Protein AF-A0A814QHX8-F1 (afdb_monomer_lite)

Structure (mmCIF, N/CA/C/O backbone):
data_AF-A0A814QHX8-F1
#
_entry.id   AF-A0A814QHX8-F1
#
loop_
_atom_site.group_PDB
_atom_site.id
_atom_site.type_symbol
_atom_site.label_atom_id
_atom_site.label_alt_id
_atom_site.label_comp_id
_atom_site.label_asym_id
_atom_site.label_entity_id
_atom_site.label_seq_id
_atom_site.pdbx_PDB_ins_code
_atom_site.Cartn_x
_atom_site.Cartn_y
_atom_site.Cartn_z
_atom_site.occupancy
_atom_site.B_iso_or_equiv
_atom_site.auth_seq_id
_atom_site.auth_comp_id
_atom_site.auth_asym_id
_atom_site.auth_atom_id
_atom_site.pdbx_PDB_model_num
ATOM 1 N N . MET A 1 1 ? 4.636 -20.480 -21.266 1.00 33.38 1 MET A N 1
ATOM 2 C CA . MET A 1 1 ? 3.498 -20.782 -20.368 1.00 33.38 1 MET A CA 1
ATOM 3 C C . MET A 1 1 ? 3.722 -20.069 -19.042 1.00 33.38 1 MET A C 1
ATOM 5 O O . MET A 1 1 ? 4.817 -20.181 -18.514 1.00 33.38 1 MET A O 1
ATOM 9 N N . GLY A 1 2 ? 2.714 -19.357 -18.531 1.00 25.34 2 GLY A N 1
ATOM 10 C CA . GLY A 1 2 ? 2.711 -18.717 -17.204 1.00 25.34 2 GLY A CA 1
ATOM 11 C C . GLY A 1 2 ? 2.002 -17.355 -17.244 1.00 25.34 2 GLY A C 1
ATOM 12 O O . GLY A 1 2 ? 2.256 -16.610 -18.180 1.00 25.34 2 GLY A O 1
ATOM 13 N N . PRO A 1 3 ? 1.048 -17.065 -16.345 1.00 36.97 3 PRO A N 1
ATOM 14 C CA . PRO A 1 3 ? -0.263 -16.525 -16.705 1.00 36.97 3 PRO A CA 1
ATOM 15 C C . PRO A 1 3 ? -0.355 -14.993 -16.650 1.00 36.97 3 PRO A C 1
ATOM 17 O O . PRO A 1 3 ? 0.442 -14.323 -16.005 1.00 36.97 3 PRO A O 1
ATOM 20 N N . SER A 1 4 ? -1.400 -14.462 -17.289 1.00 37.16 4 SER A N 1
ATOM 21 C CA . SER A 1 4 ? -1.988 -13.136 -17.065 1.00 37.16 4 SER A CA 1
ATOM 22 C C . SER A 1 4 ? -1.753 -12.597 -15.643 1.00 37.16 4 SER A C 1
ATOM 24 O O . SER A 1 4 ? -2.441 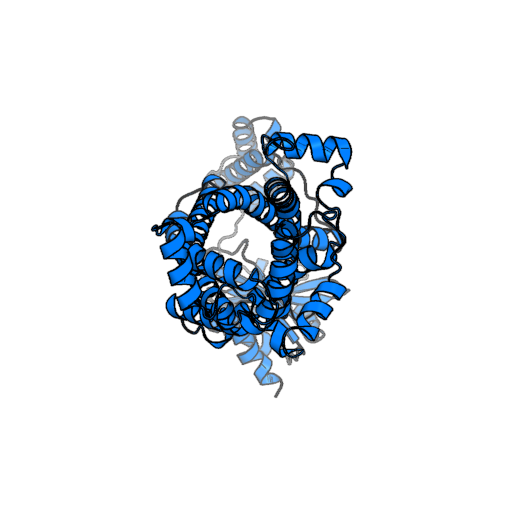-13.003 -14.700 1.00 37.16 4 SER A O 1
ATOM 26 N N . HIS A 1 5 ? -0.809 -11.667 -15.476 1.00 46.78 5 HIS A N 1
ATOM 27 C CA . HIS A 1 5 ? -0.641 -10.944 -14.217 1.00 46.78 5 HIS A CA 1
ATOM 28 C C . HIS A 1 5 ? -1.818 -9.984 -14.045 1.00 46.78 5 HIS A C 1
ATOM 30 O O . HIS A 1 5 ? -1.800 -8.846 -14.503 1.00 46.78 5 HIS A O 1
ATOM 36 N N . ASN A 1 6 ? -2.879 -10.476 -13.413 1.00 57.34 6 ASN A N 1
ATOM 37 C CA . ASN A 1 6 ? -4.021 -9.672 -13.015 1.00 57.34 6 ASN A CA 1
ATOM 38 C C . ASN A 1 6 ? -3.549 -8.656 -11.961 1.00 57.34 6 ASN A C 1
ATOM 40 O O . ASN A 1 6 ? -3.218 -9.060 -10.842 1.00 57.34 6 ASN A O 1
ATOM 44 N N . PRO A 1 7 ? -3.533 -7.349 -12.274 1.00 70.94 7 PRO A N 1
ATOM 45 C CA . PRO A 1 7 ? -2.945 -6.333 -11.401 1.00 70.94 7 PRO A CA 1
ATOM 46 C C . PRO A 1 7 ? -3.672 -6.235 -10.048 1.00 70.94 7 PRO A C 1
ATOM 48 O O . PRO A 1 7 ? -3.074 -5.876 -9.044 1.00 70.94 7 PRO A O 1
ATOM 51 N N . PHE A 1 8 ? -4.931 -6.676 -9.998 1.00 73.88 8 PHE A N 1
ATOM 52 C CA . PHE A 1 8 ? -5.713 -6.833 -8.774 1.00 73.88 8 PHE A CA 1
ATOM 53 C C . PHE A 1 8 ? -5.104 -7.817 -7.758 1.00 73.88 8 PHE A C 1
ATOM 55 O O . PHE A 1 8 ? -5.078 -7.526 -6.566 1.00 73.88 8 PHE A O 1
ATOM 62 N N . TRP A 1 9 ? -4.596 -8.971 -8.206 1.00 72.56 9 TRP A N 1
ATOM 63 C CA . TRP A 1 9 ? -4.002 -9.960 -7.296 1.00 72.56 9 TRP A CA 1
ATOM 64 C C . TRP A 1 9 ? -2.673 -9.473 -6.726 1.00 72.56 9 TRP A C 1
ATOM 66 O O . TRP A 1 9 ? -2.372 -9.751 -5.568 1.00 72.56 9 TRP A O 1
ATOM 76 N N . ASN A 1 10 ? -1.916 -8.696 -7.502 1.00 72.44 10 ASN A N 1
ATOM 77 C CA . ASN A 1 10 ? -0.694 -8.064 -7.018 1.00 72.44 10 ASN A CA 1
ATOM 78 C C . ASN A 1 10 ? -1.003 -7.032 -5.924 1.00 72.44 10 ASN A C 1
ATOM 80 O O . ASN A 1 10 ? -0.328 -7.037 -4.900 1.00 72.44 10 ASN A O 1
ATOM 84 N N . ASP A 1 11 ? -2.050 -6.213 -6.092 1.00 73.75 11 ASP A N 1
ATOM 85 C CA . ASP A 1 11 ? -2.480 -5.253 -5.062 1.00 73.75 11 ASP A CA 1
ATOM 86 C C . ASP A 1 11 ? -2.892 -5.970 -3.762 1.00 73.75 11 ASP A C 1
ATOM 88 O O . ASP A 1 11 ? -2.500 -5.561 -2.667 1.00 73.75 11 ASP A O 1
ATOM 92 N N . ILE A 1 12 ? -3.641 -7.075 -3.880 1.00 78.19 12 ILE A N 1
ATOM 93 C CA . ILE A 1 12 ? -4.061 -7.903 -2.739 1.00 78.19 12 ILE A CA 1
ATOM 94 C C . ILE A 1 12 ? -2.855 -8.497 -2.016 1.00 78.19 12 ILE A C 1
ATOM 96 O O . ILE A 1 12 ? -2.778 -8.411 -0.789 1.00 78.19 12 ILE A O 1
ATOM 100 N N . LEU A 1 13 ? -1.931 -9.114 -2.758 1.00 75.38 13 LEU A N 1
ATOM 101 C CA . LEU A 1 13 ? -0.749 -9.765 -2.195 1.00 75.38 13 LEU A CA 1
ATOM 102 C C . LEU A 1 13 ? 0.175 -8.744 -1.530 1.00 75.38 13 LEU A C 1
ATOM 104 O O . LEU A 1 13 ? 0.597 -8.960 -0.395 1.00 75.38 13 LEU A O 1
ATOM 108 N N . ALA A 1 14 ? 0.427 -7.614 -2.193 1.00 71.69 14 ALA A N 1
ATOM 109 C CA . ALA A 1 14 ? 1.223 -6.526 -1.640 1.00 71.69 14 ALA A CA 1
ATOM 110 C C . ALA A 1 14 ? 0.604 -5.984 -0.345 1.00 71.69 14 ALA A C 1
ATOM 112 O O . ALA A 1 14 ? 1.307 -5.821 0.653 1.00 71.69 14 ALA A O 1
ATOM 113 N N . GLY A 1 15 ? -0.717 -5.778 -0.325 1.00 74.56 15 GLY A N 1
ATOM 114 C CA . GLY A 1 15 ? -1.422 -5.345 0.876 1.00 74.56 15 GLY A CA 1
ATOM 115 C C . GLY A 1 15 ? -1.375 -6.381 2.003 1.00 74.56 15 GLY A C 1
ATOM 116 O O . GLY A 1 15 ? -1.067 -6.021 3.134 1.00 74.56 15 GLY A O 1
ATOM 117 N N . CYS A 1 16 ? -1.574 -7.670 1.708 1.00 79.81 16 CYS A N 1
ATOM 118 C CA . CYS A 1 16 ? -1.474 -8.748 2.700 1.00 79.81 16 CYS A CA 1
ATOM 119 C C . CYS A 1 16 ? -0.089 -8.805 3.351 1.00 79.81 16 CYS A C 1
ATOM 121 O O . CYS A 1 16 ? 0.016 -8.871 4.576 1.00 79.81 16 CYS A O 1
ATOM 123 N N . VAL A 1 17 ? 0.971 -8.778 2.538 1.00 77.44 17 VAL A N 1
ATOM 124 C CA . VAL A 1 17 ? 2.352 -8.844 3.029 1.00 77.44 17 VAL A CA 1
ATOM 125 C C . VAL A 1 17 ? 2.684 -7.597 3.844 1.00 77.44 17 VAL A C 1
ATOM 127 O O . VAL A 1 17 ? 3.159 -7.721 4.970 1.00 77.44 17 VAL A O 1
ATOM 130 N N . SER A 1 18 ? 2.345 -6.405 3.339 1.00 71.88 18 SER A N 1
ATOM 131 C CA . SER A 1 18 ? 2.537 -5.144 4.064 1.00 71.88 18 SER A CA 1
ATOM 132 C C . SER A 1 18 ? 1.824 -5.148 5.420 1.00 71.88 18 SER A C 1
ATOM 134 O O . SER A 1 18 ? 2.426 -4.801 6.440 1.00 71.88 18 SER A O 1
ATOM 136 N N . GLY A 1 19 ? 0.570 -5.604 5.456 1.00 73.62 19 GLY A N 1
ATOM 137 C CA . GLY A 1 19 ? -0.198 -5.705 6.687 1.00 73.62 19 GLY A CA 1
ATOM 138 C C . GLY A 1 19 ? 0.413 -6.691 7.680 1.00 73.62 19 GLY A C 1
ATOM 139 O O . GLY A 1 19 ? 0.636 -6.308 8.826 1.00 73.62 19 GLY A O 1
ATOM 140 N N . LEU A 1 20 ? 0.772 -7.911 7.259 1.00 78.81 20 LEU A N 1
ATOM 141 C CA . LEU A 1 20 ? 1.412 -8.899 8.142 1.00 78.81 20 LEU A CA 1
ATOM 142 C C . LEU A 1 20 ? 2.742 -8.391 8.706 1.00 78.81 20 LEU A C 1
ATOM 144 O O . LEU A 1 20 ? 2.961 -8.461 9.915 1.00 78.81 20 LEU A O 1
ATOM 148 N N . THR A 1 21 ? 3.609 -7.838 7.856 1.00 75.88 21 THR A N 1
ATOM 149 C CA . THR A 1 21 ? 4.899 -7.286 8.286 1.00 75.88 21 THR A CA 1
ATOM 150 C C . THR A 1 21 ? 4.708 -6.160 9.295 1.00 75.88 21 THR A C 1
ATOM 152 O O . THR A 1 21 ? 5.386 -6.142 10.323 1.00 75.88 21 THR A O 1
ATOM 155 N N . SER A 1 22 ? 3.760 -5.249 9.048 1.00 71.25 22 SER A N 1
ATOM 156 C CA . SER A 1 22 ? 3.506 -4.137 9.965 1.00 71.25 22 SER A CA 1
ATOM 157 C C . SER A 1 22 ? 3.086 -4.616 11.354 1.00 71.25 22 SER A C 1
ATOM 159 O O . SER A 1 22 ? 3.592 -4.091 12.344 1.00 71.25 22 SER A O 1
ATOM 161 N N . VAL A 1 23 ? 2.242 -5.652 11.434 1.00 75.38 23 VAL A N 1
ATOM 162 C CA . VAL A 1 23 ? 1.760 -6.183 12.713 1.00 75.38 23 VAL A CA 1
ATOM 163 C C . VAL A 1 23 ? 2.841 -6.961 13.436 1.00 75.38 23 VAL A C 1
ATOM 165 O O . VAL A 1 23 ? 3.027 -6.756 14.628 1.00 75.38 23 VAL A O 1
ATOM 168 N N . ILE A 1 24 ? 3.594 -7.815 12.739 1.00 77.50 24 ILE A N 1
ATOM 169 C CA . ILE A 1 24 ? 4.703 -8.559 13.354 1.00 77.50 24 ILE A CA 1
ATOM 170 C C . ILE A 1 24 ? 5.671 -7.580 14.029 1.00 77.50 24 ILE A C 1
ATOM 172 O O . ILE A 1 24 ? 6.103 -7.797 15.153 1.00 77.50 24 ILE A O 1
ATOM 176 N N . VAL A 1 25 ? 5.957 -6.450 13.389 1.00 77.50 25 VAL A N 1
ATOM 177 C CA . VAL A 1 25 ? 6.873 -5.446 13.941 1.00 77.50 25 VAL A CA 1
ATOM 178 C C . VAL A 1 25 ? 6.211 -4.604 15.038 1.00 77.50 25 VAL A C 1
ATOM 180 O O . VAL A 1 25 ? 6.872 -4.213 16.002 1.00 77.50 25 VAL A O 1
ATOM 183 N N . SER A 1 26 ? 4.915 -4.305 14.918 1.00 74.25 26 SER A N 1
ATOM 184 C CA . SER A 1 26 ? 4.204 -3.435 15.858 1.00 74.25 26 SER A CA 1
ATOM 185 C C . SER A 1 26 ? 3.754 -4.137 17.136 1.00 74.25 26 SER A C 1
ATOM 187 O O . SER A 1 26 ? 3.660 -3.479 18.177 1.00 74.25 26 SER A O 1
ATOM 189 N N . HIS A 1 27 ? 3.488 -5.442 17.075 1.00 76.56 27 HIS A N 1
ATOM 190 C CA . HIS A 1 27 ? 2.839 -6.202 18.140 1.00 76.56 27 HIS A CA 1
ATOM 191 C C . HIS A 1 27 ? 3.601 -6.140 19.473 1.00 76.56 27 HIS A C 1
ATOM 193 O O . HIS A 1 27 ? 2.978 -5.804 20.478 1.00 76.56 27 HIS A O 1
ATOM 199 N N . PRO A 1 28 ? 4.941 -6.309 19.535 1.00 77.00 28 PRO A N 1
ATOM 200 C CA . PRO A 1 28 ? 5.666 -6.201 20.804 1.00 77.00 28 PRO A CA 1
ATOM 201 C C . PRO A 1 28 ? 5.498 -4.837 21.487 1.00 77.00 28 PRO A C 1
ATOM 203 O O . PRO A 1 28 ? 5.346 -4.754 22.707 1.00 77.00 28 PRO A O 1
ATOM 206 N N . LEU A 1 29 ? 5.490 -3.755 20.702 1.00 76.19 29 LEU A N 1
ATOM 207 C CA . LEU A 1 29 ? 5.304 -2.394 21.212 1.00 76.19 29 LEU A CA 1
ATOM 208 C C . LEU A 1 29 ? 3.864 -2.151 21.677 1.00 76.19 29 LEU A C 1
ATOM 210 O O . LEU A 1 29 ? 3.639 -1.405 22.635 1.00 76.19 29 LEU A O 1
ATOM 214 N N . GLU A 1 30 ? 2.889 -2.780 21.022 1.00 72.81 30 GLU A N 1
ATOM 215 C CA . GLU A 1 30 ? 1.484 -2.756 21.434 1.00 72.81 30 GLU A CA 1
ATOM 216 C C . GLU A 1 30 ? 1.288 -3.493 22.750 1.00 72.81 30 GLU A C 1
ATOM 218 O O . GLU A 1 30 ? 0.737 -2.909 23.681 1.00 72.81 30 GLU A O 1
ATOM 223 N N . THR A 1 31 ? 1.821 -4.708 22.872 1.00 72.69 31 THR A N 1
ATOM 224 C CA . THR A 1 31 ? 1.762 -5.505 24.099 1.00 72.69 31 THR A CA 1
ATOM 225 C C . THR A 1 31 ? 2.361 -4.745 25.275 1.00 72.69 31 THR A C 1
ATOM 227 O O . THR A 1 31 ? 1.730 -4.646 26.324 1.00 72.69 31 THR A O 1
ATOM 230 N N . LEU A 1 32 ? 3.524 -4.113 25.091 1.00 74.00 32 LEU A N 1
ATOM 231 C CA . LEU A 1 32 ? 4.144 -3.267 26.115 1.00 74.00 32 LEU A CA 1
ATOM 232 C C . LEU A 1 32 ? 3.259 -2.085 26.519 1.00 74.00 32 LEU A C 1
ATOM 234 O O . LEU A 1 32 ? 3.104 -1.787 27.704 1.00 74.00 32 LEU A O 1
ATOM 238 N N . SER A 1 33 ? 2.671 -1.410 25.532 1.00 71.88 33 SER A N 1
ATOM 239 C CA . SER A 1 33 ? 1.811 -0.247 25.762 1.00 71.88 33 SER A CA 1
ATOM 240 C C . SER A 1 33 ? 0.513 -0.628 26.475 1.00 71.88 33 SER A C 1
ATOM 242 O O . SER A 1 33 ? 0.048 0.113 27.338 1.00 71.88 33 SER A O 1
ATOM 244 N N . ILE A 1 34 ? -0.064 -1.780 26.132 1.00 68.56 34 ILE A N 1
ATOM 245 C CA . ILE A 1 34 ? -1.288 -2.318 26.729 1.00 68.56 34 ILE A CA 1
ATOM 246 C C . ILE A 1 34 ? -1.011 -2.787 28.159 1.00 68.56 34 ILE A C 1
ATOM 248 O O . ILE A 1 34 ? -1.698 -2.361 29.083 1.00 68.56 34 ILE A O 1
ATOM 252 N N . GLN A 1 35 ? 0.041 -3.581 28.375 1.00 68.44 35 GLN A N 1
ATOM 253 C CA . GLN A 1 35 ? 0.390 -4.074 29.709 1.00 68.44 35 GLN A CA 1
ATOM 254 C C . GLN A 1 35 ? 0.715 -2.942 30.686 1.00 68.44 35 GLN A C 1
ATOM 256 O O . GLN A 1 35 ? 0.372 -3.038 31.862 1.00 68.44 35 GLN A O 1
ATOM 261 N N . ARG A 1 36 ? 1.320 -1.847 30.214 1.00 70.00 36 ARG A N 1
ATOM 262 C CA . ARG A 1 36 ? 1.567 -0.657 31.039 1.00 70.00 36 ARG A CA 1
ATOM 263 C C . ARG A 1 36 ? 0.301 0.156 31.333 1.00 70.00 36 ARG A C 1
ATOM 265 O O . ARG A 1 36 ? 0.259 0.843 32.342 1.00 70.00 36 ARG A O 1
ATOM 272 N N . LYS A 1 37 ? -0.714 0.116 30.463 1.00 65.19 37 LYS A N 1
ATOM 273 C CA . LYS A 1 37 ? -2.011 0.771 30.716 1.00 65.19 37 LYS A CA 1
ATOM 274 C C . LYS A 1 37 ? -2.858 0.004 31.730 1.00 65.19 37 LYS A C 1
ATOM 276 O O . LYS A 1 37 ? -3.584 0.636 32.486 1.00 65.19 37 LYS A O 1
ATOM 281 N N . ILE A 1 38 ? -2.772 -1.326 31.712 1.00 60.44 38 ILE A N 1
ATOM 282 C CA . ILE A 1 38 ? -3.551 -2.211 32.588 1.00 60.44 38 ILE A CA 1
ATOM 283 C C . ILE A 1 38 ? -2.927 -2.294 33.986 1.00 60.44 38 ILE A C 1
ATOM 285 O O . ILE A 1 38 ? -3.644 -2.295 34.981 1.00 60.44 38 ILE A O 1
ATOM 289 N N . ASN A 1 39 ? -1.597 -2.379 34.073 1.00 63.47 39 ASN A N 1
ATOM 290 C CA . ASN A 1 39 ? -0.906 -2.545 35.348 1.00 63.47 39 ASN A CA 1
ATOM 291 C C . ASN A 1 39 ? -0.491 -1.199 35.949 1.00 63.47 39 ASN A C 1
ATOM 293 O O . ASN A 1 39 ? -0.037 -0.301 35.241 1.00 63.47 39 ASN A O 1
ATOM 297 N N . SER A 1 40 ? -0.592 -1.087 37.275 1.00 61.06 40 SER A N 1
ATOM 298 C CA . SER A 1 40 ? -0.164 0.094 38.026 1.00 61.06 40 SER A CA 1
ATOM 299 C C . SER A 1 40 ? 1.318 0.430 37.781 1.00 61.06 40 SER A C 1
ATOM 301 O O . SER A 1 40 ? 2.131 -0.478 37.571 1.00 61.06 40 SER A O 1
ATOM 303 N N . PRO A 1 41 ? 1.712 1.717 37.876 1.00 61.50 41 PRO A N 1
ATOM 304 C CA . PRO A 1 41 ? 3.105 2.152 37.707 1.00 61.50 41 PRO A CA 1
ATOM 305 C C . PRO A 1 41 ? 4.093 1.490 38.686 1.00 61.50 41 PRO A C 1
ATOM 307 O O . PRO A 1 41 ? 5.295 1.489 38.431 1.00 61.50 41 PRO A O 1
ATOM 310 N N . GLU A 1 42 ? 3.596 0.882 39.766 1.00 60.31 42 GLU A N 1
ATOM 311 C CA . GLU A 1 42 ? 4.368 0.073 40.719 1.00 60.31 42 GLU A CA 1
ATOM 312 C C . GLU A 1 42 ? 4.922 -1.227 40.109 1.00 60.31 42 GLU A C 1
ATOM 314 O O . GLU A 1 42 ? 6.009 -1.664 40.475 1.00 60.31 42 GLU A O 1
ATOM 319 N N . VAL A 1 43 ? 4.217 -1.822 39.140 1.00 63.69 43 VAL A N 1
ATOM 320 C CA . VAL A 1 43 ? 4.644 -3.050 38.443 1.00 63.69 43 VAL A CA 1
ATOM 321 C C . VAL A 1 43 ? 5.593 -2.714 37.287 1.00 63.69 43 VAL A C 1
ATOM 323 O O . VAL A 1 43 ? 6.573 -3.416 37.030 1.00 63.69 43 VAL A O 1
ATOM 326 N N . TYR A 1 44 ? 5.330 -1.604 36.591 1.00 70.75 44 TYR A N 1
ATOM 327 C CA . TYR A 1 44 ? 6.074 -1.184 35.408 1.00 70.75 44 TYR A CA 1
ATOM 328 C C . TYR A 1 44 ? 6.413 0.310 35.437 1.00 70.75 44 TYR A C 1
ATOM 330 O O . TYR A 1 44 ? 5.620 1.155 35.024 1.00 70.75 44 TYR A O 1
ATOM 338 N N . GLN A 1 45 ? 7.647 0.624 35.839 1.00 68.62 45 GLN A N 1
ATOM 339 C CA . GLN A 1 45 ? 8.140 2.004 35.903 1.00 68.62 45 GLN A CA 1
ATOM 340 C C . GLN A 1 45 ? 8.369 2.609 34.506 1.00 68.62 45 GLN A C 1
ATOM 342 O O . GLN A 1 45 ? 7.923 3.716 34.209 1.00 68.62 45 GLN A O 1
ATOM 347 N N . ASN A 1 46 ? 9.028 1.852 33.620 1.00 73.69 46 ASN A N 1
ATOM 348 C CA . ASN A 1 46 ? 9.458 2.293 32.290 1.00 73.69 46 ASN A CA 1
ATOM 349 C C . ASN A 1 46 ? 9.150 1.238 31.221 1.00 73.69 46 ASN A C 1
ATOM 351 O O . ASN A 1 46 ? 9.134 0.050 31.525 1.00 73.69 46 ASN A O 1
ATOM 355 N N . ILE A 1 47 ? 9.013 1.649 29.951 1.00 74.06 47 ILE A N 1
ATOM 356 C CA . ILE A 1 47 ? 8.810 0.721 28.813 1.00 74.06 47 ILE A CA 1
ATOM 357 C C . ILE A 1 47 ? 9.952 -0.304 28.731 1.00 74.06 47 ILE A C 1
ATOM 359 O O . ILE A 1 47 ? 9.707 -1.489 28.522 1.00 74.06 47 ILE A O 1
ATOM 363 N N . PHE A 1 48 ? 11.194 0.134 28.961 1.00 79.88 48 PHE A N 1
ATOM 364 C CA . PHE A 1 48 ? 12.361 -0.753 29.003 1.00 79.88 48 PHE A CA 1
ATOM 365 C C . PHE A 1 48 ? 12.313 -1.742 30.172 1.00 79.88 48 PHE A C 1
ATOM 367 O O . PHE A 1 48 ? 12.685 -2.900 30.005 1.00 79.88 48 PHE A O 1
ATOM 374 N N . HIS A 1 49 ? 11.805 -1.313 31.331 1.00 79.62 49 HIS A N 1
ATOM 375 C CA . HIS A 1 49 ? 11.617 -2.196 32.480 1.00 79.62 49 HIS A CA 1
ATOM 376 C C . HIS A 1 49 ? 10.521 -3.233 32.196 1.00 79.62 49 HIS A C 1
ATOM 378 O O . HIS A 1 49 ? 10.727 -4.419 32.428 1.00 79.62 49 HIS A O 1
ATOM 384 N N . SER A 1 50 ? 9.396 -2.817 31.599 1.00 76.94 50 SER A N 1
ATOM 385 C CA . SER A 1 50 ? 8.354 -3.735 31.125 1.00 76.94 50 SER A CA 1
ATOM 386 C C . SER A 1 50 ? 8.912 -4.765 30.151 1.00 76.94 50 SER A C 1
ATOM 388 O O . SER A 1 50 ? 8.668 -5.954 30.318 1.00 76.94 50 SER A O 1
ATOM 390 N N . PHE A 1 51 ? 9.723 -4.328 29.185 1.00 82.31 51 PHE A N 1
ATOM 391 C CA . PHE A 1 51 ? 10.362 -5.223 28.225 1.00 82.31 51 PHE A CA 1
ATOM 392 C C . PHE A 1 51 ? 11.254 -6.262 28.908 1.00 82.31 51 PHE A C 1
ATOM 394 O O . PHE A 1 51 ? 11.107 -7.453 28.647 1.00 82.31 51 PHE A O 1
ATOM 401 N N . GLN A 1 52 ? 12.136 -5.835 29.815 1.00 83.12 52 GLN A N 1
ATOM 402 C CA . GLN A 1 52 ? 13.034 -6.741 30.533 1.00 83.12 52 GLN A CA 1
ATOM 403 C C . GLN A 1 52 ? 12.275 -7.753 31.398 1.00 83.12 52 GLN A C 1
ATOM 405 O O . GLN A 1 52 ? 12.619 -8.934 31.399 1.00 83.12 52 GLN A O 1
ATOM 410 N N . VAL A 1 53 ? 11.234 -7.311 32.108 1.00 80.75 53 VAL A N 1
ATOM 411 C CA . VAL A 1 53 ? 10.422 -8.175 32.976 1.00 80.75 53 VAL A CA 1
ATOM 412 C C . VAL A 1 53 ? 9.646 -9.205 32.149 1.00 80.75 53 VAL A C 1
ATOM 414 O O . VAL A 1 53 ? 9.711 -10.393 32.455 1.00 80.75 53 VAL A O 1
ATOM 417 N N . ILE A 1 54 ? 8.973 -8.792 31.069 1.00 78.19 54 ILE A N 1
ATOM 418 C CA . ILE A 1 54 ? 8.232 -9.710 30.182 1.00 78.19 54 ILE A CA 1
ATOM 419 C C . ILE A 1 54 ? 9.185 -10.724 29.549 1.00 78.19 54 ILE A C 1
ATOM 421 O O . ILE A 1 54 ? 8.933 -11.926 29.599 1.00 78.19 54 ILE A O 1
ATOM 425 N N . TYR A 1 55 ? 10.317 -10.249 29.023 1.00 82.44 55 TYR A N 1
ATOM 426 C CA . TYR A 1 55 ? 11.334 -11.101 28.414 1.00 82.44 55 TYR A CA 1
ATOM 427 C C . TYR A 1 55 ? 11.865 -12.151 29.399 1.00 82.44 55 TYR A C 1
ATOM 429 O O . TYR A 1 55 ? 11.983 -13.322 29.047 1.00 82.44 55 TYR A O 1
ATOM 437 N N . LYS A 1 56 ? 12.142 -11.754 30.648 1.00 83.06 56 LYS A N 1
ATOM 438 C CA . LYS A 1 56 ? 12.697 -12.642 31.678 1.00 83.06 56 LYS A CA 1
ATOM 439 C C . LYS A 1 56 ? 11.689 -13.679 32.188 1.00 83.06 56 LYS A C 1
ATOM 441 O O . LYS A 1 56 ? 12.098 -14.788 32.513 1.00 83.06 56 LYS A O 1
ATOM 446 N N . HIS A 1 57 ? 10.403 -13.331 32.278 1.00 79.56 57 HIS A N 1
ATOM 447 C CA . HIS A 1 57 ? 9.375 -14.213 32.847 1.00 79.56 57 HIS A CA 1
ATOM 448 C C . HIS A 1 57 ? 8.632 -15.074 31.817 1.00 79.56 57 HIS A C 1
ATOM 450 O O . HIS A 1 57 ? 8.200 -16.171 32.161 1.00 79.56 57 HIS A O 1
ATOM 456 N N . GLN A 1 58 ? 8.446 -14.588 30.587 1.00 75.44 58 GLN A N 1
ATOM 457 C CA . GLN A 1 58 ? 7.605 -15.237 29.570 1.00 75.44 58 GLN A CA 1
ATOM 458 C C . GLN A 1 58 ? 8.352 -15.531 28.258 1.00 75.44 58 GLN A C 1
ATOM 460 O O . GLN A 1 58 ? 7.833 -16.262 27.420 1.00 75.44 58 GLN A O 1
ATOM 465 N N . GLY A 1 59 ? 9.573 -15.015 28.071 1.00 77.06 59 GLY A N 1
ATOM 466 C CA . GLY A 1 59 ? 10.344 -15.170 26.833 1.00 77.06 59 GLY A CA 1
ATOM 467 C C . GLY A 1 59 ? 9.906 -14.220 25.708 1.00 77.06 59 GLY A C 1
ATOM 468 O O . GLY A 1 59 ? 9.022 -13.383 25.880 1.00 77.06 59 GLY A O 1
ATOM 469 N N . LEU A 1 60 ? 10.547 -14.317 24.534 1.00 72.00 60 LEU A N 1
ATOM 470 C CA . LEU A 1 60 ? 10.265 -13.427 23.392 1.00 72.00 60 LEU A CA 1
ATOM 471 C C . LEU A 1 60 ? 8.923 -13.724 22.724 1.00 72.00 60 LEU A C 1
ATOM 473 O O . LEU A 1 60 ? 8.075 -12.846 22.602 1.00 72.00 60 LEU A O 1
ATOM 477 N N . ILE A 1 61 ? 8.747 -14.960 22.265 1.00 69.81 61 ILE A N 1
ATOM 478 C CA . ILE A 1 61 ? 7.559 -15.345 21.500 1.00 69.81 61 ILE A CA 1
ATOM 479 C C . ILE A 1 61 ? 6.373 -15.449 22.455 1.00 69.81 61 ILE A C 1
ATOM 481 O O . ILE A 1 61 ? 5.376 -14.755 22.295 1.00 69.81 61 ILE A O 1
ATOM 485 N N . ASP A 1 62 ? 6.548 -16.195 23.539 1.00 67.56 62 ASP A N 1
ATOM 486 C CA . ASP A 1 62 ? 5.503 -16.406 24.530 1.00 67.56 62 ASP A CA 1
ATOM 487 C C . ASP A 1 62 ? 5.224 -15.186 25.425 1.00 67.56 62 ASP A C 1
ATOM 489 O O . ASP A 1 62 ? 4.211 -15.165 26.105 1.00 67.56 62 ASP A O 1
ATOM 493 N N . GLY A 1 63 ? 6.073 -14.157 25.458 1.00 70.06 63 GLY A N 1
ATOM 494 C CA . GLY A 1 63 ? 5.804 -12.935 26.228 1.00 70.06 63 GLY A CA 1
ATOM 495 C C . GLY A 1 63 ? 5.157 -11.831 25.398 1.00 70.06 63 GLY A C 1
ATOM 496 O O . GLY A 1 63 ? 4.152 -11.242 25.796 1.00 70.06 63 GLY A O 1
ATOM 497 N N . PHE A 1 64 ? 5.717 -11.550 24.220 1.00 71.25 64 PHE A N 1
ATOM 498 C CA . PHE A 1 64 ? 5.242 -10.467 23.352 1.00 71.25 64 PHE A CA 1
ATOM 499 C C . PHE A 1 64 ? 4.161 -10.915 22.369 1.00 71.25 64 PHE A C 1
ATOM 501 O O . PHE A 1 64 ? 3.427 -10.074 21.856 1.00 71.25 64 PHE A O 1
ATOM 508 N N . TYR A 1 65 ? 4.039 -12.222 22.133 1.00 70.81 65 TYR A N 1
ATOM 509 C CA . TYR A 1 65 ? 3.065 -12.824 21.228 1.00 70.81 65 TYR A CA 1
ATOM 510 C C . TYR A 1 65 ? 2.279 -13.970 21.902 1.00 70.81 65 TYR A C 1
ATOM 512 O O . TYR A 1 65 ? 1.864 -14.908 21.227 1.00 70.81 65 TYR A O 1
ATOM 520 N N . ARG A 1 66 ? 2.034 -13.931 23.224 1.00 55.91 66 ARG A N 1
ATOM 521 C CA . ARG A 1 66 ? 0.994 -14.787 23.841 1.00 55.91 66 ARG A CA 1
ATOM 522 C C . ARG A 1 66 ? -0.372 -14.117 23.823 1.00 55.91 66 ARG A C 1
ATOM 524 O O . ARG A 1 66 ? -0.483 -12.909 23.998 1.00 55.91 66 ARG A O 1
ATOM 531 N N . GLY A 1 67 ? -1.398 -14.953 23.673 1.00 54.22 67 GLY A N 1
ATOM 532 C CA . GLY A 1 67 ? -2.814 -14.604 23.528 1.00 54.22 67 GLY A CA 1
ATOM 533 C C . GLY A 1 67 ? -3.371 -15.233 22.248 1.00 54.22 67 GLY A C 1
ATOM 534 O O . GLY A 1 67 ? -2.606 -15.503 21.332 1.00 54.22 67 GLY A O 1
ATOM 535 N N . ASN A 1 68 ? -4.673 -15.525 22.161 1.00 50.84 68 ASN A N 1
ATOM 536 C CA . ASN A 1 68 ? -5.294 -16.075 20.941 1.00 50.84 68 ASN A CA 1
ATOM 537 C C . ASN A 1 68 ? -5.203 -15.066 19.774 1.00 50.84 68 ASN A C 1
ATOM 539 O O . ASN A 1 68 ? -6.128 -14.305 19.495 1.00 50.84 68 ASN A O 1
ATOM 543 N N . LEU A 1 69 ? -4.050 -15.073 19.109 1.00 53.91 69 LEU A N 1
ATOM 544 C CA . LEU A 1 69 ? -3.485 -13.990 18.306 1.00 53.91 69 LEU A CA 1
ATOM 545 C C . LEU A 1 69 ? -4.031 -13.892 16.885 1.00 53.91 69 LEU A C 1
ATOM 547 O O . LEU A 1 69 ? -3.641 -13.003 16.137 1.00 53.91 69 LEU A O 1
ATOM 551 N N . ASN A 1 70 ? -4.941 -14.779 16.495 1.00 61.00 70 ASN A N 1
ATOM 552 C CA . ASN A 1 70 ? -5.343 -14.877 15.098 1.00 61.00 70 ASN A CA 1
ATOM 553 C C . ASN A 1 70 ? -6.032 -13.596 14.614 1.00 61.00 70 ASN A C 1
ATOM 555 O O . ASN A 1 70 ? -5.694 -13.093 13.551 1.00 61.00 70 ASN A O 1
ATOM 559 N N . LEU A 1 71 ? -6.962 -13.016 15.380 1.00 67.06 71 LEU A N 1
ATOM 560 C CA . LEU A 1 71 ? -7.721 -11.864 14.882 1.00 67.06 71 LEU A CA 1
ATOM 561 C C . LEU A 1 71 ? -6.901 -10.561 14.854 1.00 67.06 71 LEU A C 1
ATOM 563 O O . LEU A 1 71 ? -6.897 -9.927 13.800 1.00 67.06 71 LEU A O 1
ATOM 567 N N . PRO A 1 72 ? -6.169 -10.155 15.912 1.00 68.25 72 PRO A N 1
ATOM 568 C CA . PRO A 1 72 ? -5.325 -8.956 15.852 1.00 68.25 72 PRO A CA 1
ATOM 569 C C . PRO A 1 72 ? -4.172 -9.066 14.843 1.00 68.25 72 PRO A C 1
ATOM 571 O O . PRO A 1 72 ? -3.770 -8.050 14.290 1.00 68.25 72 PRO A O 1
ATOM 574 N N . LEU A 1 73 ? -3.682 -10.281 14.553 1.00 69.38 73 LEU A N 1
ATOM 575 C CA . LEU A 1 73 ? -2.629 -10.509 13.557 1.00 69.38 73 LEU A CA 1
ATOM 576 C C . LEU A 1 73 ? -3.162 -10.526 12.115 1.00 69.38 73 LEU A C 1
ATOM 578 O O . LEU A 1 73 ? -2.572 -9.920 11.224 1.00 69.38 73 LEU A O 1
ATOM 582 N N . ILE A 1 74 ? -4.288 -11.208 11.873 1.00 75.00 74 ILE A N 1
ATOM 583 C CA . ILE A 1 74 ? -4.854 -11.397 10.526 1.00 75.00 74 ILE A CA 1
ATOM 584 C C . ILE A 1 74 ? -5.668 -10.176 10.081 1.00 75.00 74 ILE A C 1
ATOM 586 O O . ILE A 1 74 ? -5.685 -9.843 8.895 1.00 75.00 74 ILE A O 1
ATOM 590 N N . SER A 1 75 ? -6.350 -9.491 11.004 1.00 80.44 75 SER A N 1
ATOM 591 C CA . SER A 1 75 ? -7.242 -8.382 10.637 1.00 80.44 75 SER A CA 1
ATOM 592 C C . SER A 1 75 ? -6.539 -7.228 9.920 1.00 80.44 75 SER A C 1
ATOM 594 O O . SER A 1 75 ? -7.099 -6.768 8.924 1.00 80.44 75 SER A O 1
ATOM 596 N N . PRO A 1 76 ? -5.327 -6.773 10.297 1.00 80.81 76 PRO A N 1
ATOM 597 C CA . PRO A 1 76 ? -4.690 -5.671 9.589 1.00 80.81 76 PRO A CA 1
ATOM 598 C C . PRO A 1 76 ? -4.192 -6.109 8.212 1.00 80.81 76 PRO A C 1
ATOM 600 O O . PRO A 1 76 ? -4.307 -5.332 7.270 1.00 80.81 76 PRO A O 1
ATOM 603 N N . ALA A 1 77 ? -3.740 -7.359 8.053 1.00 81.81 77 ALA A N 1
ATOM 604 C CA . ALA A 1 77 ? -3.416 -7.938 6.746 1.00 81.81 77 ALA A CA 1
ATOM 605 C C . ALA A 1 77 ? -4.626 -7.939 5.806 1.00 81.81 77 ALA A C 1
ATOM 607 O O . ALA A 1 77 ? -4.536 -7.488 4.668 1.00 81.81 77 ALA A O 1
ATOM 608 N N . PHE A 1 78 ? -5.783 -8.368 6.307 1.00 88.56 78 PHE A N 1
ATOM 609 C CA . PHE A 1 78 ? -7.020 -8.363 5.537 1.00 88.56 78 PHE A CA 1
ATOM 610 C C . PHE A 1 78 ? -7.489 -6.942 5.186 1.00 88.56 78 PHE A C 1
ATOM 612 O O . PHE A 1 78 ? -7.818 -6.667 4.034 1.00 88.56 78 PHE A O 1
ATOM 619 N N . LEU A 1 79 ? -7.490 -6.022 6.155 1.00 89.31 79 LEU A N 1
ATOM 620 C CA . LEU A 1 79 ? -7.960 -4.649 5.951 1.00 89.31 79 LEU A CA 1
ATOM 621 C C . LEU A 1 79 ? -7.059 -3.855 5.001 1.00 89.31 79 LEU A C 1
ATOM 623 O O . LEU A 1 79 ? -7.569 -3.169 4.120 1.00 89.31 79 LEU A O 1
ATOM 627 N N . THR A 1 80 ? -5.738 -3.970 5.143 1.00 85.19 80 THR A N 1
ATOM 628 C CA . THR A 1 80 ? -4.780 -3.305 4.243 1.00 85.19 80 THR A CA 1
ATOM 629 C C . THR A 1 80 ? -4.832 -3.897 2.837 1.00 85.19 80 THR A C 1
ATOM 631 O O . THR A 1 80 ? -4.841 -3.147 1.865 1.00 85.19 80 THR A O 1
ATOM 634 N N . SER A 1 81 ? -4.968 -5.220 2.706 1.00 86.56 81 SER A N 1
ATOM 635 C CA . SER A 1 81 ? -5.201 -5.879 1.417 1.00 86.56 81 SER A CA 1
ATOM 636 C C . SER A 1 81 ? -6.469 -5.378 0.726 1.00 86.56 81 SER A C 1
ATOM 638 O O . SER A 1 81 ? -6.411 -4.933 -0.421 1.00 86.56 81 SER A O 1
ATOM 640 N N . ALA A 1 82 ? -7.598 -5.350 1.441 1.00 91.12 82 ALA A N 1
ATOM 641 C CA . ALA A 1 82 ? -8.848 -4.808 0.918 1.00 91.12 82 ALA A CA 1
ATOM 642 C C . ALA A 1 82 ? -8.704 -3.328 0.523 1.00 91.12 82 ALA A C 1
ATOM 644 O O . ALA A 1 82 ? -9.180 -2.929 -0.537 1.00 91.12 82 ALA A O 1
ATOM 645 N N . GLN A 1 83 ? -8.011 -2.523 1.333 1.00 90.25 83 GLN A N 1
ATOM 646 C CA . GLN A 1 83 ? -7.764 -1.109 1.059 1.00 90.25 83 GLN A CA 1
ATOM 647 C C . GLN A 1 83 ? -6.971 -0.897 -0.239 1.00 90.25 83 GLN A C 1
ATOM 649 O O . GLN A 1 83 ? -7.392 -0.101 -1.078 1.00 90.25 83 GLN A O 1
ATOM 654 N N . PHE A 1 84 ? -5.852 -1.605 -0.430 1.00 84.25 84 PHE A N 1
ATOM 655 C CA . PHE A 1 84 ? -5.036 -1.487 -1.644 1.00 84.25 84 PHE A CA 1
ATOM 656 C C . PHE A 1 84 ? -5.754 -2.030 -2.880 1.00 84.25 84 PHE A C 1
ATOM 658 O O . PHE A 1 84 ? -5.714 -1.396 -3.932 1.00 84.25 84 PHE A O 1
ATOM 665 N N . ALA A 1 85 ? -6.470 -3.148 -2.750 1.00 87.75 85 ALA A N 1
ATOM 666 C CA . ALA A 1 85 ? -7.246 -3.727 -3.840 1.00 87.75 85 ALA A CA 1
ATOM 667 C C . ALA A 1 85 ? -8.368 -2.787 -4.310 1.00 87.75 85 ALA A C 1
ATOM 669 O O . ALA A 1 85 ? -8.520 -2.543 -5.509 1.00 87.75 85 ALA A O 1
ATOM 670 N N . LEU A 1 86 ? -9.125 -2.213 -3.367 1.00 92.50 86 LEU A N 1
ATOM 671 C CA . LEU A 1 86 ? -10.171 -1.233 -3.657 1.00 92.50 86 LEU A CA 1
ATOM 672 C C . LEU A 1 86 ? -9.578 0.039 -4.271 1.00 92.50 86 LEU A C 1
ATOM 674 O O . LEU A 1 86 ? -10.059 0.485 -5.310 1.00 92.50 86 LEU A O 1
ATOM 678 N N . TYR A 1 87 ? -8.498 0.584 -3.704 1.00 89.12 87 TYR A N 1
ATOM 679 C CA . TYR A 1 87 ? -7.838 1.772 -4.249 1.00 89.12 87 TYR A CA 1
ATOM 680 C C . TYR A 1 87 ? -7.310 1.548 -5.672 1.00 89.12 87 TYR A C 1
ATOM 682 O O . TYR A 1 87 ? -7.533 2.376 -6.560 1.00 89.12 87 TYR A O 1
ATOM 690 N N . GLY A 1 88 ? -6.672 0.402 -5.923 1.00 85.81 88 GLY A N 1
ATOM 691 C CA . GLY A 1 88 ? -6.186 0.010 -7.244 1.00 85.81 88 GLY A CA 1
ATOM 692 C C . GLY A 1 88 ? -7.316 -0.114 -8.268 1.00 85.81 88 GLY A C 1
ATOM 693 O O . GLY A 1 88 ? -7.163 0.301 -9.414 1.00 85.81 88 GLY A O 1
ATOM 694 N N . GLN A 1 89 ? -8.481 -0.640 -7.880 1.00 90.06 89 GLN A N 1
ATOM 695 C CA . GLN A 1 89 ? -9.654 -0.659 -8.762 1.00 90.06 89 GLN A CA 1
ATOM 696 C C . GLN A 1 89 ? -10.232 0.742 -9.011 1.00 90.06 89 GLN A C 1
ATOM 698 O O . GLN A 1 89 ? -10.509 1.087 -10.160 1.00 90.06 89 GLN A O 1
ATOM 703 N N . MET A 1 90 ? -10.388 1.562 -7.964 1.00 91.56 90 MET A N 1
ATOM 704 C CA . MET A 1 90 ? -10.952 2.914 -8.078 1.00 91.56 90 MET A CA 1
ATOM 705 C C . MET A 1 90 ? -10.100 3.799 -8.986 1.00 91.56 90 MET A C 1
ATOM 707 O O . MET A 1 90 ? -10.622 4.454 -9.885 1.00 91.56 90 MET A O 1
ATOM 711 N N . THR A 1 91 ? -8.782 3.776 -8.796 1.00 88.19 91 THR A N 1
ATOM 712 C CA . THR A 1 91 ? -7.848 4.562 -9.611 1.00 88.19 91 THR A CA 1
ATOM 713 C C . THR A 1 91 ? -7.885 4.155 -11.081 1.00 88.19 91 THR A C 1
ATOM 715 O O . THR A 1 91 ? -8.029 5.023 -11.934 1.00 88.19 91 THR A O 1
ATOM 718 N N . ARG A 1 92 ? -7.875 2.852 -11.393 1.00 86.62 92 ARG A N 1
ATOM 719 C CA . ARG A 1 92 ? -7.980 2.351 -12.778 1.00 86.62 92 ARG A CA 1
ATOM 720 C C . ARG A 1 92 ? -9.274 2.760 -13.485 1.00 86.62 92 ARG A C 1
ATOM 722 O O . ARG A 1 92 ? -9.276 2.873 -14.706 1.00 86.62 92 ARG A O 1
ATOM 729 N N . HIS A 1 93 ? -10.370 2.936 -12.748 1.00 88.06 93 HIS A N 1
ATOM 730 C CA . HIS A 1 93 ? -11.668 3.265 -13.338 1.00 88.06 93 HIS A CA 1
ATOM 731 C C . HIS A 1 93 ? -11.923 4.777 -13.438 1.00 88.06 93 HIS A C 1
ATOM 733 O O . HIS A 1 93 ? -12.512 5.243 -14.413 1.00 88.06 93 HIS A O 1
ATOM 739 N N . PHE A 1 94 ? -11.493 5.550 -12.435 1.00 87.62 94 PHE A N 1
ATOM 740 C CA . PHE A 1 94 ? -11.860 6.963 -12.297 1.00 87.62 94 PHE A CA 1
ATOM 741 C C . PHE A 1 94 ? -10.734 7.951 -12.615 1.00 87.62 94 PHE A C 1
ATOM 743 O O . PHE A 1 94 ? -11.034 9.106 -12.931 1.00 87.62 94 PHE A O 1
ATOM 750 N N . VAL A 1 95 ? -9.462 7.547 -12.549 1.00 87.19 95 VAL A N 1
ATOM 751 C CA . VAL A 1 95 ? -8.346 8.433 -12.906 1.00 87.19 95 VAL A CA 1
ATOM 752 C C . VAL A 1 95 ? -8.188 8.435 -14.422 1.00 87.19 95 VAL A C 1
ATOM 754 O O . VAL A 1 95 ? -7.921 7.406 -15.035 1.00 87.19 95 VAL A O 1
ATOM 757 N N . LYS A 1 96 ? -8.378 9.609 -15.026 1.00 82.06 96 LYS A N 1
ATOM 758 C CA . LYS A 1 96 ? -8.165 9.845 -16.465 1.00 82.06 96 LYS A CA 1
ATOM 759 C C . LYS A 1 96 ? -6.946 10.725 -16.722 1.00 82.06 96 LYS A C 1
ATOM 761 O O . LYS A 1 96 ? -6.296 10.567 -17.747 1.00 82.06 96 LYS A O 1
ATOM 766 N N . ASP A 1 97 ? -6.637 11.618 -15.778 1.00 80.81 97 ASP A N 1
ATOM 767 C CA . ASP A 1 97 ? -5.502 12.535 -15.847 1.00 80.81 97 ASP A CA 1
ATOM 768 C C . ASP A 1 97 ? -4.536 12.279 -14.688 1.00 80.81 97 ASP A C 1
ATOM 770 O O . ASP A 1 97 ? -4.785 12.693 -13.551 1.00 80.81 97 ASP A O 1
ATOM 774 N N . ASP A 1 98 ? -3.367 11.712 -14.986 1.00 74.12 98 ASP A N 1
ATOM 775 C CA . ASP A 1 98 ? -2.323 11.436 -13.985 1.00 74.12 98 ASP A CA 1
ATOM 776 C C . ASP A 1 98 ? -1.820 12.691 -13.258 1.00 74.12 98 ASP A C 1
ATOM 778 O O . ASP A 1 98 ? -1.266 12.631 -12.160 1.00 74.12 98 ASP A O 1
ATOM 782 N N . ASN A 1 99 ? -2.041 13.869 -13.840 1.00 73.31 99 ASN A N 1
ATOM 783 C CA . ASN A 1 99 ? -1.633 15.128 -13.237 1.00 73.31 99 ASN A CA 1
ATOM 784 C C . ASN A 1 99 ? -2.595 15.652 -12.164 1.00 73.31 99 ASN A C 1
ATOM 786 O O . ASN A 1 99 ? -2.205 16.563 -11.422 1.00 73.31 99 ASN A O 1
ATOM 790 N N . ASN A 1 100 ? -3.809 15.110 -12.049 1.00 85.38 100 ASN A N 1
ATOM 791 C CA . ASN A 1 100 ? -4.848 15.665 -11.192 1.00 85.38 100 ASN A CA 1
ATOM 792 C C . ASN A 1 100 ? -4.944 14.946 -9.835 1.00 85.38 100 ASN A C 1
ATOM 794 O O . ASN A 1 100 ? -5.698 13.993 -9.661 1.00 85.38 100 ASN A O 1
ATOM 798 N N . ILE A 1 101 ? -4.243 15.475 -8.824 1.00 86.31 101 ILE A N 1
ATOM 799 C CA . ILE A 1 101 ? -4.241 14.944 -7.444 1.00 86.31 101 ILE A CA 1
ATOM 800 C C . ILE A 1 101 ? -5.660 14.853 -6.854 1.00 86.31 101 ILE A C 1
ATOM 802 O O . ILE A 1 101 ? -5.940 13.966 -6.051 1.00 86.31 101 ILE A O 1
ATOM 806 N N . LYS A 1 102 ? -6.590 15.719 -7.284 1.00 89.56 102 LYS A N 1
ATOM 807 C CA . LYS A 1 102 ? -7.980 15.684 -6.806 1.00 89.56 102 LYS A CA 1
ATOM 808 C C . LYS A 1 102 ? -8.697 14.391 -7.213 1.00 89.56 102 LYS A C 1
ATOM 810 O O . LYS A 1 102 ? -9.512 13.903 -6.437 1.00 89.56 102 LYS A O 1
ATOM 815 N N . GLN A 1 103 ? -8.381 13.817 -8.381 1.00 90.50 103 GLN A N 1
ATOM 816 C CA . GLN A 1 103 ? -8.944 12.527 -8.812 1.00 90.50 103 GLN A CA 1
ATOM 817 C C . GLN A 1 103 ? -8.460 11.393 -7.901 1.00 90.50 103 GLN A C 1
ATOM 819 O O . GLN A 1 103 ? -9.265 10.576 -7.461 1.00 90.50 103 GLN A O 1
ATOM 824 N N . TYR A 1 104 ? -7.177 11.399 -7.531 1.00 89.62 104 TYR A N 1
ATOM 825 C CA . TYR A 1 104 ? -6.606 10.438 -6.583 1.00 89.62 104 TYR A CA 1
ATOM 826 C C . TYR A 1 104 ? -7.190 10.578 -5.172 1.00 89.62 104 TYR A C 1
ATOM 828 O O . TYR A 1 104 ? -7.539 9.578 -4.547 1.00 89.62 104 TYR A O 1
ATOM 836 N N . MET A 1 105 ? -7.384 11.810 -4.689 1.00 92.00 105 MET A N 1
ATOM 837 C CA . MET A 1 105 ? -8.071 12.069 -3.417 1.00 92.00 105 MET A CA 1
ATOM 838 C C . MET A 1 105 ? -9.514 11.551 -3.431 1.00 92.00 105 MET A C 1
ATOM 840 O O . MET A 1 105 ? -9.943 10.920 -2.468 1.00 92.00 105 MET A O 1
ATOM 844 N N . LEU A 1 106 ? -10.251 11.763 -4.527 1.00 94.06 106 LEU A N 1
ATOM 845 C CA . LEU A 1 106 ? -11.617 11.258 -4.688 1.00 94.06 106 LEU A CA 1
ATOM 846 C C . LEU A 1 106 ? -11.650 9.723 -4.723 1.00 94.06 106 LEU A C 1
ATOM 848 O O . LEU A 1 106 ? -12.482 9.119 -4.048 1.00 94.06 106 LEU A O 1
ATOM 852 N N . CYS A 1 107 ? -10.710 9.081 -5.424 1.00 93.38 107 CYS A N 1
ATOM 853 C CA . CYS A 1 107 ? -10.554 7.622 -5.402 1.00 93.38 107 CYS A CA 1
ATOM 854 C C . CYS A 1 107 ? -10.246 7.105 -3.990 1.00 93.38 107 CYS A C 1
ATOM 856 O O . CYS A 1 107 ? -10.809 6.096 -3.565 1.00 93.38 107 CYS A O 1
ATOM 858 N N . GLY A 1 108 ? -9.397 7.813 -3.238 1.00 93.19 108 GLY A N 1
ATOM 859 C CA . GLY A 1 108 ? -9.114 7.520 -1.833 1.00 93.19 108 GLY A CA 1
ATOM 860 C C . GLY A 1 108 ? -10.357 7.645 -0.946 1.00 93.19 108 GLY A C 1
ATOM 861 O O . GLY A 1 108 ? -10.620 6.759 -0.136 1.00 93.19 108 GLY A O 1
ATOM 862 N N . ALA A 1 109 ? -11.172 8.683 -1.142 1.00 95.06 109 ALA A N 1
ATOM 863 C CA . ALA A 1 109 ? -12.430 8.868 -0.420 1.00 95.06 109 ALA A CA 1
ATOM 864 C C . ALA A 1 109 ? -13.446 7.747 -0.716 1.00 95.06 109 ALA A C 1
ATOM 866 O O . ALA A 1 109 ? -14.019 7.181 0.215 1.00 95.06 109 ALA A O 1
ATOM 867 N N . LEU A 1 110 ? -13.627 7.372 -1.991 1.00 95.69 110 LEU A N 1
ATOM 868 C CA . LEU A 1 110 ? -14.486 6.247 -2.395 1.00 95.69 110 LEU A CA 1
ATOM 869 C C . LEU A 1 110 ? -13.989 4.912 -1.825 1.00 95.69 110 LEU A C 1
ATOM 871 O O . LEU A 1 110 ? -14.785 4.096 -1.362 1.00 95.69 110 LEU A O 1
ATOM 875 N N . THR A 1 111 ? -12.670 4.718 -1.800 1.00 94.56 111 THR A N 1
ATOM 876 C CA . THR A 1 111 ? -12.040 3.551 -1.173 1.00 94.56 111 THR A CA 1
ATOM 877 C C . THR A 1 111 ? -12.371 3.491 0.314 1.00 94.56 111 THR A C 1
ATOM 879 O O . THR A 1 111 ? -12.836 2.458 0.783 1.00 94.56 111 THR A O 1
ATOM 882 N N . GLY A 1 112 ? -12.197 4.595 1.049 1.00 94.44 112 GLY A N 1
ATOM 883 C CA . GLY A 1 112 ? -12.526 4.669 2.476 1.00 94.44 112 GLY A CA 1
ATOM 884 C C . GLY A 1 112 ? -14.013 4.436 2.759 1.00 94.44 112 GLY A C 1
ATOM 885 O O . GLY A 1 112 ? -14.367 3.762 3.725 1.00 94.44 112 GLY A O 1
ATOM 886 N N . PHE A 1 113 ? -14.898 4.915 1.880 1.00 96.38 113 PHE A N 1
ATOM 887 C CA . PHE A 1 113 ? -16.331 4.638 1.969 1.00 96.38 113 PHE A CA 1
ATOM 888 C C . PHE A 1 113 ? -16.626 3.136 1.864 1.00 96.38 113 PHE A C 1
ATOM 890 O O . PHE A 1 113 ? -17.266 2.582 2.757 1.00 96.38 113 PHE A O 1
ATOM 897 N N . LEU A 1 114 ? -16.120 2.455 0.832 1.00 95.69 114 LEU A N 1
ATOM 898 C CA . LEU A 1 114 ? -16.327 1.012 0.656 1.00 95.69 114 LEU A CA 1
ATOM 899 C C . LEU A 1 114 ? -15.656 0.195 1.766 1.00 95.69 114 LEU A C 1
ATOM 901 O O . LEU A 1 114 ? -16.256 -0.733 2.311 1.00 95.69 114 LEU A O 1
ATOM 905 N N . LEU A 1 115 ? -14.441 0.581 2.153 1.00 94.44 115 LEU A N 1
ATOM 906 C CA . LEU A 1 115 ? -13.691 -0.068 3.221 1.00 94.44 115 LEU A CA 1
ATOM 907 C C . LEU A 1 115 ? -14.416 0.042 4.565 1.00 94.44 115 LEU A C 1
ATOM 909 O O . LEU A 1 115 ? -14.361 -0.901 5.348 1.00 94.44 115 LEU A O 1
ATOM 913 N N . SER A 1 116 ? -15.152 1.128 4.827 1.00 95.06 116 SER A N 1
ATOM 914 C CA . SER A 1 116 ? -15.883 1.307 6.088 1.00 95.06 116 SER A CA 1
ATOM 915 C C . SER A 1 116 ? -16.888 0.180 6.373 1.00 95.06 116 SER A C 1
ATOM 917 O O . SER A 1 116 ? -17.039 -0.220 7.530 1.00 95.06 116 SER A O 1
ATOM 919 N N . PHE A 1 117 ? -17.510 -0.409 5.346 1.00 94.50 117 PHE A N 1
ATOM 920 C CA . PHE A 1 117 ? -18.440 -1.537 5.504 1.00 94.50 117 PHE A CA 1
ATOM 921 C C . PHE A 1 117 ? -17.748 -2.815 5.982 1.00 94.50 117 PHE A C 1
ATOM 923 O O . PHE A 1 117 ? -18.330 -3.574 6.757 1.00 94.50 117 PHE A O 1
ATOM 930 N N . ILE A 1 118 ? -16.505 -3.022 5.548 1.00 93.19 118 ILE A N 1
ATOM 931 C CA . ILE A 1 118 ? -15.666 -4.167 5.915 1.00 93.19 118 ILE A CA 1
ATOM 932 C C . ILE A 1 118 ? -14.984 -3.908 7.267 1.00 93.19 118 ILE A C 1
ATOM 934 O O . ILE A 1 118 ? -14.927 -4.774 8.138 1.00 93.19 118 ILE A O 1
ATOM 938 N N . GLN A 1 119 ? -14.495 -2.686 7.466 1.00 92.12 119 GLN A N 1
ATOM 939 C CA . GLN A 1 119 ? -13.687 -2.286 8.610 1.00 92.12 119 GLN A CA 1
ATOM 940 C C . GLN A 1 119 ? -14.497 -2.162 9.900 1.00 92.12 119 GLN A C 1
ATOM 942 O O . GLN A 1 119 ? -13.972 -2.471 10.966 1.00 92.12 119 GLN A O 1
ATOM 947 N N . THR A 1 120 ? -15.758 -1.724 9.844 1.00 93.25 120 THR A N 1
ATOM 948 C CA . THR A 1 120 ? -16.569 -1.463 11.050 1.00 93.25 120 THR A CA 1
ATOM 949 C C . THR A 1 120 ? -16.736 -2.682 11.967 1.00 93.25 120 THR A C 1
ATOM 951 O O . THR A 1 120 ? -16.361 -2.561 13.132 1.00 93.25 120 THR A O 1
ATOM 954 N N . PRO A 1 121 ? -17.213 -3.856 11.503 1.00 91.94 121 PRO A N 1
ATOM 955 C CA . PRO A 1 121 ? -17.379 -5.015 12.385 1.00 91.94 121 PRO A CA 1
ATOM 956 C C . PRO A 1 121 ? -16.048 -5.492 12.981 1.00 91.94 121 PRO A C 1
ATOM 958 O O . PRO A 1 121 ? -15.971 -5.797 14.170 1.00 91.94 121 PRO A O 1
ATOM 961 N N . ILE A 1 122 ? -14.980 -5.495 12.178 1.00 89.81 122 ILE A N 1
ATOM 962 C CA . ILE A 1 122 ? -13.640 -5.919 12.603 1.00 89.81 122 ILE A CA 1
ATOM 963 C C . ILE A 1 122 ? -13.078 -4.956 13.657 1.00 89.81 122 ILE A C 1
ATOM 965 O O . ILE A 1 122 ? -12.620 -5.383 14.715 1.00 89.81 122 ILE A O 1
ATOM 969 N N . SER A 1 123 ? -13.147 -3.650 13.394 1.00 87.38 123 SER A N 1
ATOM 970 C CA . SER A 1 123 ? -12.645 -2.619 14.310 1.00 87.38 123 SER A CA 1
ATOM 971 C C . SER A 1 123 ? -13.459 -2.519 15.597 1.00 87.38 123 SER A C 1
ATOM 973 O O . SER A 1 123 ? -12.865 -2.281 16.644 1.00 87.38 123 SER A O 1
ATOM 975 N N . LEU A 1 124 ? -14.773 -2.765 15.561 1.00 89.00 124 LEU A N 1
ATOM 976 C CA . LEU A 1 124 ? -15.595 -2.824 16.768 1.00 89.00 124 LEU A CA 1
ATOM 977 C C . LEU A 1 124 ? -15.190 -4.002 17.663 1.00 89.00 124 LEU A C 1
ATOM 979 O O . LEU A 1 124 ? -14.979 -3.804 18.855 1.00 89.00 124 LEU A O 1
ATOM 983 N N . ILE A 1 125 ? -15.030 -5.208 17.104 1.00 85.56 125 ILE A N 1
ATOM 984 C CA . ILE A 1 125 ? -14.592 -6.387 17.873 1.00 85.56 125 ILE A CA 1
ATOM 985 C C . ILE A 1 125 ? -13.215 -6.131 18.494 1.00 85.56 125 ILE A C 1
ATOM 987 O O . ILE A 1 125 ? -13.021 -6.357 19.688 1.00 85.56 125 ILE A O 1
ATOM 991 N N . LEU A 1 126 ? -12.267 -5.606 17.711 1.00 80.94 126 LEU A N 1
ATOM 992 C CA . LEU A 1 126 ? -10.938 -5.256 18.216 1.00 80.94 126 LEU A CA 1
ATOM 993 C C . LEU A 1 126 ? -11.015 -4.183 19.304 1.00 80.94 126 LEU A C 1
ATOM 995 O O . LEU A 1 126 ? -10.374 -4.335 20.340 1.00 80.94 126 LEU A O 1
ATOM 999 N N . GLY A 1 127 ? -11.808 -3.131 19.103 1.00 78.94 127 GLY A N 1
ATOM 1000 C CA . GLY A 1 127 ? -12.016 -2.069 20.083 1.00 78.94 127 GLY A CA 1
ATOM 1001 C C . GLY A 1 127 ? -12.579 -2.604 21.397 1.00 78.94 127 GLY A C 1
ATOM 1002 O O . GLY A 1 127 ? -12.062 -2.277 22.457 1.00 78.94 127 GLY A O 1
ATOM 1003 N N . GLN A 1 128 ? -13.564 -3.499 21.349 1.00 80.38 128 GLN A N 1
ATOM 1004 C CA . GLN A 1 128 ? -14.148 -4.109 22.544 1.00 80.38 128 GLN A CA 1
ATOM 1005 C C . GLN A 1 128 ? -13.173 -5.035 23.275 1.00 80.38 128 GLN A C 1
ATOM 1007 O O . GLN A 1 128 ? -13.118 -5.000 24.503 1.00 80.38 128 GLN A O 1
ATOM 1012 N N . ILE A 1 129 ? -12.369 -5.818 22.550 1.00 75.75 129 ILE A N 1
ATOM 1013 C CA . ILE A 1 129 ? -11.316 -6.646 23.156 1.00 75.75 129 ILE A CA 1
ATOM 1014 C C . ILE A 1 129 ? -10.282 -5.751 23.855 1.00 75.75 129 ILE A C 1
ATOM 1016 O O . ILE A 1 129 ? -9.946 -5.994 25.010 1.00 75.75 129 ILE A O 1
ATOM 1020 N N . HIS A 1 130 ? -9.822 -4.682 23.200 1.00 69.44 130 HIS A N 1
ATOM 1021 C CA . HIS A 1 130 ? -8.793 -3.797 23.755 1.00 69.44 130 HIS A CA 1
ATOM 1022 C C . HIS A 1 130 ? -9.315 -2.853 24.852 1.00 69.44 130 HIS A C 1
ATOM 1024 O O . HIS A 1 130 ? -8.577 -2.509 25.773 1.00 69.44 130 HIS A O 1
ATOM 1030 N N . GLY A 1 131 ? -10.574 -2.420 24.762 1.00 62.31 131 GLY A N 1
ATOM 1031 C CA . GLY A 1 131 ? -11.207 -1.481 25.691 1.00 62.31 131 GLY A CA 1
ATOM 1032 C C . GLY A 1 131 ? -11.710 -2.140 26.977 1.00 62.31 131 GLY A C 1
ATOM 1033 O O . GLY A 1 131 ? -11.593 -1.554 28.055 1.00 62.31 131 GLY A O 1
ATOM 1034 N N . ASN A 1 132 ? -12.208 -3.380 26.903 1.00 56.34 132 ASN A N 1
ATOM 1035 C CA . ASN A 1 132 ? -12.727 -4.094 28.077 1.00 56.34 132 ASN A CA 1
ATOM 1036 C C . ASN A 1 132 ? -11.633 -4.709 28.969 1.00 56.34 132 ASN A C 1
ATOM 1038 O O . ASN A 1 132 ? -11.936 -5.099 30.097 1.00 56.34 132 ASN A O 1
ATOM 1042 N N . LEU A 1 133 ? -10.366 -4.701 28.534 1.00 50.75 133 LEU A N 1
ATOM 1043 C CA . LEU A 1 133 ? -9.199 -5.053 29.360 1.00 50.75 133 LEU A CA 1
ATOM 1044 C C . LEU A 1 133 ? -9.082 -4.200 30.637 1.00 50.75 133 LEU A C 1
ATOM 1046 O O . LEU A 1 133 ? -8.548 -4.666 31.635 1.00 50.75 133 LEU A O 1
ATOM 1050 N N . ASN A 1 134 ? -9.618 -2.975 30.636 1.00 42.97 134 ASN A N 1
ATOM 1051 C CA . ASN A 1 134 ? -9.564 -2.076 31.794 1.00 42.97 134 ASN A CA 1
ATOM 1052 C C . ASN A 1 134 ? -10.710 -2.273 32.804 1.00 42.97 134 ASN A C 1
ATOM 1054 O O . ASN A 1 134 ? -10.693 -1.648 33.861 1.00 42.97 134 ASN A O 1
ATOM 1058 N N . ARG A 1 135 ? -11.742 -3.075 32.495 1.00 49.50 135 ARG A N 1
ATOM 1059 C CA . ARG A 1 135 ? -12.995 -3.112 33.283 1.00 49.50 135 ARG A CA 1
ATOM 1060 C C . ARG A 1 135 ? -13.168 -4.339 34.177 1.00 49.50 135 ARG A C 1
ATOM 1062 O O . ARG A 1 135 ? -14.076 -4.342 35.005 1.00 49.50 135 ARG A O 1
ATOM 1069 N N . ARG A 1 136 ? -12.332 -5.373 34.049 1.00 43.75 136 ARG A N 1
ATOM 1070 C CA . ARG A 1 136 ? -12.373 -6.560 34.918 1.00 43.75 136 ARG A CA 1
ATOM 1071 C C . ARG A 1 136 ? -10.952 -6.959 35.305 1.00 43.75 136 ARG A C 1
ATOM 1073 O O . ARG A 1 136 ? -10.145 -7.250 34.434 1.00 43.75 136 ARG A O 1
ATOM 1080 N N . HIS A 1 137 ? -10.663 -6.982 36.607 1.00 40.12 137 HIS A N 1
ATOM 1081 C CA . HIS A 1 137 ? -9.430 -7.505 37.213 1.00 40.12 137 HIS A CA 1
ATOM 1082 C C . HIS A 1 137 ? -9.310 -9.037 37.048 1.00 40.12 137 HIS A C 1
ATOM 1084 O O . HIS A 1 137 ? -9.152 -9.774 38.015 1.00 40.12 137 HIS A O 1
ATOM 1090 N N . THR A 1 138 ? -9.426 -9.544 35.825 1.00 36.66 138 THR A N 1
ATOM 1091 C CA . THR A 1 138 ? -9.272 -10.963 35.493 1.00 36.66 138 THR A CA 1
ATOM 1092 C C . THR A 1 138 ? -8.315 -11.082 34.319 1.00 36.66 138 THR A C 1
ATOM 1094 O O . THR A 1 138 ? -8.331 -10.241 33.424 1.00 36.66 138 THR A O 1
ATOM 1097 N N . HIS A 1 139 ? -7.451 -12.094 34.380 1.00 39.31 139 HIS A N 1
ATOM 1098 C CA . HIS A 1 139 ? -6.284 -12.306 33.530 1.00 39.31 139 HIS A CA 1
ATOM 1099 C C . HIS A 1 139 ? -6.472 -11.911 32.053 1.00 39.31 139 HIS A C 1
ATOM 1101 O O . HIS A 1 139 ? -7.483 -12.197 31.418 1.00 39.31 139 HIS A O 1
ATOM 1107 N N . VAL A 1 140 ? -5.420 -11.277 31.530 1.00 44.88 140 VAL A N 1
ATOM 1108 C CA . VAL A 1 140 ? -5.257 -10.525 30.268 1.00 44.88 140 VAL A CA 1
ATOM 1109 C C . VAL A 1 140 ? -5.717 -11.248 28.979 1.00 44.88 140 VAL A C 1
ATOM 1111 O O . VAL A 1 140 ? -5.707 -10.645 27.910 1.00 44.88 140 VAL A O 1
ATOM 1114 N N . PHE A 1 141 ? -6.145 -12.512 29.031 1.00 46.00 141 PHE A N 1
ATOM 1115 C CA . PHE A 1 141 ? -6.198 -13.376 27.847 1.00 46.00 141 PHE A CA 1
ATOM 1116 C C . PHE A 1 141 ? -7.421 -14.298 27.702 1.00 46.00 141 PHE A C 1
ATOM 1118 O O . PHE A 1 141 ? -7.482 -15.019 26.707 1.00 46.00 141 PHE A O 1
ATOM 1125 N N . ASP A 1 142 ? -8.415 -14.241 28.595 1.00 44.22 142 ASP A N 1
ATOM 1126 C CA . ASP A 1 142 ? -9.552 -15.185 28.549 1.00 44.22 142 ASP A CA 1
ATOM 1127 C C . ASP A 1 142 ? -10.763 -14.701 27.734 1.00 44.22 142 ASP A C 1
ATOM 1129 O O . ASP A 1 142 ? -11.731 -15.440 27.564 1.00 44.22 142 ASP A O 1
ATOM 1133 N N . PHE A 1 143 ? -10.746 -13.479 27.186 1.00 53.41 143 PHE A N 1
ATOM 1134 C CA . PHE A 1 143 ? -11.852 -13.022 26.340 1.00 53.41 143 PHE A CA 1
ATOM 1135 C C . PHE A 1 143 ? -11.693 -13.566 24.917 1.00 53.41 143 PHE A C 1
ATOM 1137 O O . PHE A 1 143 ? -11.049 -12.961 24.055 1.00 53.41 143 PHE A O 1
ATOM 1144 N N . HIS A 1 144 ? -12.265 -14.743 24.661 1.00 66.19 144 HIS A N 1
ATOM 1145 C CA . HIS A 1 144 ? -12.265 -15.317 23.325 1.00 66.19 144 HIS A CA 1
ATOM 1146 C C . HIS A 1 144 ? -13.087 -14.446 22.366 1.00 66.19 144 HIS A C 1
ATOM 1148 O O . HIS A 1 144 ? -14.150 -13.927 22.703 1.00 66.19 144 HIS A O 1
ATOM 1154 N N . ILE A 1 145 ? -12.634 -14.351 21.110 1.00 74.62 145 ILE A N 1
ATOM 1155 C CA . ILE A 1 145 ? -13.353 -13.664 20.018 1.00 74.62 145 ILE A CA 1
ATOM 1156 C C . ILE A 1 145 ? -14.821 -14.111 19.958 1.00 74.62 145 ILE A C 1
ATOM 1158 O O . ILE A 1 145 ? -15.711 -13.299 19.727 1.00 74.62 145 ILE A O 1
ATOM 1162 N N . LYS A 1 146 ? -15.073 -15.402 20.210 1.00 78.31 146 LYS A N 1
ATOM 1163 C CA . LYS A 1 146 ? -16.418 -15.988 20.246 1.00 78.31 146 LYS A CA 1
ATOM 1164 C C . LYS A 1 146 ? -17.299 -15.347 21.318 1.00 78.31 146 LYS A C 1
ATOM 1166 O O . LYS A 1 146 ? -18.441 -15.013 21.016 1.00 78.31 146 LYS A O 1
ATOM 1171 N N . ASP A 1 147 ? -16.764 -15.119 22.513 1.00 77.88 147 ASP A N 1
ATOM 1172 C CA . ASP A 1 147 ? -17.495 -14.504 23.623 1.00 77.88 147 ASP A CA 1
ATOM 1173 C C . ASP A 1 147 ? -17.783 -13.033 23.335 1.00 77.88 147 ASP A C 1
ATOM 1175 O O . ASP A 1 147 ? -18.891 -12.564 23.579 1.00 77.88 147 ASP A O 1
ATOM 1179 N N . CYS A 1 148 ? -16.834 -12.323 22.712 1.00 79.88 148 CYS A N 1
ATOM 1180 C CA . CYS A 1 148 ? -17.049 -10.953 22.248 1.00 79.88 148 CYS A CA 1
ATOM 1181 C C . CYS A 1 148 ? -18.148 -10.870 21.183 1.00 79.88 148 CYS A C 1
ATOM 1183 O O . CYS A 1 148 ? -19.049 -10.039 21.280 1.00 79.88 148 CYS A O 1
ATOM 1185 N N . CYS A 1 149 ? -18.092 -11.730 20.165 1.00 85.00 149 CYS A N 1
ATOM 1186 C CA . CYS A 1 149 ? -19.099 -11.764 19.108 1.00 85.00 149 CYS A CA 1
ATOM 1187 C C . CYS A 1 149 ? -20.480 -12.120 19.667 1.00 85.00 149 CYS A C 1
ATOM 1189 O O . CYS A 1 149 ? -21.464 -11.472 19.311 1.00 85.00 149 CYS A O 1
ATOM 119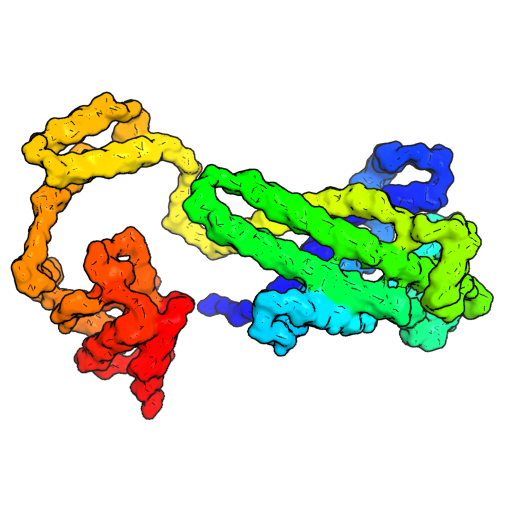1 N N . LYS A 1 150 ? -20.551 -13.104 20.572 1.00 85.12 150 LYS A N 1
ATOM 1192 C CA . LYS A 1 150 ? -21.787 -13.488 21.261 1.00 85.12 150 LYS A CA 1
ATOM 1193 C C . LYS A 1 150 ? -22.343 -12.324 22.084 1.00 85.12 150 LYS A C 1
ATOM 1195 O O . LYS A 1 150 ? -23.507 -11.973 21.931 1.00 85.12 150 LYS A O 1
ATOM 1200 N N . TYR A 1 151 ? -21.489 -11.659 22.859 1.00 83.00 151 TYR A N 1
ATOM 1201 C CA . TYR A 1 151 ? -21.841 -10.489 23.659 1.00 83.00 151 TYR A CA 1
ATOM 1202 C C . TYR A 1 151 ? -22.400 -9.330 22.818 1.00 83.00 151 TYR A C 1
ATOM 1204 O O . TYR A 1 151 ? -23.391 -8.712 23.209 1.00 83.00 151 TYR A O 1
ATOM 1212 N N . ILE A 1 152 ? -21.799 -9.035 21.660 1.00 86.19 152 ILE A N 1
ATOM 1213 C CA . ILE A 1 152 ? -22.293 -7.992 20.746 1.00 86.19 152 ILE A CA 1
ATOM 1214 C C . ILE A 1 152 ? -23.652 -8.395 20.168 1.00 86.19 152 ILE A C 1
ATOM 1216 O O . ILE A 1 152 ? -24.577 -7.582 20.161 1.00 86.19 152 ILE A O 1
ATOM 1220 N N . TYR A 1 153 ? -23.778 -9.644 19.717 1.00 88.31 153 TYR A N 1
ATOM 1221 C CA . TYR A 1 153 ? -24.996 -10.162 19.102 1.00 88.31 153 TYR A CA 1
ATOM 1222 C C . TYR A 1 153 ? -26.191 -10.132 20.068 1.00 88.31 153 TYR A C 1
ATOM 1224 O O . TYR A 1 153 ? -27.260 -9.641 19.705 1.00 88.31 153 TYR A O 1
ATOM 1232 N N . GLU A 1 154 ? -26.000 -10.597 21.305 1.00 85.88 154 GLU A N 1
ATOM 1233 C CA . GLU A 1 154 ? -27.061 -10.684 22.318 1.00 85.88 154 GLU A CA 1
ATOM 1234 C C . GLU A 1 154 ? -27.501 -9.306 22.834 1.00 85.88 154 GLU A C 1
ATOM 1236 O O . GLU A 1 154 ? -28.691 -9.078 23.034 1.00 85.88 154 GLU A O 1
ATOM 1241 N N . ASN A 1 155 ? -26.572 -8.357 23.002 1.00 81.56 155 ASN A N 1
ATOM 1242 C CA . ASN A 1 155 ? -26.876 -7.063 23.625 1.00 81.56 155 ASN A CA 1
ATOM 1243 C C . ASN A 1 155 ? -27.279 -5.948 22.643 1.00 81.56 155 ASN A C 1
ATOM 1245 O O . ASN A 1 155 ? -27.732 -4.894 23.086 1.00 81.56 155 ASN A O 1
ATOM 1249 N N . ASN A 1 156 ? -27.091 -6.121 21.326 1.00 81.50 156 ASN A N 1
ATOM 1250 C CA . ASN A 1 156 ? -27.246 -5.032 20.347 1.00 81.50 156 ASN A CA 1
ATOM 1251 C C . ASN A 1 156 ? -28.053 -5.406 19.091 1.00 81.50 156 ASN A C 1
ATOM 1253 O O . ASN A 1 156 ? -27.676 -5.041 17.977 1.00 81.50 156 ASN A O 1
ATOM 1257 N N . ASN A 1 157 ? -29.204 -6.059 19.260 1.00 83.06 157 ASN A N 1
ATOM 1258 C CA . ASN A 1 157 ? -30.128 -6.399 18.166 1.00 83.06 157 ASN A CA 1
ATOM 1259 C C . ASN A 1 157 ? -29.473 -7.259 17.062 1.00 83.06 157 ASN A C 1
ATOM 1261 O O . ASN A 1 157 ? -29.668 -7.019 15.866 1.00 83.06 157 ASN A O 1
ATOM 1265 N N . GLY A 1 158 ? -28.668 -8.253 17.447 1.00 88.25 158 GLY A N 1
ATOM 1266 C CA . GLY A 1 158 ? -28.068 -9.211 16.521 1.00 88.25 158 GLY A CA 1
ATOM 1267 C C . GLY A 1 158 ? -26.984 -8.600 15.626 1.00 88.25 158 GLY A C 1
ATOM 1268 O O . GLY A 1 158 ? -26.044 -7.962 16.101 1.00 88.25 158 GLY A O 1
ATOM 1269 N N . LEU A 1 159 ? -27.094 -8.807 14.308 1.00 88.25 159 LEU A N 1
ATOM 1270 C CA . LEU A 1 159 ? -26.056 -8.426 13.336 1.00 88.25 159 LEU A CA 1
ATOM 1271 C C . LEU A 1 159 ? -25.866 -6.909 13.189 1.00 88.25 159 LEU A C 1
ATOM 1273 O O . LEU A 1 159 ? -24.757 -6.450 12.921 1.00 88.25 159 LEU A O 1
ATOM 1277 N N . ILE A 1 160 ? -26.917 -6.117 13.419 1.00 88.50 160 ILE A N 1
ATOM 1278 C CA . ILE A 1 160 ? -26.844 -4.646 13.366 1.00 88.50 160 ILE A CA 1
ATOM 1279 C C . ILE A 1 160 ? -25.917 -4.111 14.470 1.00 88.50 160 ILE A C 1
ATOM 1281 O O . ILE A 1 160 ? -25.273 -3.073 14.302 1.00 88.50 160 ILE A O 1
ATOM 1285 N N . GLY A 1 161 ? -25.784 -4.849 15.576 1.00 86.38 161 GLY A N 1
ATOM 1286 C CA . GLY A 1 161 ? -24.885 -4.523 16.677 1.00 86.38 161 GLY A CA 1
ATOM 1287 C C . GLY A 1 161 ? -23.418 -4.424 16.269 1.00 86.38 161 GLY A C 1
ATOM 1288 O O . GLY A 1 161 ? -22.696 -3.583 16.800 1.00 86.38 161 GLY A O 1
ATOM 1289 N N . PHE A 1 162 ? -22.985 -5.190 15.265 1.00 90.31 162 PHE A N 1
ATOM 1290 C CA . PHE A 1 162 ? -21.606 -5.145 14.768 1.00 90.31 162 PHE A CA 1
ATOM 1291 C C . PHE A 1 162 ? -21.267 -3.848 14.020 1.00 90.31 162 PHE A C 1
ATOM 1293 O O . PHE A 1 162 ? -20.096 -3.532 13.827 1.00 90.31 162 PHE A O 1
ATOM 1300 N N . TYR A 1 163 ? -22.279 -3.069 13.633 1.00 91.81 163 TYR A N 1
ATOM 1301 C CA . TYR A 1 163 ? -22.122 -1.776 12.970 1.00 91.81 163 TYR A CA 1
ATOM 1302 C C . TYR A 1 163 ? -22.285 -0.588 13.934 1.00 91.81 163 TYR A C 1
ATOM 1304 O O . TYR A 1 163 ? -22.419 0.564 13.511 1.00 91.81 163 TYR A O 1
ATOM 1312 N N . LYS A 1 164 ? -22.249 -0.819 15.254 1.00 89.25 164 LYS A N 1
ATOM 1313 C CA . LYS A 1 164 ? -22.198 0.279 16.230 1.00 89.25 164 LYS A CA 1
ATOM 1314 C C . LYS A 1 164 ? -20.918 1.098 16.026 1.00 89.25 164 LYS A C 1
ATOM 1316 O O . LYS A 1 164 ? -19.821 0.561 15.936 1.00 89.25 164 LYS A O 1
ATOM 1321 N N . GLY A 1 165 ? -21.078 2.418 15.909 1.00 89.62 165 GLY A N 1
ATOM 1322 C CA . GLY A 1 165 ? -19.982 3.332 15.566 1.00 89.62 165 GLY A CA 1
ATOM 1323 C C . GLY A 1 165 ? -19.704 3.472 14.062 1.00 89.62 165 GLY A C 1
ATOM 1324 O O . GLY A 1 165 ? -18.735 4.139 13.704 1.00 89.62 165 GLY A O 1
ATOM 1325 N N . PHE A 1 166 ? -20.548 2.914 13.180 1.00 93.00 166 PHE A N 1
ATOM 1326 C CA . PHE A 1 166 ? -20.372 2.992 11.722 1.00 93.00 166 PHE A CA 1
ATOM 1327 C C . PHE A 1 166 ? -20.185 4.421 11.205 1.00 93.00 166 PHE A C 1
ATOM 1329 O O . PHE A 1 166 ? -19.263 4.665 10.440 1.00 93.00 166 PHE A O 1
ATOM 1336 N N . SER A 1 167 ? -21.000 5.383 11.649 1.00 91.88 167 SER A N 1
ATOM 1337 C CA . SER A 1 167 ? -20.889 6.781 11.204 1.00 91.88 167 SER A CA 1
ATOM 1338 C C . SER A 1 167 ? -19.533 7.400 11.547 1.00 91.88 167 SER A C 1
ATOM 1340 O O . SER A 1 167 ? -18.937 8.086 10.721 1.00 91.88 167 SER A O 1
ATOM 1342 N N . SER A 1 168 ? -19.013 7.111 12.741 1.00 92.25 168 SER A N 1
ATOM 1343 C CA . SER A 1 168 ? -17.690 7.565 13.160 1.00 92.25 168 SER A CA 1
ATOM 1344 C C . SER A 1 168 ? -16.581 6.900 12.346 1.00 92.25 168 SER A C 1
ATOM 1346 O O . SER A 1 168 ? -15.682 7.583 11.856 1.00 92.25 168 SER A O 1
ATOM 1348 N N . ASN A 1 169 ? -16.678 5.583 12.136 1.00 93.50 169 ASN A N 1
ATOM 1349 C CA . ASN A 1 169 ? -15.719 4.850 11.316 1.00 93.50 169 ASN A CA 1
ATOM 1350 C C . ASN A 1 169 ? -15.748 5.294 9.848 1.00 93.50 169 ASN A C 1
ATOM 1352 O O . ASN A 1 169 ? -14.699 5.391 9.227 1.00 93.50 169 ASN A O 1
ATOM 1356 N N . LEU A 1 170 ? -16.919 5.618 9.305 1.00 95.12 170 LEU A N 1
ATOM 1357 C CA . LEU A 1 170 ? -17.084 6.107 7.941 1.00 95.12 170 LEU A CA 1
ATOM 1358 C C . LEU A 1 170 ? -16.406 7.469 7.749 1.00 95.12 170 LEU A C 1
ATOM 1360 O O . LEU A 1 170 ? -15.599 7.615 6.834 1.00 95.12 170 LEU A O 1
ATOM 1364 N N . ILE A 1 171 ? -16.664 8.441 8.633 1.00 93.50 171 ILE A N 1
ATOM 1365 C CA . ILE A 1 171 ? -16.027 9.771 8.575 1.00 93.50 171 ILE A CA 1
ATOM 1366 C C . ILE A 1 171 ? -14.505 9.639 8.680 1.00 93.50 171 ILE A C 1
ATOM 1368 O O . ILE A 1 171 ? -13.768 10.241 7.894 1.00 93.50 171 ILE A O 1
ATOM 1372 N N . CYS A 1 172 ? -14.038 8.822 9.625 1.00 92.56 172 CYS A N 1
ATOM 1373 C CA . CYS A 1 172 ? -12.621 8.557 9.814 1.00 92.56 172 CYS A CA 1
ATOM 1374 C C . CYS A 1 172 ? -12.006 7.891 8.573 1.00 92.56 172 CYS A C 1
ATOM 1376 O O . CYS A 1 172 ? -11.033 8.399 8.033 1.00 92.56 172 CYS A O 1
ATOM 1378 N N . SER A 1 173 ? -12.586 6.797 8.075 1.00 92.25 173 SER A N 1
ATOM 1379 C CA . SER A 1 173 ? -12.013 5.995 6.986 1.00 92.25 173 SER A CA 1
ATOM 1380 C C . SER A 1 173 ? -11.968 6.752 5.655 1.00 92.25 173 SER A C 1
ATOM 1382 O O . SER A 1 173 ? -10.949 6.707 4.961 1.00 92.25 173 SER A O 1
ATOM 1384 N N . ILE A 1 174 ? -13.019 7.517 5.326 1.00 94.50 174 ILE A N 1
ATOM 1385 C CA . ILE A 1 174 ? -13.044 8.399 4.147 1.00 94.50 174 ILE A CA 1
ATOM 1386 C C . ILE A 1 174 ? -11.932 9.441 4.243 1.00 94.50 174 ILE A C 1
ATOM 1388 O O . ILE A 1 174 ? -11.154 9.605 3.303 1.00 94.50 174 ILE A O 1
ATOM 1392 N N . THR A 1 175 ? -11.837 10.128 5.383 1.00 92.62 175 THR A N 1
ATOM 1393 C CA . THR A 1 175 ? -10.881 11.224 5.559 1.00 92.62 175 THR A CA 1
ATOM 1394 C C . THR A 1 175 ? -9.444 10.710 5.560 1.00 92.62 175 THR A C 1
ATOM 1396 O O . THR A 1 175 ? -8.608 11.218 4.812 1.00 92.62 175 THR A O 1
ATOM 1399 N N . THR A 1 176 ? -9.172 9.649 6.324 1.00 88.94 176 THR A N 1
ATOM 1400 C CA . THR A 1 176 ? -7.855 9.014 6.396 1.00 88.94 176 THR A CA 1
ATOM 1401 C C . THR A 1 176 ? -7.419 8.497 5.030 1.00 88.94 176 THR A C 1
ATOM 1403 O O . THR A 1 176 ? -6.314 8.808 4.598 1.00 88.94 176 THR A O 1
ATOM 1406 N N . SER A 1 177 ? -8.281 7.785 4.297 1.00 89.56 177 SER A N 1
ATOM 1407 C CA . SER A 1 177 ? -7.929 7.253 2.971 1.00 89.56 177 SER A CA 1
ATOM 1408 C C . SER A 1 177 ? -7.706 8.364 1.939 1.00 89.56 177 SER A C 1
ATOM 1410 O O . SER A 1 177 ? -6.757 8.299 1.158 1.00 89.56 177 SER A O 1
ATOM 1412 N N . MET A 1 178 ? -8.533 9.414 1.957 1.00 91.56 178 MET A N 1
ATOM 1413 C CA . MET A 1 178 ? -8.397 10.572 1.070 1.00 91.56 178 MET A CA 1
ATOM 1414 C C . MET A 1 178 ? -7.047 11.278 1.249 1.00 91.56 178 MET A C 1
ATOM 1416 O O . MET A 1 178 ? -6.351 11.533 0.265 1.00 91.56 178 MET A O 1
ATOM 1420 N N . PHE A 1 179 ? -6.663 11.588 2.491 1.00 89.12 179 PHE A N 1
ATOM 1421 C CA . PHE A 1 179 ? -5.405 12.282 2.770 1.00 89.12 179 PHE A CA 1
ATOM 1422 C C . PHE A 1 179 ? -4.184 11.367 2.676 1.00 89.12 179 PHE A C 1
ATOM 1424 O O . PHE A 1 179 ? -3.132 11.825 2.234 1.00 89.12 179 PHE A O 1
ATOM 1431 N N . TYR A 1 180 ? -4.309 10.085 3.027 1.00 83.62 180 TYR A N 1
ATOM 1432 C CA . TYR A 1 180 ? -3.227 9.110 2.895 1.00 83.62 180 TYR A CA 1
ATOM 1433 C C . TYR A 1 180 ? -2.820 8.926 1.429 1.00 83.62 180 TYR A C 1
ATOM 1435 O O . TYR A 1 180 ? -1.667 9.168 1.072 1.00 83.62 180 TYR A O 1
ATOM 1443 N N . PHE A 1 181 ? -3.772 8.578 0.557 1.00 84.31 181 PHE A N 1
ATOM 1444 C CA . PHE A 1 181 ? -3.486 8.352 -0.861 1.00 84.31 181 PHE A CA 1
ATOM 1445 C C . PHE A 1 181 ? -3.225 9.654 -1.624 1.00 84.31 181 PHE A C 1
ATOM 1447 O O . PHE A 1 181 ? -2.305 9.718 -2.438 1.00 84.31 181 PHE A O 1
ATOM 1454 N N . GLY A 1 182 ? -3.966 10.725 -1.320 1.00 85.75 182 GLY A N 1
ATOM 1455 C CA . GLY A 1 182 ? -3.716 12.044 -1.903 1.00 85.75 182 GLY A CA 1
ATOM 1456 C C . GLY A 1 182 ? -2.337 12.596 -1.543 1.00 85.75 182 GLY A C 1
ATOM 1457 O O . GLY A 1 182 ? -1.630 13.111 -2.408 1.00 85.75 182 GLY A O 1
ATOM 1458 N N . GLY A 1 183 ? -1.929 12.447 -0.279 1.00 81.50 183 GLY A N 1
ATOM 1459 C CA . GLY A 1 183 ? -0.598 12.814 0.195 1.00 81.50 183 GLY A CA 1
ATOM 1460 C C . GLY A 1 183 ? 0.492 11.974 -0.465 1.00 81.50 183 GLY A C 1
ATOM 1461 O O . GLY A 1 183 ? 1.475 12.532 -0.950 1.00 81.50 183 GLY A O 1
ATOM 1462 N N . TYR A 1 184 ? 0.292 10.657 -0.558 1.00 77.62 184 TYR A N 1
ATOM 1463 C CA . TYR A 1 184 ? 1.209 9.749 -1.246 1.00 77.62 184 TYR A CA 1
ATOM 1464 C C . TYR A 1 184 ? 1.443 10.162 -2.708 1.00 77.62 184 TYR A C 1
ATOM 1466 O O . TYR A 1 184 ? 2.592 10.358 -3.107 1.00 77.62 184 TYR A O 1
ATOM 1474 N N . GLU A 1 185 ? 0.382 10.386 -3.490 1.00 80.31 185 GLU A N 1
ATOM 1475 C CA . GLU A 1 185 ? 0.509 10.791 -4.898 1.00 80.31 185 GLU A CA 1
ATOM 1476 C C . GLU A 1 185 ? 1.075 12.211 -5.052 1.00 80.31 185 GLU A C 1
ATOM 1478 O O . GLU A 1 185 ? 1.890 12.465 -5.943 1.00 80.31 185 GLU A O 1
ATOM 1483 N N . TYR A 1 186 ? 0.731 13.137 -4.149 1.00 82.88 186 TYR A N 1
ATOM 1484 C CA . TYR A 1 186 ? 1.320 14.479 -4.112 1.00 82.88 186 TYR A CA 1
ATOM 1485 C C . TYR A 1 186 ? 2.841 14.426 -3.918 1.00 82.88 186 TYR A C 1
ATOM 1487 O O . TYR A 1 186 ? 3.596 15.049 -4.673 1.00 82.88 186 TYR A O 1
ATOM 1495 N N . ILE A 1 187 ? 3.303 13.656 -2.930 1.00 74.88 187 ILE A N 1
ATOM 1496 C CA . ILE A 1 187 ? 4.728 13.494 -2.621 1.00 74.88 187 ILE A CA 1
ATOM 1497 C C . ILE A 1 187 ? 5.432 12.783 -3.770 1.00 74.88 187 ILE A C 1
ATOM 1499 O O . ILE A 1 187 ? 6.459 13.266 -4.244 1.00 74.88 187 ILE A O 1
ATOM 1503 N N . LYS A 1 188 ? 4.864 11.678 -4.262 1.00 71.44 188 LYS A N 1
ATOM 1504 C CA . LYS A 1 188 ? 5.394 10.918 -5.397 1.00 71.44 188 LYS A CA 1
ATOM 1505 C C . LYS A 1 188 ? 5.576 11.812 -6.619 1.00 71.44 188 LYS A C 1
ATOM 1507 O O . LYS A 1 188 ? 6.658 11.816 -7.199 1.00 71.44 188 LYS A O 1
ATOM 1512 N N . LYS A 1 189 ? 4.589 12.647 -6.955 1.00 75.31 189 LYS A N 1
ATOM 1513 C CA . LYS A 1 189 ? 4.673 13.615 -8.059 1.00 75.31 189 LYS A CA 1
ATOM 1514 C C . LYS A 1 189 ? 5.765 14.659 -7.830 1.00 75.31 189 LYS A C 1
ATOM 1516 O O . LYS A 1 189 ? 6.589 14.889 -8.715 1.00 75.31 189 LYS A O 1
ATOM 1521 N N . HIS A 1 190 ? 5.810 15.276 -6.649 1.00 73.19 190 HIS A N 1
ATOM 1522 C CA . HIS A 1 190 ? 6.813 16.298 -6.339 1.00 73.19 190 HIS A CA 1
ATOM 1523 C C . HIS A 1 190 ? 8.240 15.751 -6.305 1.00 73.19 190 HIS A C 1
ATOM 1525 O O . HIS A 1 190 ? 9.173 16.440 -6.730 1.00 73.19 190 HIS A O 1
ATOM 1531 N N . LEU A 1 191 ? 8.416 14.518 -5.832 1.00 66.38 191 LEU A N 1
ATOM 1532 C CA . LEU A 1 191 ? 9.689 13.817 -5.889 1.00 66.38 191 LEU A CA 1
ATOM 1533 C C . LEU A 1 191 ? 10.036 13.471 -7.330 1.00 66.38 191 LEU A C 1
ATOM 1535 O O . LEU A 1 191 ? 11.090 13.881 -7.796 1.00 66.38 191 LEU A O 1
ATOM 1539 N N . TYR A 1 192 ? 9.143 12.838 -8.084 1.00 62.50 192 TYR A N 1
ATOM 1540 C CA . TYR A 1 192 ? 9.399 12.461 -9.475 1.00 62.50 192 TYR A CA 1
ATOM 1541 C C . TYR A 1 192 ? 9.785 13.670 -10.353 1.00 62.50 192 TYR A C 1
ATOM 1543 O O . TYR A 1 192 ? 10.785 13.631 -11.073 1.00 62.50 192 TYR A O 1
ATOM 1551 N N . GLN A 1 193 ? 9.088 14.803 -10.209 1.00 62.09 193 GLN A N 1
ATOM 1552 C CA . GLN A 1 193 ? 9.381 16.047 -10.936 1.00 62.09 193 GLN A CA 1
ATOM 1553 C C . GLN A 1 193 ? 10.707 16.707 -10.518 1.00 62.09 193 GLN A C 1
ATOM 1555 O O . GLN A 1 193 ? 11.434 17.233 -11.364 1.00 62.09 193 GLN A O 1
ATOM 1560 N N . ARG A 1 194 ? 11.067 16.673 -9.225 1.00 56.41 194 ARG A N 1
ATOM 1561 C CA . ARG A 1 194 ? 12.395 17.124 -8.762 1.00 56.41 194 ARG A CA 1
ATOM 1562 C C . ARG A 1 194 ? 13.511 16.173 -9.194 1.00 56.41 194 ARG A C 1
ATOM 1564 O O . ARG A 1 194 ? 14.632 16.627 -9.419 1.00 56.41 194 ARG A O 1
ATOM 1571 N N . HIS A 1 195 ? 13.215 14.883 -9.317 1.00 52.09 195 HIS A N 1
ATOM 1572 C CA . HIS A 1 195 ? 14.168 13.845 -9.689 1.00 52.09 195 HIS A CA 1
ATOM 1573 C C . HIS A 1 195 ? 14.512 13.889 -11.179 1.00 52.09 195 HIS A C 1
ATOM 1575 O O . HIS A 1 195 ? 15.696 13.840 -11.501 1.00 52.09 195 HIS A O 1
ATOM 1581 N N . HIS A 1 196 ? 13.548 14.107 -12.079 1.00 47.53 196 HIS A N 1
ATOM 1582 C CA . HIS A 1 196 ? 13.828 14.214 -13.520 1.00 47.53 196 HIS A CA 1
ATOM 1583 C C . HIS A 1 196 ? 14.777 15.382 -13.863 1.00 47.53 196 HIS A C 1
ATOM 1585 O O . HIS A 1 196 ? 15.561 15.294 -14.803 1.00 47.53 196 HIS A O 1
ATOM 1591 N N . ARG A 1 197 ? 14.770 16.457 -13.057 1.00 46.34 197 ARG A N 1
ATOM 1592 C CA . ARG A 1 197 ? 15.702 17.594 -13.192 1.00 46.34 197 ARG A CA 1
ATOM 1593 C C . ARG A 1 197 ? 17.094 17.344 -12.599 1.00 46.34 197 ARG A C 1
ATOM 1595 O O . ARG A 1 197 ? 18.036 18.025 -12.983 1.00 46.34 197 ARG A O 1
ATOM 1602 N N . LYS A 1 198 ? 17.244 16.402 -11.657 1.00 44.06 198 LYS A N 1
ATOM 1603 C CA . LYS A 1 198 ? 18.536 16.078 -11.016 1.00 44.06 198 LYS A CA 1
ATOM 1604 C C . LYS A 1 198 ? 19.214 14.831 -11.590 1.00 44.06 198 LYS A C 1
ATOM 1606 O O . LYS A 1 198 ? 20.430 14.737 -11.491 1.00 44.06 198 LYS A O 1
ATOM 1611 N N . PHE A 1 199 ? 18.478 13.917 -12.226 1.00 43.12 199 PHE A N 1
ATOM 1612 C CA . PHE A 1 199 ? 19.037 12.706 -12.848 1.00 43.12 199 PHE A CA 1
ATOM 1613 C C . PHE A 1 199 ? 19.916 12.978 -14.079 1.00 43.12 199 PHE A C 1
ATOM 1615 O O . PHE A 1 199 ? 20.752 12.145 -14.409 1.00 43.12 199 PHE A O 1
ATOM 1622 N N . GLN A 1 200 ? 19.804 14.156 -14.704 1.00 44.00 200 GLN A N 1
ATOM 1623 C CA . GLN A 1 200 ? 20.767 14.602 -15.720 1.00 44.00 200 GLN A CA 1
ATOM 1624 C C . GLN A 1 200 ? 22.156 14.939 -15.138 1.00 44.00 200 GLN A C 1
ATOM 1626 O O . GLN A 1 200 ? 23.124 14.970 -15.889 1.00 44.00 200 GLN A O 1
ATOM 1631 N N . ASN A 1 201 ? 22.291 15.118 -13.816 1.00 38.81 201 ASN A N 1
ATOM 1632 C CA . ASN A 1 201 ? 23.552 15.465 -13.153 1.00 38.81 201 ASN A CA 1
ATOM 1633 C C . ASN A 1 201 ? 23.974 14.387 -12.131 1.00 38.81 201 ASN A C 1
ATOM 1635 O O . ASN A 1 201 ? 23.626 14.446 -10.958 1.00 38.81 201 ASN A O 1
ATOM 1639 N N . GLN A 1 202 ? 24.742 13.406 -12.614 1.00 38.00 202 GLN A N 1
ATOM 1640 C CA . GLN A 1 202 ? 25.686 12.507 -11.917 1.00 38.00 202 GLN A CA 1
ATOM 1641 C C . G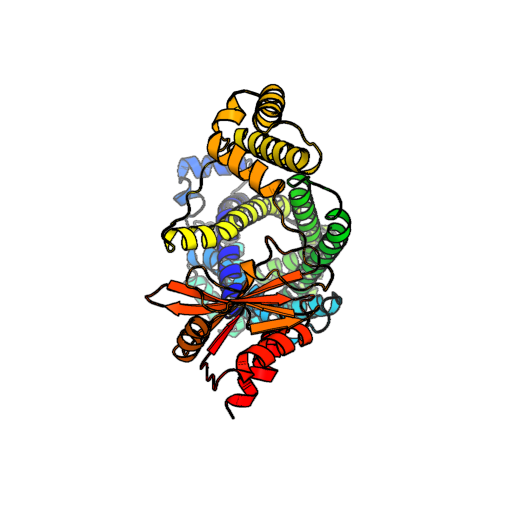LN A 1 202 ? 25.406 11.966 -10.481 1.00 38.00 202 GLN A C 1
ATOM 1643 O O . GLN A 1 202 ? 25.428 12.665 -9.472 1.00 38.00 202 GLN A O 1
ATOM 1648 N N . ASN A 1 203 ? 25.376 10.627 -10.398 1.00 44.97 203 ASN A N 1
ATOM 1649 C CA . ASN A 1 203 ? 26.206 9.758 -9.534 1.00 44.97 203 ASN A CA 1
ATOM 1650 C C . ASN A 1 203 ? 26.301 9.982 -7.996 1.00 44.97 203 ASN A C 1
ATOM 1652 O O . ASN A 1 203 ? 27.389 9.919 -7.424 1.00 44.97 203 ASN A O 1
ATOM 1656 N N . LYS A 1 204 ? 25.177 10.112 -7.268 1.00 44.31 204 LYS A N 1
ATOM 1657 C CA . LYS A 1 204 ? 25.144 9.923 -5.790 1.00 44.31 204 LYS A CA 1
ATOM 1658 C C . LYS A 1 204 ? 23.939 9.089 -5.325 1.00 44.31 204 LYS A C 1
ATOM 1660 O O . LYS A 1 204 ? 22.909 9.622 -4.920 1.00 44.31 204 LYS A O 1
ATOM 1665 N N . ASN A 1 205 ? 24.087 7.762 -5.339 1.00 55.16 205 ASN A N 1
ATOM 1666 C CA . ASN A 1 205 ? 22.977 6.802 -5.200 1.00 55.16 205 ASN A CA 1
ATOM 1667 C C . ASN A 1 205 ? 22.542 6.409 -3.763 1.00 55.16 205 ASN A C 1
ATOM 1669 O O . ASN A 1 205 ? 21.610 5.625 -3.624 1.00 55.16 205 ASN A O 1
ATOM 1673 N N . LYS A 1 206 ? 23.124 6.965 -2.685 1.00 52.06 206 LYS A N 1
ATOM 1674 C CA . LYS A 1 206 ? 22.643 6.731 -1.293 1.00 52.06 206 LYS A CA 1
ATOM 1675 C C . LYS A 1 206 ? 21.831 7.893 -0.712 1.00 52.06 206 LYS A C 1
ATOM 1677 O O . LYS A 1 206 ? 20.728 7.685 -0.215 1.00 52.06 206 LYS A O 1
ATOM 1682 N N . ASN A 1 207 ? 22.317 9.128 -0.859 1.00 57.44 207 ASN A N 1
ATOM 1683 C CA . ASN A 1 207 ? 21.627 10.323 -0.345 1.00 57.44 207 ASN A CA 1
ATOM 1684 C C . ASN A 1 207 ? 20.264 10.544 -1.018 1.00 57.44 207 ASN A C 1
ATOM 1686 O O . ASN A 1 207 ? 19.351 11.102 -0.421 1.00 57.44 207 ASN A O 1
ATOM 1690 N N . LEU A 1 208 ? 20.116 10.086 -2.262 1.00 59.69 208 LEU A N 1
ATOM 1691 C CA . LEU A 1 208 ? 18.889 10.232 -3.034 1.00 59.69 208 LEU A CA 1
ATOM 1692 C C . LEU A 1 208 ? 17.746 9.354 -2.501 1.00 59.69 208 LEU A C 1
ATOM 1694 O O . LEU A 1 208 ? 16.638 9.850 -2.310 1.00 59.69 208 LEU A O 1
ATOM 1698 N N . ARG A 1 209 ? 18.028 8.076 -2.219 1.00 58.47 209 ARG A N 1
ATOM 1699 C CA . ARG A 1 209 ? 17.051 7.134 -1.649 1.00 58.47 209 ARG A CA 1
ATOM 1700 C C . ARG A 1 209 ? 16.626 7.562 -0.249 1.00 58.47 209 ARG A C 1
ATOM 1702 O O . ARG A 1 209 ? 15.437 7.584 0.047 1.00 58.47 209 ARG A O 1
ATOM 1709 N N . LEU A 1 210 ? 17.588 7.997 0.567 1.00 62.00 210 LEU A N 1
ATOM 1710 C CA . LEU A 1 210 ? 17.314 8.522 1.902 1.00 62.00 210 LEU A CA 1
ATOM 1711 C C . LEU A 1 210 ? 16.425 9.774 1.853 1.00 62.00 210 LEU A C 1
ATOM 1713 O O . LEU A 1 210 ? 15.478 9.873 2.622 1.00 62.00 210 LEU A O 1
ATOM 1717 N N . ASN A 1 211 ? 16.670 10.700 0.921 1.00 61.53 211 ASN A N 1
ATOM 1718 C CA . ASN A 1 211 ? 15.835 11.895 0.765 1.00 61.53 211 ASN A CA 1
ATOM 1719 C C . ASN A 1 211 ? 14.400 11.560 0.326 1.00 61.53 211 ASN A C 1
ATOM 1721 O O . ASN A 1 211 ? 13.460 12.158 0.847 1.00 61.53 211 ASN A O 1
ATOM 1725 N N . ILE A 1 212 ? 14.222 10.595 -0.588 1.00 63.72 212 ILE A N 1
ATOM 1726 C CA . ILE A 1 212 ? 12.895 10.079 -0.966 1.00 63.72 212 ILE A CA 1
ATOM 1727 C C . ILE A 1 212 ? 12.192 9.508 0.267 1.00 63.72 212 ILE A C 1
ATOM 1729 O O . ILE A 1 212 ? 11.066 9.898 0.569 1.00 63.72 212 ILE A O 1
ATOM 1733 N N . LEU A 1 213 ? 12.874 8.645 1.018 1.00 67.38 213 LEU A N 1
ATOM 1734 C CA . LEU A 1 213 ? 12.316 8.002 2.202 1.00 67.38 213 LEU A CA 1
ATOM 1735 C C . LEU A 1 213 ? 11.928 9.025 3.272 1.00 67.38 213 LEU A C 1
ATOM 1737 O O . LEU A 1 213 ? 10.807 8.992 3.770 1.00 67.38 213 LEU A O 1
ATOM 1741 N N . LEU A 1 214 ? 12.810 9.979 3.576 1.00 68.94 214 LEU A N 1
ATOM 1742 C CA . LEU A 1 214 ? 12.542 11.044 4.543 1.00 68.94 214 LEU A CA 1
ATOM 1743 C C . LEU A 1 214 ? 11.351 11.903 4.117 1.00 68.94 214 LEU A C 1
ATOM 1745 O O . LEU A 1 214 ? 10.498 12.219 4.940 1.00 68.94 214 LEU A O 1
ATOM 1749 N N . SER A 1 215 ? 11.246 12.249 2.835 1.00 65.56 215 SER A N 1
ATOM 1750 C CA . SER A 1 215 ? 10.106 13.022 2.336 1.00 65.56 215 SER A CA 1
ATOM 1751 C C . SER A 1 215 ? 8.785 12.241 2.364 1.00 65.56 215 SER A C 1
ATOM 1753 O O . SER A 1 215 ? 7.755 12.814 2.719 1.00 65.56 215 SER A O 1
ATOM 1755 N N . GLY A 1 216 ? 8.816 10.933 2.079 1.00 68.75 216 GLY A N 1
ATOM 1756 C CA . GLY A 1 216 ? 7.671 10.038 2.248 1.00 68.75 216 GLY A CA 1
ATOM 1757 C C . GLY A 1 216 ? 7.257 9.906 3.714 1.00 68.75 216 GLY A C 1
ATOM 1758 O O . GLY A 1 216 ? 6.076 10.020 4.028 1.00 68.75 216 GLY A O 1
ATOM 1759 N N . ALA A 1 217 ? 8.224 9.762 4.624 1.00 73.19 217 ALA A N 1
ATOM 1760 C CA . ALA A 1 217 ? 7.985 9.678 6.063 1.00 73.19 217 ALA A CA 1
ATOM 1761 C C . ALA A 1 217 ? 7.390 10.977 6.630 1.00 73.19 217 ALA A C 1
ATOM 1763 O O . ALA A 1 217 ? 6.395 10.933 7.349 1.00 73.19 217 ALA A O 1
ATOM 1764 N N . ILE A 1 218 ? 7.949 12.138 6.271 1.00 74.50 218 ILE A N 1
ATOM 1765 C CA . ILE A 1 218 ? 7.437 13.451 6.696 1.00 74.50 218 ILE A CA 1
ATOM 1766 C C . ILE A 1 218 ? 6.014 13.660 6.181 1.00 74.50 218 ILE A C 1
ATOM 1768 O O . ILE A 1 218 ? 5.141 14.110 6.924 1.00 74.50 218 ILE A O 1
ATOM 1772 N N . GLY A 1 219 ? 5.758 13.321 4.920 1.00 71.94 219 GLY A N 1
ATOM 1773 C CA . GLY A 1 219 ? 4.434 13.482 4.344 1.00 71.94 219 GLY A CA 1
ATOM 1774 C C . GLY A 1 219 ? 3.399 12.507 4.913 1.00 71.94 219 GLY A C 1
ATOM 1775 O O . GLY A 1 219 ? 2.281 12.925 5.204 1.00 71.94 219 GLY A O 1
ATOM 1776 N N . GLY A 1 220 ? 3.785 11.256 5.182 1.00 74.62 220 GLY A N 1
ATOM 1777 C CA . GLY A 1 220 ? 2.947 10.284 5.889 1.00 74.62 220 GLY A CA 1
ATOM 1778 C C . GLY A 1 220 ? 2.613 10.723 7.318 1.00 74.62 220 GLY A C 1
ATOM 1779 O O . GLY A 1 220 ? 1.450 10.694 7.712 1.00 74.62 220 GLY A O 1
ATOM 1780 N N . LEU A 1 221 ? 3.603 11.219 8.071 1.00 79.12 221 LEU A N 1
ATOM 1781 C CA . LEU A 1 221 ? 3.395 11.792 9.409 1.00 79.12 221 LEU A CA 1
ATOM 1782 C C . LEU A 1 221 ? 2.468 13.009 9.376 1.00 79.12 221 LEU A C 1
ATOM 1784 O O . LEU A 1 221 ? 1.616 13.152 10.248 1.00 79.12 221 LEU A O 1
ATOM 1788 N N . SER A 1 222 ? 2.610 13.866 8.364 1.00 79.88 222 SER A N 1
ATOM 1789 C CA . SER A 1 222 ? 1.766 15.053 8.195 1.00 79.88 222 SER A CA 1
ATOM 1790 C C . SER A 1 222 ? 0.312 14.668 7.908 1.00 79.88 222 SER A C 1
ATOM 1792 O O . SER A 1 222 ? -0.600 15.201 8.536 1.00 79.88 222 SER A O 1
ATOM 1794 N N . ALA A 1 223 ? 0.086 13.701 7.011 1.00 77.75 223 ALA A N 1
ATOM 1795 C CA . ALA A 1 223 ? -1.250 13.179 6.723 1.00 77.75 223 ALA A CA 1
ATOM 1796 C C . ALA A 1 223 ? -1.875 12.510 7.958 1.00 77.75 223 ALA A C 1
ATOM 1798 O O . ALA A 1 223 ? -3.042 12.748 8.272 1.00 77.75 223 ALA A O 1
ATOM 1799 N N . TRP A 1 224 ? -1.087 11.729 8.703 1.00 81.06 224 TRP A N 1
ATOM 1800 C CA . TRP A 1 224 ? -1.549 11.096 9.933 1.00 81.06 224 TRP A CA 1
ATOM 1801 C C . TRP A 1 224 ? -1.884 12.121 11.025 1.00 81.06 224 TRP A C 1
ATOM 1803 O O . TRP A 1 224 ? -2.922 12.000 11.665 1.00 81.06 224 TRP A O 1
ATOM 1813 N N . ALA A 1 225 ? -1.091 13.186 11.184 1.00 86.19 225 ALA A N 1
ATOM 1814 C CA . ALA A 1 225 ? -1.371 14.268 12.134 1.00 86.19 225 ALA A CA 1
ATOM 1815 C C . ALA A 1 225 ? -2.712 14.973 11.873 1.00 86.19 225 ALA A C 1
ATOM 1817 O O . ALA A 1 225 ? -3.402 15.359 12.817 1.00 86.19 225 ALA A O 1
ATOM 1818 N N . ILE A 1 226 ? -3.095 15.120 10.602 1.00 86.12 226 ILE A N 1
ATOM 1819 C CA . ILE A 1 226 ? -4.389 15.696 10.209 1.00 86.12 226 ILE A CA 1
ATOM 1820 C C . ILE A 1 226 ? -5.540 14.748 10.572 1.00 86.12 226 ILE A C 1
ATOM 1822 O O . ILE A 1 226 ? -6.595 15.200 11.010 1.00 86.12 226 ILE A O 1
ATOM 1826 N N . CYS A 1 227 ? -5.340 13.438 10.411 1.00 87.00 227 CYS A N 1
ATOM 1827 C CA . CYS A 1 227 ? -6.398 12.441 10.591 1.00 87.00 227 CYS A CA 1
ATOM 1828 C C . CYS A 1 227 ? -6.523 11.925 12.035 1.00 87.00 227 CYS A C 1
ATOM 1830 O O . CYS A 1 227 ? -7.583 11.429 12.412 1.00 87.00 227 CYS A O 1
ATOM 1832 N N . HIS A 1 228 ? -5.481 12.076 12.858 1.00 89.00 228 HIS A N 1
ATOM 1833 C CA . HIS A 1 228 ? -5.415 11.529 14.219 1.00 89.00 228 HIS A CA 1
ATOM 1834 C C . HIS A 1 228 ? -6.603 11.909 15.128 1.00 89.00 228 HIS A C 1
ATOM 1836 O O . HIS A 1 228 ? -7.123 11.020 15.802 1.00 89.00 228 HIS A O 1
ATOM 1842 N N . PRO A 1 229 ? -7.132 13.153 15.112 1.00 92.31 229 PRO A N 1
ATOM 1843 C CA . PRO A 1 229 ? -8.340 13.496 15.868 1.00 92.31 229 PRO A CA 1
ATOM 1844 C C . PRO A 1 229 ? -9.547 12.603 15.560 1.00 92.31 229 PRO A C 1
ATOM 1846 O O . PRO A 1 229 ? -10.291 12.228 16.466 1.00 92.31 229 PRO A O 1
ATOM 1849 N N . LEU A 1 230 ? -9.735 12.240 14.289 1.00 92.25 230 LEU A N 1
ATOM 1850 C CA . LEU A 1 230 ? -10.847 11.397 13.851 1.00 92.25 230 LEU A CA 1
ATOM 1851 C C . LEU A 1 230 ? -10.666 9.954 14.324 1.00 92.25 230 LEU A C 1
ATOM 1853 O O . LEU A 1 230 ? -11.637 9.321 14.738 1.00 92.25 230 LEU A O 1
ATOM 1857 N N . ASP A 1 231 ? -9.425 9.461 14.320 1.00 89.06 231 ASP A N 1
ATOM 1858 C CA . ASP A 1 231 ? -9.085 8.140 14.850 1.00 89.06 231 ASP A CA 1
ATOM 1859 C C . ASP A 1 231 ? -9.326 8.050 16.359 1.00 89.06 231 ASP A C 1
ATOM 1861 O O . ASP A 1 231 ? -9.850 7.041 16.835 1.00 89.06 231 ASP A O 1
ATOM 1865 N N . VAL A 1 232 ? -9.004 9.108 17.109 1.00 90.06 232 VAL A N 1
ATOM 1866 C CA . VAL A 1 232 ? -9.264 9.175 18.553 1.00 90.06 232 VAL A CA 1
ATOM 1867 C C . VAL A 1 232 ? -10.767 9.137 18.840 1.00 90.06 232 VAL A C 1
ATOM 1869 O O . VAL A 1 232 ? -11.203 8.317 19.647 1.00 90.06 232 VAL A O 1
ATOM 1872 N N . ILE A 1 233 ? -11.574 9.945 18.142 1.00 92.19 233 ILE A N 1
ATOM 1873 C CA . ILE A 1 233 ? -13.038 9.957 18.323 1.00 92.19 233 ILE A CA 1
ATOM 1874 C C . ILE A 1 233 ? -13.644 8.597 17.949 1.00 92.19 233 ILE A C 1
ATOM 1876 O O . ILE A 1 233 ? -14.478 8.061 18.680 1.00 92.19 233 ILE A O 1
ATOM 1880 N N . ARG A 1 234 ? -13.204 8.008 16.829 1.00 91.31 234 ARG A N 1
ATOM 1881 C CA . ARG A 1 234 ? -13.631 6.669 16.408 1.00 91.31 234 ARG A CA 1
ATOM 1882 C C . ARG A 1 234 ? -13.300 5.622 17.459 1.00 91.31 234 ARG A C 1
ATOM 1884 O O . ARG A 1 234 ? -14.163 4.807 17.781 1.00 91.31 234 ARG A O 1
ATOM 1891 N N . SER A 1 235 ? -12.074 5.639 17.975 1.00 89.06 235 SER A N 1
ATOM 1892 C CA . SER A 1 235 ? -11.637 4.690 18.992 1.00 89.06 235 SER A CA 1
ATOM 1893 C C . SER A 1 235 ? -12.496 4.806 20.247 1.00 89.06 235 SER A C 1
ATOM 1895 O O . SER A 1 235 ? -13.009 3.788 20.689 1.00 89.06 235 SER A O 1
ATOM 1897 N N . GLU A 1 236 ? -12.716 6.013 20.774 1.00 88.62 236 GLU A N 1
ATOM 1898 C CA . GLU A 1 236 ? -13.532 6.227 21.981 1.00 88.62 236 GLU A CA 1
ATOM 1899 C C . GLU A 1 236 ? -14.958 5.681 21.820 1.00 88.62 236 GLU A C 1
ATOM 1901 O O . GLU A 1 236 ? -15.441 4.949 22.685 1.00 88.62 236 GLU A O 1
ATOM 1906 N N . ILE A 1 237 ? -15.604 5.938 20.675 1.00 90.00 237 ILE A N 1
ATOM 1907 C CA . ILE A 1 237 ? -16.950 5.418 20.378 1.00 90.00 237 ILE A CA 1
ATOM 1908 C C . ILE A 1 237 ? -16.953 3.886 20.250 1.00 90.00 237 ILE A C 1
ATOM 1910 O O . ILE A 1 237 ? -17.897 3.237 20.697 1.00 90.00 237 ILE A O 1
ATOM 1914 N N . GLN A 1 238 ? -15.927 3.287 19.636 1.00 88.88 238 GLN A N 1
ATOM 1915 C CA . GLN A 1 238 ? -15.839 1.832 19.444 1.00 88.88 238 GLN A CA 1
ATOM 1916 C C . GLN A 1 238 ? -15.427 1.074 20.714 1.00 88.88 238 GLN A C 1
ATOM 1918 O O . GLN A 1 238 ? -15.727 -0.116 20.828 1.00 88.88 238 GLN A O 1
ATOM 1923 N N . THR A 1 239 ? -14.770 1.741 21.666 1.00 86.12 239 THR A N 1
ATOM 1924 C CA . THR A 1 239 ? -14.425 1.188 22.985 1.00 86.12 239 THR A CA 1
ATOM 1925 C C . THR A 1 239 ? -15.485 1.441 24.059 1.00 86.12 239 THR A C 1
ATOM 1927 O O . THR A 1 239 ? -15.341 0.939 25.173 1.00 86.12 239 THR A O 1
ATOM 1930 N N . ASP A 1 240 ? -16.534 2.212 23.755 1.00 85.56 240 ASP A N 1
ATOM 1931 C CA . ASP A 1 240 ? -17.626 2.499 24.692 1.00 85.56 240 ASP A CA 1
ATOM 1932 C C . ASP A 1 240 ? -18.365 1.216 25.124 1.00 85.56 240 ASP A C 1
ATOM 1934 O O . ASP A 1 240 ? -18.309 0.172 24.468 1.00 85.56 240 ASP A O 1
ATOM 1938 N N . ASP A 1 241 ? -19.065 1.285 26.256 1.00 82.12 241 ASP A N 1
ATOM 1939 C CA . ASP A 1 241 ? -19.847 0.170 26.777 1.00 82.12 241 ASP A CA 1
ATOM 1940 C C . ASP A 1 241 ? -21.020 -0.168 25.856 1.00 82.12 241 ASP A C 1
ATOM 1942 O O . ASP A 1 241 ? -21.920 0.638 25.654 1.00 82.12 241 ASP A O 1
ATOM 1946 N N . LEU A 1 242 ? -21.053 -1.387 25.328 1.00 82.44 242 LEU A N 1
ATOM 1947 C CA . LEU A 1 242 ? -22.133 -1.824 24.447 1.00 82.44 242 LEU A CA 1
ATOM 1948 C C . LEU A 1 242 ? -23.393 -2.309 25.185 1.00 82.44 242 LEU A C 1
ATOM 1950 O O . LEU A 1 242 ? -24.337 -2.738 24.519 1.00 82.44 242 LEU A O 1
ATOM 1954 N N . ARG A 1 243 ? -23.443 -2.257 26.526 1.00 80.31 243 ARG A N 1
ATOM 1955 C CA . ARG A 1 243 ? -24.660 -2.593 27.282 1.00 80.31 243 ARG A CA 1
ATOM 1956 C C . ARG A 1 243 ? -25.760 -1.551 27.046 1.00 80.31 243 ARG A C 1
ATOM 1958 O O . ARG A 1 243 ? -25.489 -0.346 27.132 1.00 80.31 243 ARG A O 1
ATOM 1965 N N . PRO A 1 244 ? -27.015 -1.979 26.818 1.00 75.38 244 PRO A N 1
ATOM 1966 C CA . PRO A 1 244 ? -28.149 -1.064 26.747 1.00 75.38 244 PRO A CA 1
ATOM 1967 C C . PRO A 1 244 ? -28.200 -0.147 27.980 1.00 75.38 244 PRO A C 1
ATOM 1969 O O . PRO A 1 244 ? -28.123 -0.619 29.109 1.00 75.38 244 PRO A O 1
ATOM 1972 N N . GLY A 1 245 ? -28.283 1.169 27.766 1.00 78.19 245 GLY A N 1
ATOM 1973 C CA . GLY A 1 245 ? -28.364 2.171 28.840 1.00 78.19 245 GLY A CA 1
ATOM 1974 C C . GLY A 1 245 ? -27.037 2.588 29.494 1.00 78.19 245 GLY A C 1
ATOM 1975 O O . GLY A 1 245 ? -27.028 3.574 30.220 1.00 78.19 245 GLY A O 1
ATOM 1976 N N . HIS A 1 246 ? -25.917 1.915 29.209 1.00 81.38 246 HIS A N 1
ATOM 1977 C CA . HIS A 1 246 ? -24.600 2.243 29.788 1.00 81.38 246 HIS A CA 1
ATOM 1978 C C . HIS A 1 246 ? -23.646 2.963 28.823 1.00 81.38 246 HIS A C 1
ATOM 1980 O O . HIS A 1 246 ? -22.504 3.243 29.191 1.00 81.38 246 HIS A O 1
ATOM 1986 N N . ARG A 1 247 ? -24.097 3.271 27.600 1.00 83.19 247 ARG A N 1
ATOM 1987 C CA . ARG A 1 247 ? -23.301 4.031 26.627 1.00 83.19 247 ARG A CA 1
ATOM 1988 C C . ARG A 1 247 ? -23.044 5.442 27.124 1.00 83.19 247 ARG A C 1
ATOM 1990 O O . ARG A 1 247 ? -23.988 6.168 27.433 1.00 83.19 247 ARG A O 1
ATOM 1997 N N . LYS A 1 248 ? -21.776 5.837 27.116 1.00 86.62 248 LYS A N 1
ATOM 1998 C CA . LYS A 1 248 ? -21.356 7.205 27.410 1.00 86.62 248 LYS A CA 1
ATOM 1999 C C . LYS A 1 248 ? -21.715 8.150 26.263 1.00 86.62 248 LYS A C 1
ATOM 2001 O O . LYS A 1 248 ? -22.101 9.291 26.504 1.00 86.62 248 LYS A O 1
ATOM 2006 N N . TYR A 1 249 ? -21.628 7.664 25.024 1.00 87.88 249 TYR A N 1
ATOM 2007 C CA . TYR A 1 249 ? -21.797 8.491 23.833 1.00 87.88 249 TYR A CA 1
ATOM 2008 C C . TYR A 1 249 ? -23.052 8.111 23.044 1.00 87.88 249 TYR A C 1
ATOM 2010 O O . TYR A 1 249 ? -23.233 6.975 22.593 1.00 87.88 249 TYR A O 1
ATOM 2018 N N . THR A 1 250 ? -23.932 9.088 22.829 1.00 85.56 250 THR A N 1
ATOM 2019 C CA . THR A 1 250 ? -25.171 8.891 22.059 1.00 85.56 250 THR A CA 1
ATOM 2020 C C . THR A 1 250 ? -24.940 9.022 20.555 1.00 85.56 250 THR A C 1
ATOM 2022 O O . THR A 1 250 ? -25.526 8.275 19.766 1.00 85.56 250 THR A O 1
ATOM 2025 N N . SER A 1 251 ? -24.059 9.943 20.158 1.00 87.75 251 SER A N 1
ATOM 2026 C CA . SER A 1 251 ? -23.753 10.286 18.770 1.00 87.75 251 SER A CA 1
ATOM 2027 C C . SER A 1 251 ? -22.292 10.716 18.598 1.00 87.75 251 SER A C 1
ATOM 2029 O O . SER A 1 251 ? -21.573 10.948 19.568 1.00 87.75 251 SER A O 1
ATOM 2031 N N . TYR A 1 252 ? -21.855 10.850 17.344 1.00 89.50 252 TYR A N 1
ATOM 2032 C CA . TYR A 1 252 ? -20.507 11.319 17.012 1.00 89.50 252 TYR A CA 1
ATOM 2033 C C . TYR A 1 252 ? -20.223 12.729 17.560 1.00 89.50 252 TYR A C 1
ATOM 2035 O O . TYR A 1 252 ? -19.192 12.958 18.185 1.00 89.50 252 TYR A O 1
ATOM 2043 N N . PHE A 1 253 ? -21.162 13.662 17.384 1.00 92.69 253 PHE A N 1
ATOM 2044 C CA . PHE A 1 253 ? -21.012 15.036 17.871 1.00 92.69 253 PHE A CA 1
ATOM 2045 C C . PHE A 1 253 ? -21.119 15.139 19.395 1.00 92.69 253 PHE A C 1
ATOM 2047 O O . PHE A 1 253 ? -20.417 15.944 20.000 1.00 92.69 253 PHE A O 1
ATOM 2054 N N . ASP A 1 254 ? -21.941 14.293 20.019 1.00 92.69 254 ASP A N 1
ATOM 2055 C CA . ASP A 1 254 ? -22.007 14.175 21.478 1.00 92.69 254 ASP A CA 1
ATOM 2056 C C . ASP A 1 254 ? -20.666 13.694 22.057 1.00 92.69 254 ASP A C 1
ATOM 2058 O O . ASP A 1 254 ? -20.159 14.281 23.009 1.00 92.69 254 ASP A O 1
ATOM 2062 N N . CYS A 1 255 ? -20.013 12.719 21.411 1.00 92.19 255 CYS A N 1
ATOM 2063 C CA . CYS A 1 255 ? -18.660 12.301 21.784 1.00 92.19 255 CYS A CA 1
ATOM 2064 C C . CYS A 1 255 ? -17.658 13.458 21.724 1.00 92.19 255 CYS A C 1
ATOM 2066 O O . CYS A 1 255 ? -16.922 13.674 22.684 1.00 92.19 255 CYS A O 1
ATOM 2068 N N . ILE A 1 256 ? -17.654 14.235 20.636 1.00 93.25 256 ILE A N 1
ATOM 2069 C CA . ILE A 1 256 ? -16.769 15.402 20.495 1.00 93.25 256 ILE A CA 1
ATOM 2070 C C . ILE A 1 256 ? -17.005 16.401 21.630 1.00 93.25 256 ILE A C 1
ATOM 2072 O O . ILE A 1 256 ? -16.047 16.846 22.263 1.00 93.25 256 ILE A O 1
ATOM 2076 N N . LYS A 1 257 ? -18.272 16.732 21.900 1.00 94.00 257 LYS A N 1
ATOM 2077 C CA . LYS A 1 257 ? -18.649 17.685 22.945 1.00 94.00 257 LYS A CA 1
ATOM 2078 C C . LYS A 1 257 ? -18.181 17.211 24.321 1.00 94.00 257 LYS A C 1
ATOM 2080 O O . LYS A 1 257 ? -17.449 17.932 24.991 1.00 94.00 257 LYS A O 1
ATOM 2085 N N . GLN A 1 258 ? -18.526 15.983 24.704 1.00 93.06 258 GLN A N 1
ATOM 2086 C CA . GLN A 1 258 ? -18.156 15.427 26.006 1.00 93.06 258 GLN A CA 1
ATOM 2087 C C . GLN A 1 258 ? -16.639 15.290 26.183 1.00 93.06 258 GLN A C 1
ATOM 2089 O O . GLN A 1 258 ? -16.130 15.498 27.282 1.00 93.06 258 GLN A O 1
ATOM 2094 N N . MET A 1 259 ? -15.901 14.925 25.129 1.00 91.69 259 MET A N 1
ATOM 2095 C CA . MET A 1 259 ? -14.437 14.864 25.176 1.00 91.69 259 MET A CA 1
ATOM 2096 C C . MET A 1 259 ? -13.827 16.250 25.386 1.00 91.69 259 MET A C 1
ATOM 2098 O O . MET A 1 259 ? -12.945 16.412 26.226 1.00 91.69 259 MET A O 1
ATOM 2102 N N . TYR A 1 260 ? -14.315 17.257 24.662 1.00 93.50 260 TYR A N 1
ATOM 2103 C CA . TYR A 1 260 ? -13.848 18.629 24.827 1.00 93.50 260 TYR A CA 1
ATOM 2104 C C . TYR A 1 260 ? -14.138 19.160 26.238 1.00 93.50 260 TYR A C 1
ATOM 2106 O O . TYR A 1 260 ? -13.253 19.740 26.858 1.00 93.50 260 TYR A O 1
ATOM 2114 N N . GLU A 1 261 ? -15.334 18.908 26.774 1.00 91.75 261 GLU A N 1
ATOM 2115 C CA . GLU A 1 261 ? -15.740 19.344 28.118 1.00 91.75 261 GLU A CA 1
ATOM 2116 C C . GLU A 1 261 ? -14.955 18.649 29.249 1.00 91.75 261 GLU A C 1
ATOM 2118 O O . GLU A 1 261 ? -14.757 19.251 30.300 1.00 91.75 261 GLU A O 1
ATOM 2123 N N . GLN A 1 262 ? -14.458 17.422 29.041 1.00 88.38 262 GLN A N 1
ATOM 2124 C CA . GLN A 1 262 ? -13.690 16.671 30.050 1.00 88.38 262 GLN A CA 1
ATOM 2125 C C . GLN A 1 262 ? -12.321 17.286 30.371 1.00 88.38 262 GLN A C 1
ATOM 2127 O O . GLN A 1 262 ? -11.946 17.359 31.538 1.00 88.38 262 GLN A O 1
ATOM 2132 N N . GLU A 1 263 ? -11.561 17.701 29.355 1.00 85.12 263 GLU A N 1
ATOM 2133 C CA . GLU A 1 263 ? -10.212 18.273 29.535 1.00 85.12 263 GLU A CA 1
ATOM 2134 C C . GLU A 1 263 ? -10.162 19.787 29.260 1.00 85.12 263 GLU A C 1
ATOM 2136 O O . GLU A 1 263 ? -9.111 20.409 29.420 1.00 85.12 263 GLU A O 1
ATOM 2141 N N . ASN A 1 264 ? -11.281 20.381 28.826 1.00 85.94 264 ASN A N 1
ATOM 2142 C CA . ASN A 1 264 ? -11.406 21.772 28.378 1.00 85.94 264 ASN A CA 1
ATOM 2143 C C . ASN A 1 264 ? -10.279 22.191 27.408 1.00 85.94 264 ASN A C 1
ATOM 2145 O O . ASN A 1 264 ? -9.726 23.290 27.476 1.00 85.94 264 ASN A O 1
ATOM 2149 N N . SER A 1 265 ? -9.865 21.263 26.539 1.00 88.12 265 SER A N 1
ATOM 2150 C CA . SER A 1 265 ? -8.716 21.435 25.654 1.00 88.12 265 SER A CA 1
ATOM 2151 C C . SER A 1 265 ? -8.827 20.576 24.403 1.00 88.12 265 SER A C 1
ATOM 2153 O O . SER A 1 265 ? -9.174 19.400 24.458 1.00 88.12 265 SER A O 1
ATOM 2155 N N . ILE A 1 266 ? -8.400 21.129 23.266 1.00 88.69 266 ILE A N 1
ATOM 2156 C CA . ILE A 1 266 ? -8.293 20.399 21.990 1.00 88.69 266 ILE A CA 1
ATOM 2157 C C . ILE A 1 266 ? -7.218 19.293 22.067 1.00 88.69 266 ILE A C 1
ATOM 2159 O O . ILE A 1 266 ? -7.217 18.354 21.272 1.00 88.69 266 ILE A O 1
ATOM 2163 N N . LYS A 1 267 ? -6.316 19.353 23.057 1.00 88.31 267 LYS A N 1
ATOM 2164 C CA . LYS A 1 267 ? -5.244 18.365 23.253 1.00 88.31 267 LYS A CA 1
ATOM 2165 C C . LYS A 1 267 ? -5.765 16.939 23.453 1.00 88.31 267 LYS A C 1
ATOM 2167 O O . LYS A 1 267 ? -5.067 16.006 23.055 1.00 88.31 267 LYS A O 1
ATOM 2172 N N . ILE A 1 268 ? -6.984 16.764 23.974 1.00 88.94 268 ILE A N 1
ATOM 2173 C CA . ILE A 1 268 ? -7.592 15.441 24.172 1.00 88.94 268 ILE A CA 1
ATOM 2174 C C . ILE A 1 268 ? -7.719 14.657 22.858 1.00 88.94 268 ILE A C 1
ATOM 2176 O O . ILE A 1 268 ? -7.481 13.451 22.826 1.00 88.94 268 ILE A O 1
ATOM 2180 N N . PHE A 1 269 ? -7.982 15.345 21.741 1.00 90.38 269 PHE A N 1
ATOM 2181 C CA . PHE A 1 269 ? -8.087 14.730 20.413 1.00 90.38 269 PHE A CA 1
ATOM 2182 C C . PHE A 1 269 ? -6.733 14.284 19.847 1.00 90.38 269 PHE A C 1
ATOM 2184 O O . PHE A 1 269 ? -6.684 13.513 18.897 1.00 90.38 269 PHE A O 1
ATOM 2191 N N . TYR A 1 270 ? -5.628 14.735 20.440 1.00 89.50 270 TYR A N 1
ATOM 2192 C CA . TYR A 1 270 ? -4.269 14.325 20.085 1.00 89.50 270 TYR A CA 1
ATOM 2193 C C . TYR A 1 270 ? -3.643 13.391 21.125 1.00 89.50 270 TYR A C 1
ATOM 2195 O O . TYR A 1 270 ? -2.440 13.107 21.085 1.00 89.50 270 TYR A O 1
ATOM 2203 N N . LYS A 1 271 ? -4.446 12.861 22.054 1.00 82.88 271 LYS A N 1
ATOM 2204 C CA . LYS A 1 271 ? -3.988 11.881 23.036 1.00 82.88 271 LYS A CA 1
ATOM 2205 C C . LYS A 1 271 ? -3.349 10.684 22.327 1.00 82.88 271 LYS A C 1
ATOM 2207 O O . LYS A 1 271 ? -3.872 10.147 21.355 1.00 82.88 271 LYS A O 1
ATOM 2212 N N . GLY A 1 272 ? -2.159 10.295 22.783 1.00 79.06 272 GLY A N 1
ATOM 2213 C CA . GLY A 1 272 ? -1.400 9.183 22.201 1.00 79.06 272 GLY A CA 1
ATOM 2214 C C . GLY A 1 272 ? -0.664 9.484 20.888 1.00 79.06 272 GLY A C 1
ATOM 2215 O O . GLY A 1 272 ? 0.062 8.608 20.422 1.00 79.06 272 GLY A O 1
ATOM 2216 N N . PHE A 1 273 ? -0.759 10.699 20.331 1.00 83.81 273 PHE A N 1
ATOM 2217 C CA . PHE A 1 273 ? -0.103 11.064 19.067 1.00 83.81 273 PHE A CA 1
ATOM 2218 C C . PHE A 1 273 ? 1.410 10.802 19.095 1.00 83.81 273 PHE A C 1
ATOM 2220 O O . PHE A 1 273 ? 1.943 10.061 18.273 1.00 83.81 273 PHE A O 1
ATOM 2227 N N . PHE A 1 274 ? 2.106 11.319 20.111 1.00 80.50 274 PHE A N 1
ATOM 2228 C CA . PHE A 1 274 ? 3.555 11.139 20.249 1.00 80.50 274 PHE A CA 1
ATOM 2229 C C . PHE A 1 274 ? 3.961 9.664 20.416 1.00 80.50 274 PHE A C 1
ATOM 2231 O O . PHE A 1 274 ? 4.939 9.208 19.825 1.00 80.50 274 PHE A O 1
ATOM 2238 N N . SER A 1 275 ? 3.167 8.892 21.165 1.00 73.69 275 SER A N 1
ATOM 2239 C CA . SER A 1 275 ? 3.389 7.451 21.323 1.00 73.69 275 SER A CA 1
ATOM 2240 C C . SER A 1 275 ? 3.256 6.709 19.993 1.00 73.69 275 SER A C 1
ATOM 2242 O O . SER A 1 275 ? 4.005 5.765 19.747 1.00 73.69 275 SER A O 1
ATOM 2244 N N . GLY A 1 276 ? 2.326 7.125 19.128 1.00 74.00 276 GLY A N 1
ATOM 2245 C CA . GLY A 1 276 ? 2.183 6.539 17.799 1.00 74.00 276 GLY A CA 1
ATOM 2246 C C . GLY A 1 276 ? 3.315 6.937 16.846 1.00 74.00 276 GLY A C 1
ATOM 2247 O O . GLY A 1 276 ? 3.767 6.081 16.092 1.00 74.00 276 GLY A O 1
ATOM 2248 N N . ILE A 1 277 ? 3.872 8.156 16.947 1.00 79.25 277 ILE A N 1
ATOM 2249 C CA . ILE A 1 277 ? 5.083 8.539 16.191 1.00 79.25 277 ILE A CA 1
ATOM 2250 C C . ILE A 1 277 ? 6.239 7.599 16.536 1.00 79.25 277 ILE A C 1
ATOM 2252 O O . ILE A 1 277 ? 6.822 6.997 15.635 1.00 79.25 277 ILE A O 1
ATOM 2256 N N . ILE A 1 278 ? 6.539 7.430 17.829 1.00 77.81 278 ILE A N 1
ATOM 2257 C CA . ILE A 1 278 ? 7.632 6.558 18.291 1.00 77.81 278 ILE A CA 1
ATOM 2258 C C . ILE A 1 278 ? 7.452 5.133 17.760 1.00 77.81 278 ILE A C 1
ATOM 2260 O O . ILE A 1 278 ? 8.412 4.517 17.306 1.00 77.81 278 ILE A O 1
ATOM 2264 N N . LYS A 1 279 ? 6.214 4.631 17.772 1.00 70.81 279 LYS A N 1
ATOM 2265 C CA . LYS A 1 279 ? 5.868 3.304 17.262 1.00 70.81 279 LYS A CA 1
ATOM 2266 C C . LYS A 1 279 ? 5.982 3.197 15.734 1.00 70.81 279 LYS A C 1
ATOM 2268 O O . LYS A 1 279 ? 6.359 2.145 15.231 1.00 70.81 279 LYS A O 1
ATOM 2273 N N . SER A 1 280 ? 5.685 4.263 14.992 1.00 71.00 280 SER A N 1
ATOM 2274 C CA . SER A 1 280 ? 5.710 4.260 13.521 1.00 71.00 280 SER A CA 1
ATOM 2275 C C . SER A 1 280 ? 7.119 4.130 12.933 1.00 71.00 280 SER A C 1
ATOM 2277 O O . SER A 1 280 ? 7.277 3.570 11.853 1.00 71.00 280 SER A O 1
ATOM 2279 N N . ILE A 1 281 ? 8.149 4.599 13.644 1.00 75.50 281 ILE A N 1
ATOM 2280 C CA . ILE A 1 281 ? 9.547 4.567 13.188 1.00 75.50 281 ILE A CA 1
ATOM 2281 C C . ILE A 1 281 ? 10.034 3.128 12.917 1.00 75.50 281 ILE A C 1
ATOM 2283 O O . ILE A 1 281 ? 10.438 2.860 11.783 1.00 75.50 281 ILE A O 1
ATOM 2287 N N . PRO A 1 282 ? 9.984 2.183 13.881 1.00 72.94 282 PRO A N 1
ATOM 2288 C CA . PRO A 1 282 ? 10.426 0.809 13.644 1.00 72.94 282 PRO A CA 1
ATOM 2289 C C . PRO A 1 282 ? 9.542 0.073 12.632 1.00 72.94 282 PRO A C 1
ATOM 2291 O O . PRO A 1 282 ? 10.069 -0.690 11.829 1.00 72.94 282 PRO A O 1
ATOM 2294 N N . ILE A 1 283 ? 8.229 0.337 12.616 1.00 67.56 283 ILE A N 1
ATOM 2295 C CA . ILE A 1 283 ? 7.298 -0.262 11.644 1.00 67.56 283 ILE A CA 1
ATOM 2296 C C . ILE A 1 283 ? 7.680 0.146 10.222 1.00 67.56 283 ILE A C 1
ATOM 2298 O O . ILE A 1 283 ? 7.866 -0.709 9.364 1.00 67.56 283 ILE A O 1
ATOM 2302 N N . ASN A 1 284 ? 7.852 1.445 9.976 1.00 70.00 284 ASN A N 1
ATOM 2303 C CA . ASN A 1 284 ? 8.212 1.951 8.655 1.00 70.00 284 ASN A CA 1
ATOM 2304 C C . ASN A 1 284 ? 9.615 1.492 8.231 1.00 70.00 284 ASN A C 1
ATOM 2306 O O . ASN A 1 284 ? 9.817 1.172 7.063 1.00 70.00 284 ASN A O 1
ATOM 2310 N N . ALA A 1 285 ? 10.569 1.406 9.167 1.00 67.31 285 ALA A N 1
ATOM 2311 C CA . ALA A 1 285 ? 11.904 0.872 8.895 1.00 67.31 285 ALA A CA 1
ATOM 2312 C C . ALA A 1 285 ? 11.866 -0.614 8.500 1.00 67.31 285 ALA A C 1
ATOM 2314 O O . ALA A 1 285 ? 12.527 -1.016 7.547 1.00 67.31 285 ALA A O 1
ATOM 2315 N N . ALA A 1 286 ? 11.065 -1.425 9.190 1.00 66.69 286 ALA A N 1
ATOM 2316 C CA . ALA A 1 286 ? 10.925 -2.842 8.885 1.00 66.69 286 ALA A CA 1
ATOM 2317 C C . ALA A 1 286 ? 10.126 -3.098 7.600 1.00 66.69 286 ALA A C 1
ATOM 2319 O O . ALA A 1 286 ? 10.511 -3.961 6.821 1.00 66.69 286 ALA A O 1
ATOM 2320 N N . CYS A 1 287 ? 9.067 -2.327 7.330 1.00 62.34 287 CYS A N 1
ATOM 2321 C CA . CYS A 1 287 ? 8.368 -2.367 6.044 1.00 62.34 287 CYS A CA 1
ATOM 2322 C C . CYS A 1 287 ? 9.299 -1.984 4.886 1.00 62.34 287 CYS A C 1
ATOM 2324 O O . CYS A 1 287 ? 9.211 -2.581 3.819 1.00 62.34 287 CYS A O 1
ATOM 2326 N N . PHE A 1 288 ? 10.206 -1.024 5.092 1.00 63.22 288 PHE A N 1
ATOM 2327 C CA . PHE A 1 288 ? 11.219 -0.664 4.101 1.00 63.22 288 PHE A CA 1
ATOM 2328 C C . PHE A 1 288 ? 12.219 -1.798 3.859 1.00 63.22 288 PHE A C 1
ATOM 2330 O O . PHE A 1 288 ? 12.440 -2.157 2.708 1.00 63.22 288 PHE A O 1
ATOM 2337 N N . LEU A 1 289 ? 12.771 -2.398 4.919 1.00 63.69 289 LEU A N 1
ATOM 2338 C CA . LEU A 1 289 ? 13.651 -3.566 4.793 1.00 63.69 289 LEU A CA 1
ATOM 2339 C C . LEU A 1 289 ? 12.934 -4.723 4.092 1.00 63.69 289 LEU A C 1
ATOM 2341 O O . LEU A 1 289 ? 13.476 -5.311 3.168 1.00 63.69 289 LEU A O 1
ATOM 2345 N N . ALA A 1 290 ? 11.687 -5.006 4.471 1.00 60.31 290 ALA A N 1
ATOM 2346 C CA . ALA A 1 290 ? 10.882 -6.032 3.824 1.00 60.31 290 ALA A CA 1
ATOM 2347 C C . ALA A 1 290 ? 10.617 -5.715 2.350 1.00 60.31 290 ALA A C 1
ATOM 2349 O O . ALA A 1 290 ? 10.626 -6.631 1.544 1.00 60.31 290 ALA A O 1
ATOM 2350 N N . TYR A 1 291 ? 10.405 -4.448 1.986 1.00 54.50 291 TYR A N 1
ATOM 2351 C CA . TYR A 1 291 ? 10.250 -4.024 0.596 1.00 54.50 291 TYR A CA 1
ATOM 2352 C C . TYR A 1 291 ? 11.558 -4.169 -0.200 1.00 54.50 291 TYR A C 1
ATOM 2354 O O . TYR A 1 291 ? 11.524 -4.700 -1.304 1.00 54.50 291 TYR A O 1
ATOM 2362 N N . GLU A 1 292 ? 12.711 -3.764 0.351 1.00 54.97 292 GLU A N 1
ATOM 2363 C CA . GLU A 1 292 ? 14.016 -3.976 -0.300 1.00 54.97 292 GLU A CA 1
ATOM 2364 C C . GLU A 1 292 ? 14.303 -5.470 -0.503 1.00 54.97 292 GLU A C 1
ATOM 2366 O O . GLU A 1 292 ? 14.780 -5.860 -1.566 1.00 54.97 292 GLU A O 1
ATOM 2371 N N . GLU A 1 293 ? 13.942 -6.314 0.465 1.00 54.72 293 GLU A N 1
ATOM 2372 C CA . GLU A 1 293 ? 14.039 -7.768 0.331 1.00 54.72 293 GLU A CA 1
ATOM 2373 C C . GLU A 1 293 ? 12.963 -8.337 -0.614 1.00 54.72 293 GLU A C 1
ATOM 2375 O O . GLU A 1 293 ? 13.236 -9.286 -1.335 1.00 54.72 293 GLU A O 1
ATOM 2380 N N . LEU A 1 294 ? 11.755 -7.763 -0.695 1.00 49.56 294 LEU A N 1
ATOM 2381 C CA . LEU A 1 294 ? 10.667 -8.187 -1.597 1.00 49.56 294 LEU A CA 1
ATOM 2382 C C . LEU A 1 294 ? 10.836 -7.734 -3.043 1.00 49.56 294 LEU A C 1
ATOM 2384 O O . LEU A 1 294 ? 10.265 -8.376 -3.909 1.00 49.56 294 LEU A O 1
ATOM 2388 N N . ASP A 1 295 ? 11.607 -6.692 -3.340 1.00 44.62 295 ASP A N 1
ATOM 2389 C CA . ASP A 1 295 ? 12.082 -6.441 -4.710 1.00 44.62 295 ASP A CA 1
ATOM 2390 C C . ASP A 1 295 ? 13.121 -7.502 -5.118 1.00 44.62 295 ASP A C 1
ATOM 2392 O O . ASP A 1 295 ? 13.310 -7.814 -6.295 1.00 44.62 295 ASP A O 1
ATOM 2396 N N . VAL A 1 296 ? 13.771 -8.104 -4.124 1.00 40.44 296 VAL A N 1
ATOM 2397 C CA . VAL A 1 296 ? 14.843 -9.080 -4.268 1.00 40.44 296 VAL A CA 1
ATOM 2398 C C . VAL A 1 296 ? 14.313 -10.527 -4.214 1.00 40.44 296 VAL A C 1
ATOM 2400 O O . VAL A 1 296 ? 14.881 -11.400 -4.858 1.00 40.44 296 VAL A O 1
ATOM 2403 N N . ILE A 1 297 ? 13.168 -10.798 -3.577 1.00 41.91 297 ILE A N 1
ATOM 2404 C CA . ILE A 1 297 ? 12.526 -12.124 -3.480 1.00 41.91 297 ILE A CA 1
ATOM 2405 C C . ILE A 1 297 ? 12.004 -12.643 -4.832 1.00 41.91 297 ILE A C 1
ATOM 2407 O O . ILE A 1 297 ? 12.245 -13.809 -5.119 1.00 41.91 297 ILE A O 1
ATOM 2411 N N . PRO A 1 298 ? 11.353 -11.860 -5.712 1.00 41.72 298 PRO A N 1
ATOM 2412 C CA . PRO A 1 298 ? 11.036 -12.265 -7.075 1.00 41.72 298 PRO A CA 1
ATOM 2413 C C . PRO A 1 298 ? 12.302 -12.552 -7.877 1.00 41.72 298 PRO A C 1
ATOM 2415 O O . PRO A 1 298 ? 12.305 -13.490 -8.660 1.00 41.72 298 PRO A O 1
ATOM 2418 N N . ILE A 1 299 ? 13.390 -11.809 -7.641 1.00 41.53 299 ILE A N 1
ATOM 2419 C CA . ILE A 1 299 ? 14.699 -12.043 -8.268 1.00 41.53 299 ILE A CA 1
ATOM 2420 C C . ILE A 1 299 ? 15.338 -13.330 -7.724 1.00 41.53 299 ILE A C 1
ATOM 2422 O O . ILE A 1 299 ? 15.896 -14.095 -8.506 1.00 41.53 299 ILE A O 1
ATOM 2426 N N . TYR A 1 300 ? 15.214 -13.619 -6.423 1.00 37.59 300 TYR A N 1
ATOM 2427 C CA . TYR A 1 300 ? 15.717 -14.837 -5.777 1.00 37.59 300 TYR A CA 1
ATOM 2428 C C . TYR A 1 300 ? 14.889 -16.074 -6.105 1.00 37.59 300 TYR A C 1
ATOM 2430 O O . TYR A 1 300 ? 15.449 -17.121 -6.386 1.00 37.59 300 TYR A O 1
ATOM 2438 N N . LEU A 1 301 ? 13.563 -15.968 -6.133 1.00 33.78 301 LEU A N 1
ATOM 2439 C CA . LEU A 1 301 ? 12.673 -17.030 -6.595 1.00 33.78 301 LEU A CA 1
ATOM 2440 C C . LEU A 1 301 ? 12.882 -17.271 -8.090 1.00 33.78 301 LEU A C 1
ATOM 2442 O O . LEU A 1 301 ? 12.970 -18.419 -8.509 1.00 33.78 301 LEU A O 1
ATOM 2446 N N . TRP A 1 302 ? 13.059 -16.217 -8.892 1.00 37.66 302 TRP A N 1
ATOM 2447 C CA . TRP A 1 302 ? 13.417 -16.355 -10.301 1.00 37.66 302 TRP A CA 1
ATOM 2448 C C . TRP A 1 302 ? 14.813 -16.955 -10.490 1.00 37.66 302 TRP A C 1
ATOM 2450 O O . TRP A 1 302 ? 14.961 -17.778 -11.376 1.00 37.66 302 TRP A O 1
ATOM 2460 N N . THR A 1 303 ? 15.812 -16.654 -9.655 1.00 42.44 303 THR A N 1
ATOM 2461 C CA . THR A 1 303 ? 17.138 -17.318 -9.698 1.00 42.44 303 THR A CA 1
ATOM 2462 C C . THR A 1 303 ? 17.150 -18.713 -9.068 1.00 42.44 303 THR A C 1
ATOM 2464 O O . THR A 1 303 ? 18.012 -19.516 -9.404 1.00 42.44 303 THR A O 1
ATOM 2467 N N . TYR A 1 304 ? 16.193 -19.041 -8.198 1.00 41.19 304 TYR A N 1
ATOM 2468 C CA . TYR A 1 304 ? 16.006 -20.387 -7.654 1.00 41.19 304 TYR A CA 1
ATOM 2469 C C . TYR A 1 304 ? 15.295 -21.306 -8.660 1.00 41.19 304 TYR A C 1
ATOM 2471 O O . TYR A 1 304 ? 15.641 -22.479 -8.774 1.00 41.19 304 TYR A O 1
ATOM 2479 N N . PHE A 1 305 ? 14.338 -20.774 -9.430 1.00 39.97 305 PHE A N 1
ATOM 2480 C CA . PHE A 1 305 ? 13.637 -21.507 -10.492 1.00 39.97 305 PHE A CA 1
ATOM 2481 C C . PHE A 1 305 ? 14.333 -21.441 -11.861 1.00 39.97 305 PHE A C 1
ATOM 2483 O O . PHE A 1 305 ? 14.152 -22.344 -12.676 1.00 39.97 305 PHE A O 1
ATOM 2490 N N . SER A 1 306 ? 15.151 -20.420 -12.120 1.00 39.38 306 SER A N 1
ATOM 2491 C CA . SER A 1 306 ? 15.996 -20.331 -13.314 1.00 39.38 306 SER A CA 1
ATOM 2492 C C . SER A 1 306 ? 17.375 -20.865 -12.964 1.00 39.38 306 SER A C 1
ATOM 2494 O O . SER A 1 306 ? 18.143 -20.185 -12.289 1.00 39.38 306 SER A O 1
ATOM 2496 N N . GLN A 1 307 ? 17.719 -22.067 -13.429 1.00 36.75 307 GLN A N 1
ATOM 2497 C CA . GLN A 1 307 ? 19.107 -22.524 -13.359 1.00 36.75 307 GLN A CA 1
ATOM 2498 C C . GLN A 1 307 ? 20.019 -21.475 -14.025 1.00 36.75 307 GLN A C 1
ATOM 2500 O O . GLN A 1 307 ? 19.815 -21.160 -15.201 1.00 36.75 307 GLN A O 1
ATOM 2505 N N . PRO A 1 308 ? 21.005 -20.898 -13.316 1.00 40.41 308 PRO A N 1
ATOM 2506 C CA . PRO A 1 308 ? 21.815 -19.837 -13.883 1.00 40.41 308 PRO A CA 1
ATOM 2507 C C . PRO A 1 308 ? 22.896 -20.435 -14.786 1.00 40.41 308 PRO A C 1
ATOM 2509 O O . PRO A 1 308 ? 23.852 -21.039 -14.309 1.00 40.41 308 PRO A O 1
ATOM 2512 N N . THR A 1 309 ? 22.811 -20.193 -16.094 1.00 42.88 309 THR A N 1
ATOM 2513 C CA . THR A 1 309 ? 23.963 -20.312 -17.010 1.00 42.88 309 THR A CA 1
ATOM 2514 C C . THR A 1 309 ? 24.735 -18.995 -17.153 1.00 42.88 309 THR A C 1
ATOM 2516 O O . THR A 1 309 ? 25.422 -18.782 -18.148 1.00 42.88 309 THR A O 1
ATOM 2519 N N . ALA A 1 310 ? 24.659 -18.089 -16.174 1.00 44.78 310 ALA A N 1
ATOM 2520 C CA . ALA A 1 310 ? 25.432 -16.849 -16.180 1.00 44.78 310 ALA A CA 1
ATOM 2521 C C . ALA A 1 310 ? 26.239 -16.713 -14.884 1.00 44.78 310 ALA A C 1
ATOM 2523 O O . ALA A 1 310 ? 25.693 -16.500 -13.805 1.00 44.78 310 ALA A O 1
ATOM 2524 N N . HIS A 1 311 ? 27.558 -16.848 -15.002 1.00 39.16 311 HIS A N 1
ATOM 2525 C CA . HIS A 1 311 ? 28.504 -16.684 -13.905 1.00 39.16 311 HIS A CA 1
ATOM 2526 C C . HIS A 1 311 ? 28.480 -15.241 -13.365 1.00 39.16 311 HIS A C 1
ATOM 2528 O O . HIS A 1 311 ? 28.982 -14.315 -14.005 1.00 39.16 311 HIS A O 1
ATOM 2534 N N . CYS A 1 312 ? 27.916 -15.048 -12.170 1.00 37.00 312 CYS A N 1
ATOM 2535 C CA . CYS A 1 312 ? 28.063 -13.825 -11.382 1.00 37.00 312 CYS A CA 1
ATOM 2536 C C . CYS A 1 312 ? 29.328 -13.928 -10.516 1.00 37.00 312 CYS A C 1
ATOM 2538 O O . CYS A 1 312 ? 29.375 -14.710 -9.571 1.00 37.00 312 CYS A O 1
ATOM 2540 N N . HIS A 1 313 ? 30.346 -13.123 -10.824 1.00 47.91 313 HIS A N 1
ATOM 2541 C CA . HIS A 1 313 ? 31.509 -12.920 -9.957 1.00 47.91 313 HIS A CA 1
ATOM 2542 C C . HIS A 1 313 ? 31.397 -11.576 -9.226 1.00 47.91 313 HIS A C 1
ATOM 2544 O O . HIS A 1 313 ? 30.747 -10.647 -9.711 1.00 47.91 313 HIS A O 1
ATOM 2550 N N . ALA A 1 314 ? 32.037 -11.478 -8.058 1.00 47.53 314 ALA A N 1
ATOM 2551 C CA . ALA A 1 314 ? 32.169 -10.230 -7.310 1.00 47.53 314 ALA A CA 1
ATOM 2552 C C . ALA A 1 314 ? 32.754 -9.106 -8.197 1.00 47.53 314 ALA A C 1
ATOM 2554 O O . ALA A 1 314 ? 33.504 -9.398 -9.134 1.00 47.53 314 ALA A O 1
ATOM 2555 N N . PRO A 1 315 ? 32.436 -7.823 -7.931 1.00 52.69 315 PRO A N 1
ATOM 2556 C CA . PRO A 1 315 ? 32.977 -6.707 -8.700 1.00 52.69 315 PRO A CA 1
ATOM 2557 C C . PRO A 1 315 ? 34.509 -6.704 -8.624 1.00 52.69 315 PRO A C 1
ATOM 2559 O O . PRO A 1 315 ? 35.082 -6.420 -7.577 1.00 52.69 315 PRO A O 1
ATOM 2562 N N . GLN A 1 316 ? 35.164 -7.038 -9.738 1.00 62.00 316 GLN A N 1
ATOM 2563 C CA . GLN A 1 316 ? 36.621 -7.040 -9.858 1.00 62.00 316 GLN A CA 1
ATOM 2564 C C . GLN A 1 316 ? 37.113 -5.605 -10.113 1.00 62.00 316 GLN A C 1
ATOM 2566 O O . GLN A 1 316 ? 36.869 -5.069 -11.202 1.00 62.00 316 GLN A O 1
ATOM 2571 N N . PRO A 1 317 ? 37.800 -4.962 -9.150 1.00 69.00 317 PRO A N 1
ATOM 2572 C CA . PRO A 1 317 ? 38.285 -3.589 -9.303 1.00 69.00 317 PRO A CA 1
ATOM 2573 C C . PRO A 1 317 ? 39.317 -3.458 -10.436 1.00 69.00 317 PRO A C 1
ATOM 2575 O O . PRO A 1 317 ? 39.391 -2.412 -11.078 1.00 69.00 317 PRO A O 1
ATOM 2578 N N . ASP A 1 318 ? 40.035 -4.539 -10.749 1.00 70.00 318 ASP A N 1
ATOM 2579 C CA . ASP A 1 318 ? 41.097 -4.583 -11.763 1.00 70.00 318 ASP A CA 1
ATOM 2580 C C . ASP A 1 318 ? 40.571 -4.594 -13.212 1.00 70.00 318 ASP A C 1
ATOM 2582 O O . ASP A 1 318 ? 41.301 -4.300 -14.161 1.00 70.00 318 ASP A O 1
ATOM 2586 N N . ARG A 1 319 ? 39.270 -4.847 -13.407 1.00 74.00 319 ARG A N 1
ATOM 2587 C CA . ARG A 1 319 ? 38.645 -4.892 -14.738 1.00 74.00 319 ARG A CA 1
ATOM 2588 C C . ARG A 1 319 ? 38.415 -3.503 -15.335 1.00 74.00 319 ARG A C 1
ATOM 2590 O O . ARG A 1 319 ? 38.459 -3.331 -16.553 1.00 74.00 319 ARG A O 1
ATOM 2597 N N . VAL A 1 320 ? 38.180 -2.500 -14.490 1.00 74.75 320 VAL A N 1
ATOM 2598 C CA . VAL A 1 320 ? 37.984 -1.101 -14.908 1.00 74.75 320 VAL A CA 1
ATOM 2599 C C . VAL A 1 320 ? 39.231 -0.533 -15.607 1.00 74.75 320 VAL A C 1
ATOM 2601 O O . VAL A 1 320 ? 39.091 -0.071 -16.745 1.00 74.75 320 VAL A O 1
ATOM 2604 N N . PRO A 1 321 ? 40.446 -0.603 -15.022 1.00 76.62 321 PRO A N 1
ATOM 2605 C CA . PRO A 1 321 ? 41.658 -0.144 -15.699 1.00 76.62 321 PRO A CA 1
ATOM 2606 C C . PRO A 1 321 ? 41.991 -0.972 -16.950 1.00 76.62 321 PRO A C 1
ATOM 2608 O O . PRO A 1 321 ? 42.437 -0.404 -17.945 1.00 76.62 321 PRO A O 1
ATOM 2611 N N . ALA A 1 322 ? 41.694 -2.278 -16.976 1.00 79.31 322 ALA A N 1
ATOM 2612 C CA . ALA A 1 322 ? 41.882 -3.106 -18.174 1.00 79.31 322 ALA A CA 1
ATOM 2613 C C . ALA A 1 322 ? 40.990 -2.657 -19.353 1.00 79.31 322 ALA A C 1
ATOM 2615 O O . ALA A 1 322 ? 41.428 -2.625 -20.506 1.00 79.31 322 ALA A O 1
ATOM 2616 N N . ILE A 1 323 ? 39.742 -2.255 -19.077 1.00 79.19 323 ILE A N 1
ATOM 2617 C CA . ILE A 1 323 ? 38.825 -1.705 -20.089 1.00 79.19 323 ILE A CA 1
ATOM 2618 C C . ILE A 1 323 ? 39.320 -0.346 -20.601 1.00 79.19 323 ILE A C 1
ATOM 2620 O O . ILE A 1 323 ? 39.310 -0.113 -21.811 1.00 79.19 323 ILE A O 1
ATOM 2624 N N . GLN A 1 324 ? 39.773 0.537 -19.707 1.00 81.12 324 GLN A N 1
ATOM 2625 C CA . GLN A 1 324 ? 40.333 1.842 -20.083 1.00 81.12 324 GLN A CA 1
ATOM 2626 C C . GLN A 1 324 ? 41.555 1.682 -20.993 1.00 81.12 324 GLN A C 1
ATOM 2628 O O . GLN A 1 324 ? 41.628 2.306 -22.051 1.00 81.12 324 GLN A O 1
ATOM 2633 N N . LEU A 1 325 ? 42.451 0.761 -20.640 1.00 81.56 325 LEU A N 1
ATOM 2634 C CA . LEU A 1 325 ? 43.635 0.431 -21.419 1.00 81.56 325 LEU A CA 1
ATOM 2635 C C . LEU A 1 325 ? 43.287 -0.123 -22.808 1.00 81.56 325 LEU A C 1
ATOM 2637 O O . LEU A 1 325 ? 43.848 0.300 -23.819 1.00 81.56 325 LEU A O 1
ATOM 2641 N N . LYS A 1 326 ? 42.311 -1.035 -22.883 1.00 83.00 326 LYS A N 1
ATOM 2642 C CA . LYS A 1 326 ? 41.818 -1.575 -24.157 1.00 83.00 326 LYS A CA 1
ATOM 2643 C C . LYS A 1 326 ? 41.253 -0.476 -25.062 1.00 83.00 326 LYS A C 1
ATOM 2645 O O . LYS A 1 326 ? 41.459 -0.526 -26.274 1.00 83.00 326 LYS A O 1
ATOM 2650 N N . ASN A 1 327 ? 40.550 0.501 -24.493 1.00 82.12 327 ASN A N 1
ATOM 2651 C CA . ASN A 1 327 ? 39.999 1.627 -25.245 1.00 82.12 327 ASN A CA 1
ATOM 2652 C C . ASN A 1 327 ? 41.096 2.579 -25.740 1.00 82.12 327 ASN A C 1
ATOM 2654 O O . ASN A 1 327 ? 41.034 3.007 -26.889 1.00 82.12 327 ASN A O 1
ATOM 2658 N N . GLU A 1 328 ? 42.131 2.843 -24.939 1.00 84.06 328 GLU A N 1
ATOM 2659 C CA . GLU A 1 328 ? 43.290 3.640 -25.366 1.00 84.06 328 GLU A CA 1
ATOM 2660 C C . GLU A 1 328 ? 44.042 2.970 -26.528 1.00 84.06 328 GLU A C 1
ATOM 2662 O O . GLU A 1 328 ? 44.359 3.633 -27.516 1.00 84.06 328 GLU A O 1
ATOM 2667 N N . ILE A 1 329 ? 44.259 1.648 -26.462 1.00 85.56 329 ILE A N 1
ATOM 2668 C CA . ILE A 1 329 ? 44.880 0.875 -27.553 1.00 85.56 329 ILE A CA 1
ATOM 2669 C C . ILE A 1 329 ? 44.059 0.994 -28.843 1.00 85.56 329 ILE A C 1
ATOM 2671 O O . ILE A 1 329 ? 44.629 1.194 -29.914 1.00 85.56 329 ILE A O 1
ATOM 2675 N N . LYS A 1 330 ? 42.727 0.887 -28.756 1.00 83.88 330 LYS A N 1
ATOM 2676 C CA . LYS A 1 330 ? 41.839 1.047 -29.918 1.00 83.88 330 LYS A CA 1
ATOM 2677 C C . LYS A 1 330 ? 41.893 2.459 -30.495 1.00 83.88 330 LYS A C 1
ATOM 2679 O O . LYS A 1 330 ? 41.998 2.593 -31.705 1.00 83.88 330 LYS A O 1
ATOM 2684 N N . ALA A 1 331 ? 41.846 3.485 -29.647 1.00 81.56 331 ALA A N 1
ATOM 2685 C CA . ALA A 1 331 ? 41.892 4.874 -30.090 1.00 81.56 331 ALA A CA 1
ATOM 2686 C C . ALA A 1 331 ? 43.203 5.176 -30.830 1.00 81.56 331 ALA A C 1
ATOM 2688 O O . ALA A 1 331 ? 43.176 5.713 -31.932 1.00 81.56 331 ALA A O 1
ATOM 2689 N N . ARG A 1 332 ? 44.346 4.748 -30.276 1.00 82.81 332 ARG A N 1
ATOM 2690 C CA . ARG A 1 332 ? 45.653 4.920 -30.929 1.00 82.81 332 ARG A CA 1
ATOM 2691 C C . ARG A 1 332 ? 45.800 4.108 -32.206 1.00 82.81 332 ARG A C 1
ATOM 2693 O O . ARG A 1 332 ? 46.417 4.581 -33.146 1.00 82.81 332 ARG A O 1
ATOM 2700 N N . ALA A 1 333 ? 45.223 2.909 -32.262 1.00 84.19 333 ALA A N 1
ATOM 2701 C CA . ALA A 1 333 ? 45.250 2.103 -33.478 1.00 84.19 333 ALA A CA 1
ATOM 2702 C C . ALA A 1 333 ? 44.639 2.834 -34.685 1.00 84.19 333 ALA A C 1
ATOM 2704 O O . ALA A 1 333 ? 45.078 2.571 -35.800 1.00 84.19 333 ALA A O 1
ATOM 2705 N N . VAL A 1 334 ? 43.667 3.725 -34.444 1.00 80.44 334 VAL A N 1
ATOM 2706 C CA . VAL A 1 334 ? 42.996 4.545 -35.464 1.00 80.44 334 VAL A CA 1
ATOM 2707 C C . VAL A 1 334 ? 43.737 5.860 -35.722 1.00 80.44 334 VAL A C 1
ATOM 2709 O O . VAL A 1 334 ? 43.815 6.293 -36.864 1.00 80.44 334 VAL A O 1
ATOM 2712 N N . THR A 1 335 ? 44.271 6.513 -34.684 1.00 80.38 335 THR A N 1
ATOM 2713 C CA . THR A 1 335 ? 44.852 7.861 -34.815 1.00 80.38 335 THR A CA 1
ATOM 2714 C C . THR A 1 335 ? 46.340 7.892 -35.145 1.00 80.38 335 THR A C 1
ATOM 2716 O O . THR A 1 335 ? 46.828 8.938 -35.568 1.00 80.38 335 THR A O 1
ATOM 2719 N N . THR A 1 336 ? 47.080 6.799 -34.929 1.00 81.69 336 THR A N 1
ATOM 2720 C CA . THR A 1 336 ? 48.534 6.759 -35.133 1.00 81.69 336 THR A CA 1
ATOM 2721 C C . THR A 1 336 ? 48.976 5.596 -36.020 1.00 81.69 336 THR A C 1
ATOM 2723 O O . THR A 1 336 ? 48.465 4.476 -35.925 1.00 81.69 336 THR A O 1
ATOM 2726 N N . ASP A 1 337 ? 50.019 5.834 -36.820 1.00 79.81 337 ASP A N 1
ATOM 2727 C CA . ASP A 1 337 ? 50.675 4.831 -37.679 1.00 79.81 337 ASP A CA 1
ATOM 2728 C C . ASP A 1 337 ? 51.739 3.994 -36.943 1.00 79.81 337 ASP A C 1
ATOM 2730 O O . ASP A 1 337 ? 52.529 3.270 -37.549 1.00 79.81 337 ASP A O 1
ATOM 2734 N N . GLU A 1 338 ? 51.778 4.058 -35.609 1.00 84.81 338 GLU A N 1
ATOM 2735 C CA . GLU A 1 338 ? 52.771 3.351 -34.793 1.00 84.81 338 GLU A CA 1
ATOM 2736 C C . GLU A 1 338 ? 52.734 1.828 -35.019 1.00 84.81 338 GLU A C 1
ATOM 2738 O O . GLU A 1 338 ? 51.703 1.244 -35.358 1.00 84.81 338 GLU A O 1
ATOM 2743 N N . SER A 1 339 ? 53.839 1.117 -34.790 1.00 84.44 339 SER A N 1
ATOM 2744 C CA . SER A 1 339 ? 53.799 -0.348 -34.877 1.00 84.44 339 SER A CA 1
ATOM 2745 C C . SER A 1 339 ? 52.872 -0.938 -33.803 1.00 84.44 339 SER A C 1
ATOM 2747 O O . SER A 1 339 ? 52.777 -0.430 -32.684 1.00 84.44 339 SER A O 1
ATOM 2749 N N . THR A 1 340 ? 52.196 -2.048 -34.119 1.00 83.50 340 THR A N 1
ATOM 2750 C CA . THR A 1 340 ? 51.279 -2.742 -33.193 1.00 83.50 340 THR A CA 1
ATOM 2751 C C . THR A 1 340 ? 51.948 -3.064 -31.853 1.00 83.50 340 THR A C 1
ATOM 2753 O O . THR A 1 340 ? 51.337 -2.917 -30.797 1.00 83.50 340 THR A O 1
ATOM 2756 N N . SER A 1 341 ? 53.226 -3.449 -31.902 1.00 82.62 341 SER A N 1
ATOM 2757 C CA . SER A 1 341 ? 54.046 -3.725 -30.722 1.00 82.62 341 SER A CA 1
ATOM 2758 C C . SER A 1 341 ? 54.293 -2.460 -29.887 1.00 82.62 341 SER A C 1
ATOM 2760 O O . SER A 1 341 ? 54.119 -2.482 -28.669 1.00 82.62 341 SER A O 1
ATOM 2762 N N . SER A 1 342 ? 54.600 -1.328 -30.534 1.00 84.25 342 SER A N 1
ATOM 2763 C CA . SER A 1 342 ? 54.823 -0.043 -29.857 1.00 84.25 342 SER A CA 1
ATOM 2764 C C . SER A 1 342 ? 53.582 0.435 -29.097 1.00 84.25 342 SER A C 1
ATOM 2766 O O . SER A 1 342 ? 53.682 0.825 -27.931 1.00 84.25 342 SER A O 1
ATOM 2768 N N . ILE A 1 343 ? 52.397 0.324 -29.710 1.00 85.44 343 ILE A N 1
ATOM 2769 C CA . ILE A 1 343 ? 51.126 0.722 -29.085 1.00 85.44 343 ILE A CA 1
ATOM 2770 C C . ILE A 1 343 ? 50.859 -0.113 -27.829 1.00 85.44 343 ILE A C 1
ATOM 2772 O O . ILE A 1 343 ? 50.551 0.444 -26.776 1.00 85.44 343 ILE A O 1
ATOM 2776 N N . ILE A 1 344 ? 51.013 -1.439 -27.917 1.00 84.00 344 ILE A N 1
ATOM 2777 C CA . ILE A 1 344 ? 50.771 -2.350 -26.789 1.00 84.00 344 ILE A CA 1
ATOM 2778 C C . ILE A 1 344 ? 51.776 -2.084 -25.658 1.00 84.00 344 ILE A C 1
ATOM 2780 O O . ILE A 1 344 ? 51.367 -1.922 -24.508 1.00 84.00 344 ILE A O 1
ATOM 2784 N N . HIS A 1 345 ? 53.072 -1.968 -25.964 1.00 83.44 345 HIS A N 1
ATOM 2785 C CA . HIS A 1 345 ? 54.106 -1.714 -24.954 1.00 83.44 345 HIS A CA 1
ATOM 2786 C C . HIS A 1 345 ? 53.974 -0.335 -24.292 1.00 83.44 345 HIS A C 1
ATOM 2788 O O . HIS A 1 345 ? 54.142 -0.217 -23.078 1.00 83.44 345 HIS A O 1
ATOM 2794 N N . SER A 1 346 ? 53.630 0.704 -25.058 1.00 82.38 346 SER A N 1
ATOM 2795 C CA . SER A 1 346 ? 53.382 2.052 -24.532 1.00 82.38 346 SER A CA 1
ATOM 2796 C C . SER A 1 346 ? 52.169 2.085 -23.600 1.00 82.38 346 SER A C 1
ATOM 2798 O O . SER A 1 346 ? 52.202 2.733 -22.554 1.00 82.38 346 SER A O 1
ATOM 2800 N N . ALA A 1 347 ? 51.108 1.362 -23.961 1.00 77.88 347 ALA A N 1
ATOM 2801 C CA . ALA A 1 347 ? 49.879 1.293 -23.187 1.00 77.88 347 ALA A CA 1
ATOM 2802 C C . ALA A 1 347 ? 50.086 0.510 -21.871 1.00 77.88 347 ALA A C 1
ATOM 2804 O O . ALA A 1 347 ? 49.705 0.989 -20.803 1.00 77.88 347 ALA A O 1
ATOM 2805 N N . LEU A 1 348 ? 50.777 -0.637 -21.920 1.00 78.69 348 LEU A N 1
ATOM 2806 C CA . LEU A 1 348 ? 51.103 -1.449 -20.737 1.00 78.69 348 LEU A CA 1
ATOM 2807 C C . LEU A 1 348 ? 52.004 -0.719 -19.728 1.00 78.69 348 LEU A C 1
ATOM 2809 O O . LEU A 1 348 ? 51.928 -0.995 -18.536 1.00 78.69 348 LEU A O 1
ATOM 2813 N N . ARG A 1 349 ? 52.829 0.237 -20.177 1.00 79.12 349 ARG A N 1
ATOM 2814 C CA . ARG A 1 349 ? 53.721 1.017 -19.300 1.00 79.12 349 ARG A CA 1
ATOM 2815 C C . ARG A 1 349 ? 52.980 2.033 -18.419 1.00 79.12 349 ARG A C 1
ATOM 2817 O O . ARG A 1 349 ? 53.532 2.468 -17.414 1.00 79.12 349 ARG A O 1
ATOM 2824 N N . LYS A 1 350 ? 51.764 2.441 -18.798 1.00 73.00 350 LYS A N 1
ATOM 2825 C CA . LYS A 1 350 ? 51.006 3.506 -18.116 1.00 73.00 350 LYS A CA 1
ATOM 2826 C C . LYS A 1 350 ? 50.121 3.024 -16.959 1.00 73.00 350 LYS A C 1
ATOM 2828 O O . LYS A 1 350 ? 49.674 3.862 -16.183 1.00 73.00 350 LYS A O 1
ATOM 2833 N N . TYR A 1 351 ? 49.859 1.723 -16.831 1.00 68.81 351 TYR A N 1
ATOM 2834 C CA . TYR A 1 351 ? 48.865 1.185 -15.891 1.00 68.81 351 TYR A CA 1
ATOM 2835 C C . TYR A 1 351 ? 49.448 0.076 -14.995 1.00 68.81 351 TYR A C 1
ATOM 2837 O O . TYR A 1 351 ? 50.435 -0.556 -15.370 1.00 68.81 351 TYR A O 1
ATOM 2845 N N . PRO A 1 352 ? 48.877 -0.160 -13.795 1.00 69.75 352 PRO A N 1
ATOM 2846 C CA . PRO A 1 352 ? 49.409 -1.128 -12.833 1.00 69.75 352 PRO A CA 1
ATOM 2847 C C . PRO A 1 352 ? 49.398 -2.569 -13.372 1.00 69.75 352 PRO A C 1
ATOM 2849 O O . PRO A 1 352 ? 48.438 -2.984 -14.022 1.00 69.75 352 PRO A O 1
ATOM 2852 N N . LEU A 1 353 ? 50.437 -3.350 -13.035 1.00 64.38 353 LEU A N 1
ATOM 2853 C CA . LEU A 1 353 ? 50.639 -4.751 -13.463 1.00 64.38 353 LEU A CA 1
ATOM 2854 C C . LEU A 1 353 ? 49.420 -5.658 -13.223 1.00 64.38 353 LEU A C 1
ATOM 2856 O O . LEU A 1 353 ? 49.170 -6.571 -14.004 1.00 64.38 353 LEU A O 1
ATOM 2860 N N . ASN A 1 354 ? 48.628 -5.373 -12.191 1.00 67.19 354 ASN A N 1
ATOM 2861 C CA . ASN A 1 354 ? 47.450 -6.161 -11.825 1.00 67.19 354 ASN A CA 1
ATOM 2862 C C . ASN A 1 354 ? 46.341 -6.088 -12.893 1.00 67.19 354 ASN A C 1
ATOM 2864 O O . ASN A 1 354 ? 45.660 -7.076 -13.143 1.00 67.19 354 ASN A O 1
ATOM 2868 N N . ALA A 1 355 ? 46.212 -4.955 -13.594 1.00 66.75 355 ALA A N 1
ATOM 2869 C CA . ALA A 1 355 ? 45.250 -4.785 -14.686 1.00 66.75 355 ALA A CA 1
ATOM 2870 C C . ALA A 1 355 ? 45.686 -5.502 -15.977 1.00 66.75 355 ALA A C 1
ATOM 28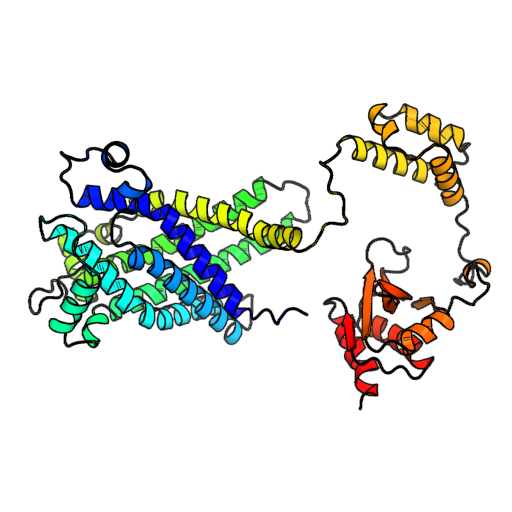72 O O . ALA A 1 355 ? 44.853 -5.803 -16.832 1.00 66.75 355 ALA A O 1
ATOM 2873 N N . ALA A 1 356 ? 46.985 -5.790 -16.127 1.00 67.81 356 ALA A N 1
ATOM 2874 C CA . ALA A 1 356 ? 47.515 -6.500 -17.289 1.00 67.81 356 ALA A CA 1
ATOM 2875 C C . ALA A 1 356 ? 47.101 -7.980 -17.309 1.00 67.81 356 ALA A C 1
ATOM 2877 O O . ALA A 1 356 ? 46.978 -8.554 -18.388 1.00 67.81 356 ALA A O 1
ATOM 2878 N N . GLY A 1 357 ? 46.831 -8.576 -16.139 1.00 72.44 357 GLY A N 1
ATOM 2879 C CA . GLY A 1 357 ? 46.341 -9.955 -16.023 1.00 72.44 357 GLY A CA 1
ATOM 2880 C C . GLY A 1 357 ? 44.929 -10.167 -16.584 1.00 72.44 357 GLY A C 1
ATOM 2881 O O . GLY A 1 357 ? 44.604 -11.267 -17.016 1.00 72.44 357 GLY A O 1
ATOM 2882 N N . GLU A 1 358 ? 44.118 -9.108 -16.641 1.00 77.31 358 GLU A N 1
ATOM 2883 C CA . GLU A 1 358 ? 42.745 -9.115 -17.173 1.00 77.31 358 GLU A CA 1
ATOM 2884 C C . GLU A 1 358 ? 42.679 -8.757 -18.673 1.00 77.31 358 GLU A C 1
ATOM 2886 O O . GLU A 1 358 ? 41.609 -8.769 -19.293 1.00 77.31 358 GLU A O 1
ATOM 2891 N N . LEU A 1 359 ? 43.813 -8.408 -19.290 1.00 76.06 359 LEU A N 1
ATOM 2892 C CA . LEU A 1 359 ? 43.855 -8.106 -20.716 1.00 76.06 359 LEU A CA 1
ATOM 2893 C C . LEU A 1 359 ? 43.792 -9.383 -21.564 1.00 76.06 359 LEU A C 1
ATOM 2895 O O . LEU A 1 359 ? 44.325 -10.429 -21.189 1.00 76.06 359 LEU A O 1
ATOM 2899 N N . PRO A 1 360 ? 43.212 -9.301 -22.775 1.00 79.44 360 PRO A N 1
ATOM 2900 C CA . PRO A 1 360 ? 43.353 -10.357 -23.764 1.00 79.44 360 PRO A CA 1
ATOM 2901 C C . PRO A 1 360 ? 44.832 -10.626 -24.062 1.00 79.44 360 PRO A C 1
ATOM 2903 O O . PRO A 1 360 ? 45.650 -9.707 -24.046 1.00 79.44 360 PRO A O 1
ATOM 2906 N N . LYS A 1 361 ? 45.158 -11.870 -24.429 1.00 83.12 361 LYS A N 1
ATOM 2907 C CA . LYS A 1 361 ? 46.504 -12.242 -24.889 1.00 83.12 361 LYS A CA 1
ATOM 2908 C C . LYS A 1 361 ? 46.998 -11.293 -25.990 1.00 83.12 361 LYS A C 1
ATOM 2910 O O . LYS A 1 361 ? 46.208 -10.829 -26.816 1.00 83.12 361 LYS A O 1
ATOM 2915 N N . ASN A 1 362 ? 48.313 -11.078 -26.053 1.00 79.19 362 ASN A N 1
ATOM 2916 C CA . ASN A 1 362 ? 48.946 -10.163 -27.012 1.00 79.19 362 ASN A CA 1
ATOM 2917 C C . ASN A 1 362 ? 48.526 -10.419 -28.469 1.00 79.19 362 ASN A C 1
ATOM 2919 O O . ASN A 1 362 ? 48.293 -9.470 -29.212 1.00 79.19 362 ASN A O 1
ATOM 2923 N N . GLU A 1 363 ? 48.344 -11.678 -28.869 1.00 80.75 363 GLU A N 1
ATOM 2924 C CA . GLU A 1 363 ? 47.844 -12.045 -30.203 1.00 80.75 363 GLU A CA 1
ATOM 2925 C C . GLU A 1 363 ? 46.449 -11.468 -30.491 1.00 80.75 363 GLU A C 1
ATOM 2927 O O . GLU A 1 363 ? 46.208 -10.897 -31.555 1.00 80.75 363 GLU A O 1
ATOM 2932 N N . ALA A 1 364 ? 45.536 -11.544 -29.520 1.00 79.81 364 ALA A N 1
ATOM 2933 C CA . ALA A 1 364 ? 44.189 -10.996 -29.643 1.00 79.81 364 ALA A CA 1
ATOM 2934 C C . ALA A 1 364 ? 44.201 -9.459 -29.683 1.00 79.81 364 ALA A C 1
ATOM 2936 O O . ALA A 1 364 ? 43.422 -8.857 -30.425 1.00 79.81 364 ALA A O 1
ATOM 2937 N N . LEU A 1 365 ? 45.105 -8.817 -28.933 1.00 81.31 365 LEU A N 1
ATOM 2938 C CA . LEU A 1 365 ? 45.322 -7.368 -29.003 1.00 81.31 365 LEU A CA 1
ATOM 2939 C C . LEU A 1 365 ? 45.888 -6.945 -30.365 1.00 81.31 365 LEU A C 1
ATOM 2941 O O . LEU A 1 365 ? 45.423 -5.958 -30.934 1.00 81.31 365 LEU A O 1
ATOM 2945 N N . MET A 1 366 ? 46.818 -7.714 -30.936 1.00 80.81 366 MET A N 1
ATOM 2946 C CA . MET A 1 366 ? 47.343 -7.455 -32.279 1.00 80.81 366 MET A CA 1
ATOM 2947 C C . MET A 1 366 ? 46.258 -7.573 -33.350 1.00 80.81 366 MET A C 1
ATOM 2949 O O . MET A 1 366 ? 46.148 -6.704 -34.215 1.00 80.81 366 MET A O 1
ATOM 2953 N N . LEU A 1 367 ? 45.415 -8.606 -33.275 1.00 77.62 367 LEU A N 1
ATOM 2954 C CA . LEU A 1 367 ? 44.267 -8.760 -34.172 1.00 77.62 367 LEU A CA 1
ATOM 2955 C C . LEU A 1 367 ? 43.258 -7.619 -34.008 1.00 77.62 367 LEU A C 1
ATOM 2957 O O . LEU A 1 367 ? 42.718 -7.136 -34.999 1.00 77.62 367 LEU A O 1
ATOM 2961 N N . MET A 1 368 ? 43.026 -7.154 -32.779 1.00 81.81 368 MET A N 1
ATOM 2962 C CA . MET A 1 368 ? 42.164 -6.004 -32.508 1.00 81.81 368 MET A CA 1
ATOM 2963 C C . MET A 1 368 ? 42.702 -4.723 -33.161 1.00 81.81 368 MET A C 1
ATOM 2965 O O . MET A 1 368 ? 41.932 -4.020 -33.806 1.00 81.81 368 MET A O 1
ATOM 2969 N N . ILE A 1 369 ? 44.001 -4.440 -33.032 1.00 83.25 369 ILE A N 1
ATOM 2970 C CA . ILE A 1 369 ? 44.647 -3.269 -33.651 1.00 83.25 369 ILE A CA 1
ATOM 2971 C C . ILE A 1 369 ? 44.580 -3.360 -35.178 1.00 83.25 369 ILE A C 1
ATOM 2973 O O . ILE A 1 369 ? 44.200 -2.393 -35.831 1.00 83.25 369 ILE A O 1
ATOM 2977 N N . ARG A 1 370 ? 44.876 -4.533 -35.755 1.00 80.25 370 ARG A N 1
ATOM 2978 C CA . ARG A 1 370 ? 44.740 -4.757 -37.203 1.00 80.25 370 ARG A CA 1
ATOM 2979 C C . ARG A 1 370 ? 43.312 -4.492 -37.670 1.00 80.25 370 ARG A C 1
ATOM 2981 O O . ARG A 1 370 ? 43.125 -3.738 -38.612 1.00 80.25 370 ARG A O 1
ATOM 2988 N N . ARG A 1 371 ? 42.301 -5.028 -36.982 1.00 76.50 371 ARG A N 1
ATOM 2989 C CA . ARG A 1 371 ? 40.885 -4.786 -37.316 1.00 76.50 371 ARG A CA 1
ATOM 2990 C C . ARG A 1 371 ? 40.510 -3.305 -37.285 1.00 76.50 371 ARG A C 1
ATOM 2992 O O . ARG A 1 371 ? 39.789 -2.873 -38.166 1.00 76.50 371 ARG A O 1
ATOM 2999 N N . GLN A 1 372 ? 41.016 -2.542 -36.315 1.00 76.50 372 GLN A N 1
ATOM 3000 C CA . GLN A 1 372 ? 40.771 -1.096 -36.234 1.00 76.50 372 GLN A CA 1
ATOM 3001 C C . GLN A 1 372 ? 41.446 -0.308 -37.367 1.00 76.50 372 GLN A C 1
ATOM 3003 O O . GLN A 1 372 ? 40.923 0.714 -37.785 1.00 76.50 372 GLN A O 1
ATOM 3008 N N . ARG A 1 373 ? 42.572 -0.800 -37.896 1.00 76.31 373 ARG A N 1
ATOM 3009 C CA . ARG A 1 373 ? 43.280 -0.192 -39.038 1.00 76.31 373 ARG A CA 1
ATOM 3010 C C . ARG A 1 373 ? 42.746 -0.598 -40.404 1.00 76.31 373 ARG A C 1
ATOM 3012 O O . ARG A 1 373 ? 42.976 0.101 -41.377 1.00 76.31 373 ARG A O 1
ATOM 3019 N N . THR A 1 374 ? 42.079 -1.745 -40.474 1.00 66.00 374 THR A N 1
ATOM 3020 C CA . THR A 1 374 ? 41.604 -2.354 -41.726 1.00 66.00 374 THR A CA 1
ATOM 3021 C C . THR A 1 374 ? 40.095 -2.170 -41.893 1.00 66.00 374 THR A C 1
ATOM 3023 O O . THR A 1 374 ? 39.449 -2.983 -42.548 1.00 66.00 374 THR A O 1
ATOM 3026 N N . VAL A 1 375 ? 39.506 -1.161 -41.246 1.00 61.28 375 VAL A N 1
ATOM 3027 C CA . VAL A 1 375 ? 38.097 -0.821 -41.465 1.00 61.28 375 VAL A CA 1
ATOM 3028 C C . VAL A 1 375 ? 37.990 -0.298 -42.898 1.00 61.28 375 VAL A C 1
ATOM 3030 O O . VAL A 1 375 ? 38.373 0.834 -43.174 1.00 61.28 375 VAL A O 1
ATOM 3033 N N . GLU A 1 376 ? 37.556 -1.160 -43.821 1.00 54.44 376 GLU A N 1
ATOM 3034 C CA . GLU A 1 376 ? 37.250 -0.780 -45.203 1.00 54.44 376 GLU A CA 1
ATOM 3035 C C . GLU A 1 376 ? 36.122 0.267 -45.161 1.00 54.44 376 GLU A C 1
ATOM 3037 O O . GLU A 1 376 ? 35.069 0.042 -44.560 1.00 54.44 376 GLU A O 1
ATOM 3042 N N . THR A 1 377 ? 36.372 1.444 -45.737 1.00 53.75 377 THR A N 1
ATOM 3043 C CA . THR A 1 377 ? 35.376 2.511 -45.871 1.00 53.75 377 THR A CA 1
ATOM 3044 C C . THR A 1 377 ? 34.305 2.095 -46.877 1.00 53.75 377 THR A C 1
ATOM 3046 O O . THR A 1 377 ? 34.634 1.498 -47.899 1.00 53.75 377 THR A O 1
ATOM 3049 N N . VAL A 1 378 ? 33.042 2.421 -46.585 1.00 55.50 378 VAL A N 1
ATOM 3050 C CA . VAL A 1 378 ? 31.893 2.250 -47.493 1.00 55.50 378 VAL A CA 1
ATOM 3051 C C . VAL A 1 378 ? 32.223 2.878 -48.855 1.00 55.50 378 VAL A C 1
ATOM 3053 O O . VAL A 1 378 ? 32.811 3.962 -48.891 1.00 55.50 378 VAL A O 1
ATOM 3056 N N . ASP A 1 379 ? 31.884 2.202 -49.958 1.00 53.53 379 ASP A N 1
ATOM 3057 C CA . ASP A 1 379 ? 32.098 2.734 -51.310 1.00 53.53 379 ASP A CA 1
ATOM 3058 C C . ASP A 1 379 ? 31.385 4.092 -51.466 1.00 53.53 379 ASP A C 1
ATOM 3060 O O . ASP A 1 379 ? 30.363 4.347 -50.825 1.00 53.53 379 ASP A O 1
ATOM 3064 N N . ALA A 1 380 ? 31.914 4.975 -52.321 1.00 50.16 380 ALA A N 1
ATOM 3065 C CA . ALA A 1 380 ? 31.456 6.366 -52.484 1.00 50.16 380 ALA A CA 1
ATOM 3066 C C . ALA A 1 380 ? 29.952 6.520 -52.816 1.00 50.16 380 ALA A C 1
ATOM 3068 O O . ALA A 1 380 ? 29.387 7.598 -52.628 1.00 50.16 380 ALA A O 1
ATOM 3069 N N . ASP A 1 381 ? 29.300 5.438 -53.247 1.00 54.72 381 ASP A N 1
ATOM 3070 C CA . ASP A 1 381 ? 27.876 5.366 -53.581 1.00 54.72 381 ASP A CA 1
ATOM 3071 C C . ASP A 1 381 ? 26.969 5.016 -52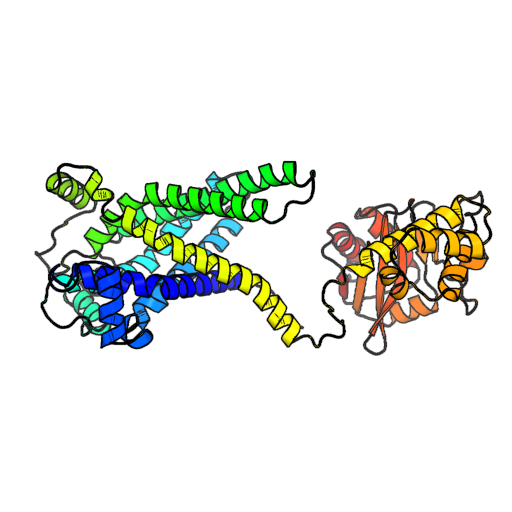.381 1.00 54.72 381 ASP A C 1
ATOM 3073 O O . ASP A 1 381 ? 25.748 4.931 -52.524 1.00 54.72 381 ASP A O 1
ATOM 3077 N N . GLY A 1 382 ? 27.536 4.813 -51.184 1.00 58.59 382 GLY A N 1
ATOM 3078 C CA . GLY A 1 382 ? 26.789 4.461 -49.970 1.00 58.59 382 GLY A CA 1
ATOM 3079 C C . GLY A 1 382 ? 26.289 3.012 -49.932 1.00 58.59 382 GLY A C 1
ATOM 3080 O O . GLY A 1 382 ? 25.425 2.693 -49.119 1.00 58.59 382 GLY A O 1
ATOM 3081 N N . CYS A 1 383 ? 26.820 2.149 -50.803 1.00 62.94 383 CYS A N 1
ATOM 3082 C CA . CYS A 1 383 ? 26.510 0.720 -50.863 1.00 62.94 383 CYS A CA 1
ATOM 3083 C C . CYS A 1 383 ? 27.558 -0.120 -50.114 1.00 62.94 383 CYS A C 1
ATOM 3085 O O . CYS A 1 383 ? 28.737 0.232 -50.039 1.00 62.94 383 CYS A O 1
ATOM 3087 N N . LEU A 1 384 ? 27.134 -1.267 -49.586 1.00 69.94 384 LEU A N 1
ATOM 3088 C CA . LEU A 1 384 ? 27.987 -2.246 -48.921 1.00 69.94 384 LEU A CA 1
ATOM 3089 C C . LEU A 1 384 ? 28.962 -2.903 -49.920 1.00 69.94 384 LEU A C 1
ATOM 3091 O O . LEU A 1 384 ? 28.502 -3.415 -50.948 1.00 69.94 384 LEU A O 1
ATOM 3095 N N . PRO A 1 385 ? 30.270 -2.987 -49.595 1.00 71.50 385 PRO A N 1
ATOM 3096 C CA . PRO A 1 385 ? 31.280 -3.635 -50.434 1.00 71.50 385 PRO A CA 1
ATOM 3097 C C . PRO A 1 385 ? 30.906 -5.070 -50.826 1.00 71.50 385 PRO A C 1
ATOM 3099 O O . PRO A 1 385 ? 30.400 -5.829 -49.994 1.00 71.50 385 PRO A O 1
ATOM 3102 N N . GLU A 1 386 ? 31.239 -5.499 -52.051 1.00 71.81 386 GLU A N 1
ATOM 3103 C CA . GLU A 1 386 ? 30.885 -6.835 -52.580 1.00 71.81 386 GLU A CA 1
ATOM 3104 C C . GLU A 1 386 ? 31.289 -7.997 -51.659 1.00 71.81 386 GLU A C 1
ATOM 3106 O O . GLU A 1 386 ? 30.562 -8.987 -51.543 1.00 71.81 386 GLU A O 1
ATOM 3111 N N . LYS A 1 387 ? 32.413 -7.863 -50.945 1.00 71.25 387 LYS A N 1
ATOM 3112 C CA . LYS A 1 387 ? 32.902 -8.870 -49.989 1.00 71.25 387 LYS A CA 1
ATOM 3113 C C . LYS A 1 387 ? 31.941 -9.119 -48.820 1.00 71.25 387 LYS A C 1
ATOM 3115 O O . LYS A 1 387 ? 31.970 -10.204 -48.248 1.00 71.25 387 LYS A O 1
ATOM 3120 N N . LEU A 1 388 ? 31.117 -8.135 -48.455 1.00 73.44 388 LEU A N 1
ATOM 3121 C CA . LEU A 1 388 ? 30.155 -8.204 -47.347 1.00 73.44 388 LEU A CA 1
ATOM 3122 C C . LEU A 1 388 ? 28.744 -8.593 -47.806 1.00 73.44 388 LEU A C 1
ATOM 3124 O O . LEU A 1 388 ? 27.875 -8.842 -46.973 1.00 73.44 388 LEU A O 1
ATOM 3128 N N . ARG A 1 389 ? 28.513 -8.680 -49.122 1.00 81.56 389 ARG A N 1
ATOM 3129 C CA . ARG A 1 389 ? 27.204 -9.026 -49.693 1.00 81.56 389 ARG A CA 1
ATOM 3130 C C . ARG A 1 389 ? 26.907 -10.526 -49.672 1.00 81.56 389 ARG A C 1
ATOM 3132 O O . ARG A 1 389 ? 25.751 -10.917 -49.828 1.00 81.56 389 ARG A O 1
ATOM 3139 N N . LYS A 1 390 ? 27.925 -11.369 -49.467 1.00 84.19 390 LYS A N 1
ATOM 3140 C CA . LYS A 1 390 ? 27.806 -12.834 -49.456 1.00 84.19 390 LYS A CA 1
ATOM 3141 C C . LYS A 1 390 ? 28.217 -13.430 -48.116 1.00 84.19 390 LYS A C 1
ATOM 3143 O O . LYS A 1 390 ? 29.136 -12.959 -47.452 1.00 84.19 390 LYS A O 1
ATOM 3148 N N . THR A 1 391 ? 27.554 -14.513 -47.735 1.00 81.31 391 THR A N 1
ATOM 3149 C CA . THR A 1 391 ? 27.950 -15.345 -46.595 1.00 81.31 391 THR A CA 1
ATOM 3150 C C . THR A 1 391 ? 29.257 -16.093 -46.882 1.00 81.31 391 THR A C 1
ATOM 3152 O O . THR A 1 391 ? 29.648 -16.277 -48.034 1.00 81.31 391 THR A O 1
ATOM 3155 N N . TYR A 1 392 ? 29.895 -16.648 -45.845 1.00 77.75 392 TYR A N 1
ATOM 3156 C CA . TYR A 1 392 ? 31.055 -17.546 -46.000 1.00 77.75 392 TYR A CA 1
ATOM 3157 C C . TYR A 1 392 ? 30.777 -18.788 -46.863 1.00 77.75 392 TYR A C 1
ATOM 3159 O O . TYR A 1 392 ? 31.711 -19.431 -47.331 1.00 77.75 392 TYR A O 1
ATOM 3167 N N . ARG A 1 393 ? 29.499 -19.138 -47.062 1.00 77.56 393 ARG A N 1
ATOM 3168 C CA . ARG A 1 393 ? 29.052 -20.243 -47.922 1.00 77.56 393 ARG A CA 1
ATOM 3169 C C . ARG A 1 393 ? 28.743 -19.799 -49.357 1.00 77.56 393 ARG A C 1
ATOM 3171 O O . ARG A 1 393 ? 28.324 -20.621 -50.160 1.00 77.56 393 ARG A O 1
ATOM 3178 N N . GLY A 1 394 ? 28.934 -18.518 -49.676 1.00 79.56 394 GLY A N 1
ATOM 3179 C CA . GLY A 1 394 ? 28.681 -17.947 -50.998 1.00 79.56 394 GLY A CA 1
ATOM 3180 C C . GLY A 1 394 ? 27.221 -17.580 -51.278 1.00 79.56 394 GLY A C 1
ATOM 3181 O O . GLY A 1 394 ? 26.935 -17.127 -52.381 1.00 79.56 394 GLY A O 1
ATOM 3182 N N . GLU A 1 395 ? 26.307 -17.747 -50.313 1.00 84.75 395 GLU A N 1
ATOM 3183 C CA . GLU A 1 395 ? 24.912 -17.295 -50.444 1.00 84.75 395 GLU A CA 1
ATOM 3184 C C . GLU A 1 395 ? 24.818 -15.771 -50.332 1.00 84.75 395 GLU A C 1
ATOM 3186 O O . GLU A 1 395 ? 25.486 -15.187 -49.476 1.00 84.75 395 GLU A O 1
ATOM 3191 N N . ASP A 1 396 ? 23.950 -15.147 -51.128 1.00 85.81 396 ASP A N 1
ATOM 3192 C CA . ASP A 1 396 ? 23.638 -13.722 -50.996 1.00 85.81 396 ASP A CA 1
ATOM 3193 C C . ASP A 1 396 ? 22.981 -13.449 -49.633 1.00 85.81 396 ASP A C 1
ATOM 3195 O O . ASP A 1 396 ? 22.046 -14.146 -49.228 1.00 85.81 396 ASP A O 1
ATOM 3199 N N . PHE A 1 397 ? 23.500 -12.449 -48.917 1.00 88.12 397 PHE A N 1
ATOM 3200 C CA . PHE A 1 397 ? 23.097 -12.108 -47.548 1.00 88.12 397 PHE A CA 1
ATOM 3201 C C . PHE A 1 397 ? 22.381 -10.757 -47.443 1.00 88.12 397 PHE A C 1
ATOM 3203 O O . PHE A 1 397 ? 22.072 -10.309 -46.343 1.00 88.12 397 PHE A O 1
ATOM 3210 N N . ILE A 1 398 ? 22.105 -10.102 -48.570 1.00 89.06 398 ILE A N 1
ATOM 3211 C CA . ILE A 1 398 ? 21.382 -8.830 -48.623 1.00 89.06 398 ILE A CA 1
ATOM 3212 C C . ILE A 1 398 ? 20.059 -9.056 -49.336 1.00 89.06 398 ILE A C 1
ATOM 3214 O O . ILE A 1 398 ? 20.025 -9.512 -50.477 1.00 89.06 398 ILE A O 1
ATOM 3218 N N . LEU A 1 399 ? 18.972 -8.711 -48.653 1.00 87.12 399 LEU A N 1
ATOM 3219 C CA . LEU A 1 399 ? 17.627 -8.752 -49.211 1.00 87.12 399 LEU A CA 1
ATOM 3220 C C . LEU A 1 399 ? 17.191 -7.391 -49.747 1.00 87.12 399 LEU A C 1
ATOM 3222 O O . LEU A 1 399 ? 16.547 -7.303 -50.789 1.00 87.12 399 LEU A O 1
ATOM 3226 N N . HIS A 1 400 ? 17.512 -6.333 -49.008 1.00 87.44 400 HIS A N 1
ATOM 3227 C CA . HIS A 1 400 ? 17.165 -4.969 -49.369 1.00 87.44 400 HIS A CA 1
ATOM 3228 C C . HIS A 1 400 ? 18.250 -4.019 -48.880 1.00 87.44 400 HIS A C 1
ATOM 3230 O O . HIS A 1 400 ? 18.754 -4.180 -47.770 1.00 87.44 400 HIS A O 1
ATOM 3236 N N . GLU A 1 401 ? 18.589 -3.041 -49.708 1.00 86.12 401 GLU A N 1
ATOM 3237 C CA . GLU A 1 401 ? 19.577 -2.016 -49.410 1.00 86.12 401 GLU A CA 1
ATOM 3238 C C . GLU A 1 401 ? 19.040 -0.681 -49.926 1.00 86.12 401 GLU A C 1
ATOM 3240 O O . GLU A 1 401 ? 18.851 -0.495 -51.128 1.00 86.12 401 GLU A O 1
ATOM 3245 N N . ASP A 1 402 ? 18.741 0.214 -48.993 1.00 80.62 402 ASP A N 1
ATOM 3246 C CA . ASP A 1 402 ? 18.406 1.612 -49.230 1.00 80.62 402 ASP A CA 1
ATOM 3247 C C . ASP A 1 402 ? 19.046 2.449 -48.114 1.00 80.62 402 ASP A C 1
ATOM 3249 O O . ASP A 1 402 ? 19.357 1.927 -47.041 1.00 80.62 402 ASP A O 1
ATOM 3253 N N . LYS A 1 403 ? 19.197 3.760 -48.328 1.00 73.69 403 LYS A N 1
ATOM 3254 C CA . LYS A 1 403 ? 19.803 4.690 -47.357 1.00 73.69 403 LYS A CA 1
ATOM 3255 C C . LYS A 1 403 ? 19.129 4.648 -45.986 1.00 73.69 403 LYS A C 1
ATOM 3257 O O . LYS A 1 403 ? 19.761 4.980 -44.992 1.00 73.69 403 LYS A O 1
ATOM 3262 N N . ASN A 1 404 ? 17.855 4.249 -45.945 1.00 78.69 404 ASN A N 1
ATOM 3263 C CA . ASN A 1 404 ? 17.037 4.257 -44.738 1.00 78.69 404 ASN A CA 1
ATOM 3264 C C . ASN A 1 404 ? 16.813 2.882 -44.102 1.00 78.69 404 ASN A C 1
ATOM 3266 O O . ASN A 1 404 ? 16.332 2.803 -42.968 1.00 78.69 404 ASN A O 1
ATOM 3270 N N . LEU A 1 405 ? 17.109 1.805 -44.831 1.00 84.81 405 LEU A N 1
ATOM 3271 C CA . LEU A 1 405 ? 16.793 0.446 -44.416 1.00 84.81 405 LEU A CA 1
ATOM 3272 C C . LEU A 1 405 ? 17.692 -0.552 -45.141 1.00 84.81 405 LEU A C 1
ATOM 3274 O O . LEU A 1 405 ? 17.604 -0.711 -46.358 1.00 84.81 405 LEU A O 1
ATOM 3278 N N . ILE A 1 406 ? 18.478 -1.297 -44.369 1.00 87.69 406 ILE A N 1
ATOM 3279 C CA . ILE A 1 406 ? 19.246 -2.430 -44.887 1.00 87.69 406 ILE A CA 1
ATOM 3280 C C . ILE A 1 406 ? 18.753 -3.704 -44.213 1.00 87.69 406 ILE A C 1
ATOM 3282 O O . ILE A 1 406 ? 18.734 -3.791 -42.986 1.00 87.69 406 ILE A O 1
ATOM 3286 N N . ILE A 1 407 ? 18.359 -4.696 -45.011 1.00 89.81 407 ILE A N 1
ATOM 3287 C CA . ILE A 1 407 ? 17.896 -5.998 -44.530 1.00 89.81 407 ILE A CA 1
ATOM 3288 C C . ILE A 1 407 ? 18.875 -7.081 -44.959 1.00 89.81 407 ILE A C 1
ATOM 3290 O O . ILE A 1 407 ? 19.062 -7.329 -46.153 1.00 89.81 407 ILE A O 1
ATOM 3294 N N . PHE A 1 408 ? 19.414 -7.788 -43.972 1.00 90.19 408 PHE A N 1
ATOM 3295 C CA . PHE A 1 408 ? 20.270 -8.944 -44.160 1.00 90.19 408 PHE A CA 1
ATOM 3296 C C . PHE A 1 408 ? 19.521 -10.238 -43.872 1.00 90.19 408 PHE A C 1
ATOM 3298 O O . PHE A 1 408 ? 19.011 -10.458 -42.768 1.00 90.19 408 PHE A O 1
ATOM 3305 N N . THR A 1 409 ? 19.467 -11.119 -44.863 1.00 91.62 409 THR A N 1
ATOM 3306 C CA . THR A 1 409 ? 18.972 -12.489 -44.718 1.00 91.62 409 THR A CA 1
ATOM 3307 C C . THR A 1 409 ? 19.373 -13.315 -45.939 1.00 91.62 409 THR A C 1
ATOM 3309 O O . THR A 1 409 ? 19.757 -12.761 -46.966 1.00 91.62 409 THR A O 1
ATOM 3312 N N . THR A 1 410 ? 19.288 -14.639 -45.830 1.00 90.12 410 THR A N 1
ATOM 3313 C CA . THR A 1 410 ? 19.490 -15.565 -46.953 1.00 90.12 410 THR A CA 1
ATOM 3314 C C . THR A 1 410 ? 18.180 -16.248 -47.333 1.00 90.12 410 THR A C 1
ATOM 3316 O O . THR A 1 410 ? 17.236 -16.319 -46.541 1.00 90.12 410 THR A O 1
ATOM 3319 N N . LYS A 1 411 ? 18.128 -16.842 -48.532 1.00 88.25 411 LYS A N 1
ATOM 3320 C CA . LYS A 1 411 ? 16.994 -17.692 -48.945 1.00 88.25 411 LYS A CA 1
ATOM 3321 C C . LYS A 1 411 ? 16.775 -18.857 -47.974 1.00 88.25 411 LYS A C 1
ATOM 3323 O O . LYS A 1 411 ? 15.636 -19.193 -47.655 1.00 88.25 411 LYS A O 1
ATOM 3328 N N . THR A 1 412 ? 17.864 -19.426 -47.458 1.00 87.38 412 THR A N 1
ATOM 3329 C CA . THR A 1 412 ? 17.834 -20.489 -46.450 1.00 87.38 412 THR A CA 1
ATOM 3330 C C . THR A 1 412 ? 17.163 -20.003 -45.164 1.00 87.38 412 THR A C 1
ATOM 3332 O O . THR A 1 412 ? 16.234 -20.648 -44.678 1.00 87.38 412 THR A O 1
ATOM 3335 N N . ASN A 1 413 ? 17.530 -18.823 -44.661 1.00 90.25 413 ASN A N 1
ATOM 3336 C CA . ASN A 1 413 ? 16.921 -18.245 -43.463 1.00 90.25 413 ASN A CA 1
ATOM 3337 C C . ASN A 1 413 ? 15.425 -17.952 -43.643 1.00 90.25 413 ASN A C 1
ATOM 3339 O O . ASN A 1 413 ? 14.633 -18.260 -42.753 1.00 90.25 413 ASN A O 1
ATOM 3343 N N . LEU A 1 414 ? 15.022 -17.420 -44.802 1.00 89.56 414 LEU A N 1
ATOM 3344 C CA . LEU A 1 414 ? 13.610 -17.189 -45.121 1.00 89.56 414 LEU A CA 1
ATOM 3345 C C . LEU A 1 414 ? 12.811 -18.499 -45.172 1.00 89.56 414 LEU A C 1
ATOM 3347 O O . LEU A 1 414 ? 11.690 -18.553 -44.670 1.00 89.56 414 LEU A O 1
ATOM 3351 N N . SER A 1 415 ? 13.395 -19.579 -45.702 1.00 87.94 415 SER A N 1
ATOM 3352 C CA . SER A 1 415 ? 12.741 -20.894 -45.723 1.00 87.94 415 SER A CA 1
ATOM 3353 C C . SER A 1 415 ? 12.514 -21.463 -44.315 1.00 87.94 415 SER A C 1
ATOM 3355 O O . SER A 1 415 ? 11.440 -21.994 -44.032 1.00 87.94 415 SER A O 1
ATOM 3357 N N . ILE A 1 416 ? 13.476 -21.277 -43.403 1.00 86.94 416 ILE A N 1
ATOM 3358 C CA . ILE A 1 416 ? 13.351 -21.676 -41.993 1.00 86.94 416 ILE A CA 1
ATOM 3359 C C . ILE A 1 416 ? 12.287 -20.821 -41.299 1.00 86.94 416 ILE A C 1
ATOM 3361 O O . ILE A 1 416 ? 11.457 -21.343 -40.553 1.00 86.94 416 ILE A O 1
ATOM 3365 N N . LEU A 1 417 ? 12.269 -19.514 -41.569 1.00 88.50 417 LEU A N 1
ATOM 3366 C CA . LEU A 1 417 ? 11.278 -18.594 -41.018 1.00 88.50 417 LEU A CA 1
ATOM 3367 C C . LEU A 1 417 ? 9.852 -18.970 -41.464 1.00 88.50 417 LEU A C 1
ATOM 3369 O O . LEU A 1 417 ? 8.935 -18.965 -40.648 1.00 88.50 417 LEU A O 1
ATOM 3373 N N . LYS A 1 418 ? 9.675 -19.386 -42.726 1.00 88.50 418 LYS A N 1
ATOM 3374 C CA . LYS A 1 418 ? 8.394 -19.857 -43.277 1.00 88.50 418 LYS A CA 1
ATOM 3375 C C . LYS A 1 418 ? 7.877 -21.136 -42.622 1.00 88.50 418 LYS A C 1
ATOM 3377 O O . LYS A 1 418 ? 6.676 -21.269 -42.416 1.00 88.50 418 LYS A O 1
ATOM 3382 N N . GLN A 1 419 ? 8.761 -22.081 -42.309 1.00 87.69 419 GLN A N 1
ATOM 3383 C CA . GLN A 1 419 ? 8.376 -23.339 -41.656 1.00 87.69 419 GLN A CA 1
ATOM 3384 C C . GLN A 1 419 ? 7.902 -23.128 -40.211 1.00 87.69 419 GLN A C 1
ATOM 3386 O O . GLN A 1 419 ? 7.186 -23.965 -39.660 1.00 87.69 419 GLN A O 1
ATOM 3391 N N . ASN A 1 420 ? 8.289 -22.012 -39.593 1.00 86.19 420 ASN A N 1
ATOM 3392 C CA . ASN A 1 420 ? 7.979 -21.706 -38.209 1.00 86.19 420 ASN A CA 1
ATOM 3393 C C . ASN A 1 420 ? 6.703 -20.873 -38.077 1.00 86.19 420 ASN A C 1
ATOM 3395 O O . ASN A 1 420 ? 6.595 -19.771 -38.607 1.00 86.19 420 ASN A O 1
ATOM 3399 N N . LYS A 1 421 ? 5.760 -21.386 -37.283 1.00 84.62 421 LYS A N 1
ATOM 3400 C CA . LYS A 1 421 ? 4.482 -20.725 -36.975 1.00 84.62 421 LYS A CA 1
ATOM 3401 C C . LYS A 1 421 ? 4.612 -19.594 -35.955 1.00 84.62 421 LYS A C 1
ATOM 3403 O O . LYS A 1 421 ? 3.786 -18.687 -35.941 1.00 84.62 421 LYS A O 1
ATOM 3408 N N . HIS A 1 422 ? 5.633 -19.642 -35.103 1.00 84.00 422 HIS A N 1
ATOM 3409 C CA . HIS A 1 422 ? 5.851 -18.658 -34.046 1.00 84.00 422 HIS A CA 1
ATOM 3410 C C . HIS A 1 422 ? 7.149 -17.901 -34.305 1.00 84.00 422 HIS A C 1
ATOM 3412 O O . HIS A 1 422 ? 8.222 -18.507 -34.350 1.00 84.00 422 HIS A O 1
ATOM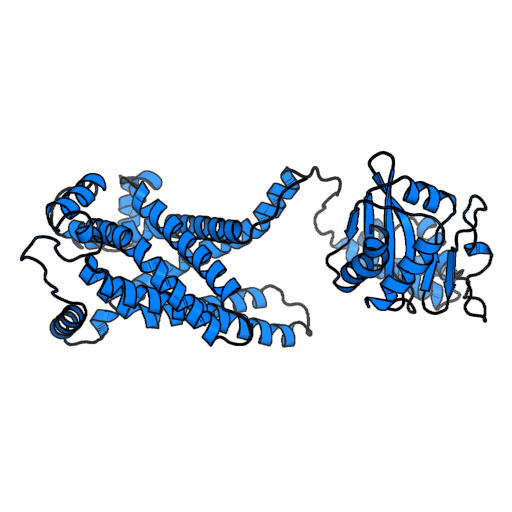 3418 N N . TRP A 1 423 ? 7.047 -16.587 -34.490 1.00 88.81 423 TRP A N 1
ATOM 3419 C CA . TRP A 1 423 ? 8.203 -15.718 -34.702 1.00 88.81 423 TRP A CA 1
ATOM 3420 C C . TRP A 1 423 ? 8.479 -14.884 -33.457 1.00 88.81 423 TRP A C 1
ATOM 3422 O O . TRP A 1 423 ? 7.565 -14.543 -32.703 1.00 88.81 423 TRP A O 1
ATOM 3432 N N . PHE A 1 424 ? 9.742 -14.512 -33.275 1.00 86.56 424 PHE A N 1
ATOM 3433 C CA . PHE A 1 424 ? 10.170 -13.618 -32.204 1.00 86.56 424 PHE A CA 1
ATOM 3434 C C . PHE A 1 424 ? 10.901 -12.426 -32.807 1.00 86.56 424 PHE A C 1
ATOM 3436 O O . PHE A 1 424 ? 11.803 -12.610 -33.621 1.00 86.56 424 PHE A O 1
ATOM 3443 N N . ALA A 1 425 ? 10.527 -11.213 -32.426 1.00 86.06 425 ALA A N 1
ATOM 3444 C CA . ALA A 1 425 ? 11.155 -9.991 -32.903 1.00 86.06 425 ALA A CA 1
ATOM 3445 C C . ALA A 1 425 ? 11.817 -9.248 -31.739 1.00 86.06 425 ALA A C 1
ATOM 3447 O O . ALA A 1 425 ? 11.169 -9.030 -30.716 1.00 86.06 425 ALA A O 1
ATOM 3448 N N . ASP A 1 426 ? 13.077 -8.852 -31.906 1.00 81.88 426 ASP A N 1
ATOM 3449 C CA . ASP A 1 426 ? 13.856 -8.138 -30.888 1.00 81.88 426 ASP A CA 1
ATOM 3450 C C . ASP A 1 426 ? 14.518 -6.887 -31.487 1.00 81.88 426 ASP A C 1
ATOM 3452 O O . ASP A 1 426 ? 14.897 -6.861 -32.660 1.00 81.88 426 ASP A O 1
ATOM 3456 N N . GLY A 1 427 ? 14.652 -5.839 -30.678 1.00 73.19 427 GLY A N 1
ATOM 3457 C CA . GLY A 1 427 ? 15.440 -4.652 -30.985 1.00 73.19 427 GLY A CA 1
ATOM 3458 C C . GLY A 1 427 ? 16.727 -4.667 -30.165 1.00 73.19 427 GLY A C 1
ATOM 3459 O O . GLY A 1 427 ? 16.735 -4.310 -28.994 1.00 73.19 427 GLY A O 1
ATOM 3460 N N . THR A 1 428 ? 17.857 -5.036 -30.763 1.00 61.16 428 THR A N 1
ATOM 3461 C CA . THR A 1 428 ? 19.144 -5.055 -30.047 1.00 61.16 428 THR A CA 1
ATOM 3462 C C . THR A 1 428 ? 19.807 -3.671 -30.012 1.00 61.16 428 THR A C 1
ATOM 3464 O O . THR A 1 428 ? 20.173 -3.110 -31.041 1.00 61.16 428 THR A O 1
ATOM 3467 N N . PHE A 1 429 ? 20.004 -3.117 -28.806 1.00 59.22 429 PHE A N 1
ATOM 3468 C CA . PHE A 1 429 ? 20.380 -1.702 -28.591 1.00 59.22 429 PHE A CA 1
ATOM 3469 C C . PHE A 1 429 ? 21.866 -1.421 -28.319 1.00 59.22 429 PHE A C 1
ATOM 3471 O O . PHE A 1 429 ? 22.229 -0.288 -28.008 1.00 59.22 429 PHE A O 1
ATOM 3478 N N . LYS A 1 430 ? 22.739 -2.434 -28.325 1.00 49.94 430 LYS A N 1
ATOM 3479 C CA . LYS A 1 430 ? 24.068 -2.280 -27.705 1.00 49.94 430 LYS A CA 1
ATOM 3480 C C . LYS A 1 430 ? 25.162 -1.776 -28.651 1.00 49.94 430 LYS A C 1
ATOM 3482 O O . LYS A 1 430 ? 26.124 -1.195 -28.157 1.00 49.94 430 LYS A O 1
ATOM 3487 N N . VAL A 1 431 ? 25.042 -2.009 -29.963 1.00 56.31 431 VAL A N 1
ATOM 3488 C CA . VAL A 1 431 ? 26.022 -1.595 -30.988 1.00 56.31 431 VAL A CA 1
ATOM 3489 C C . VAL A 1 431 ? 25.316 -1.479 -32.349 1.00 56.31 431 VAL A C 1
ATOM 3491 O O . VAL A 1 431 ? 24.880 -2.493 -32.883 1.00 56.31 431 VAL A O 1
ATOM 3494 N N . CYS A 1 432 ? 25.222 -0.272 -32.907 1.00 62.41 432 CYS A N 1
ATOM 3495 C CA . CYS A 1 432 ? 24.713 0.010 -34.255 1.00 62.41 432 CYS A CA 1
ATOM 3496 C C . CYS A 1 432 ? 25.644 1.058 -34.909 1.00 62.41 432 CYS A C 1
ATOM 3498 O O . CYS A 1 432 ? 26.234 1.839 -34.157 1.00 62.41 432 CYS A O 1
ATOM 3500 N N . PRO A 1 433 ? 25.865 1.054 -36.241 1.00 66.00 433 PRO A N 1
ATOM 3501 C CA . PRO A 1 433 ? 26.634 2.108 -36.916 1.00 66.00 433 PRO A CA 1
ATOM 3502 C C . PRO A 1 433 ? 25.993 3.490 -36.723 1.00 66.00 433 PRO A C 1
ATOM 3504 O O . PRO A 1 433 ? 24.778 3.560 -36.585 1.00 66.00 433 PRO A O 1
ATOM 3507 N N . ASP A 1 434 ? 26.785 4.567 -36.754 1.00 58.00 434 ASP A N 1
ATOM 3508 C CA . ASP A 1 434 ? 26.331 5.926 -36.390 1.00 58.00 434 ASP A CA 1
ATOM 3509 C C . ASP A 1 434 ? 25.129 6.435 -37.214 1.00 58.00 434 ASP A C 1
ATOM 3511 O O . ASP A 1 434 ? 24.315 7.202 -36.701 1.00 58.00 434 ASP A O 1
ATOM 3515 N N . ASP A 1 435 ? 24.978 5.965 -38.455 1.00 65.19 435 ASP A N 1
ATOM 3516 C CA . ASP A 1 435 ? 23.883 6.353 -39.356 1.00 65.19 435 ASP A CA 1
ATOM 3517 C C . ASP A 1 435 ? 22.557 5.604 -39.095 1.00 65.19 435 ASP A C 1
ATOM 3519 O O . ASP A 1 435 ? 21.524 5.945 -39.672 1.00 65.19 435 ASP A O 1
ATOM 3523 N N . TYR A 1 436 ? 22.558 4.589 -38.220 1.00 71.06 436 TYR A N 1
ATOM 3524 C CA . TYR A 1 436 ? 21.407 3.725 -37.941 1.00 71.06 436 TYR A CA 1
ATOM 3525 C C . TYR A 1 436 ? 21.133 3.637 -36.438 1.00 71.06 436 TYR A C 1
ATOM 3527 O O . TYR A 1 436 ? 22.045 3.585 -35.616 1.00 71.06 436 TYR A O 1
ATOM 3535 N N . TYR A 1 437 ? 19.858 3.583 -36.056 1.00 68.00 437 TYR A N 1
ATOM 3536 C CA . TYR A 1 437 ? 19.458 3.704 -34.657 1.00 68.00 437 TYR A CA 1
ATOM 3537 C C . TYR A 1 437 ? 19.220 2.339 -33.974 1.00 68.00 437 TYR A C 1
ATOM 3539 O O . TYR A 1 437 ? 19.972 2.023 -33.048 1.00 68.00 437 TYR A O 1
ATOM 3547 N N . PRO A 1 438 ? 18.251 1.483 -34.377 1.00 76.88 438 PRO A N 1
ATOM 3548 C CA . PRO A 1 438 ? 18.185 0.111 -33.870 1.00 76.88 438 PRO A CA 1
ATOM 3549 C C . PRO A 1 438 ? 18.609 -0.948 -34.909 1.00 76.88 438 PRO A C 1
ATOM 3551 O O . PRO A 1 438 ? 18.245 -0.875 -36.084 1.00 76.88 438 PRO A O 1
ATOM 3554 N N . LEU A 1 439 ? 19.292 -1.999 -34.432 1.00 83.69 439 LEU A N 1
ATOM 3555 C CA . LEU A 1 439 ? 19.379 -3.290 -35.122 1.00 83.69 439 LEU A CA 1
ATOM 3556 C C . LEU A 1 439 ? 18.170 -4.139 -34.711 1.00 83.69 439 LEU A C 1
ATOM 3558 O O . LEU A 1 439 ? 18.091 -4.599 -33.569 1.00 83.69 439 LEU A O 1
ATOM 3562 N N . PHE A 1 440 ? 17.246 -4.348 -35.641 1.00 87.06 440 PHE A N 1
ATOM 3563 C CA . PHE A 1 440 ? 16.033 -5.136 -35.443 1.00 87.06 440 PHE A CA 1
ATOM 3564 C C . PHE A 1 440 ? 16.201 -6.545 -36.005 1.00 87.06 440 PHE A C 1
ATOM 3566 O O . PHE A 1 440 ? 16.712 -6.715 -37.109 1.00 87.06 440 PHE A O 1
ATOM 3573 N N . THR A 1 441 ? 15.784 -7.569 -35.268 1.00 88.62 441 THR A N 1
ATOM 3574 C CA . THR A 1 441 ? 16.003 -8.965 -35.655 1.00 88.62 441 THR A CA 1
ATOM 3575 C C . THR A 1 441 ? 14.737 -9.801 -35.550 1.00 88.62 441 THR A C 1
ATOM 3577 O O . THR A 1 441 ? 14.007 -9.735 -34.563 1.00 88.62 441 THR A O 1
ATOM 3580 N N . LEU A 1 442 ? 14.485 -10.631 -36.567 1.00 89.19 442 LEU A N 1
ATOM 3581 C CA . LEU A 1 442 ? 13.466 -11.681 -36.524 1.00 89.19 442 LEU A CA 1
ATOM 3582 C C . LEU A 1 442 ? 14.123 -13.029 -36.272 1.00 89.19 442 LEU A C 1
ATOM 3584 O O . LEU A 1 442 ? 15.120 -13.382 -36.907 1.00 89.19 442 LEU A O 1
ATOM 3588 N N . HIS A 1 443 ? 13.509 -13.804 -35.393 1.00 89.75 443 HIS A N 1
ATOM 3589 C CA . HIS A 1 443 ? 13.979 -15.103 -34.964 1.00 89.75 443 HIS A CA 1
ATOM 3590 C C . HIS A 1 443 ? 12.898 -16.152 -35.156 1.00 89.75 443 HIS A C 1
ATOM 3592 O O . HIS A 1 443 ? 11.698 -15.873 -35.057 1.00 89.75 443 HIS A O 1
ATOM 3598 N N . ALA A 1 444 ? 13.350 -17.385 -35.336 1.00 87.38 444 ALA A N 1
ATOM 3599 C CA . ALA A 1 444 ? 12.501 -18.557 -35.271 1.00 87.38 444 ALA A CA 1
ATOM 3600 C C . ALA A 1 444 ? 13.137 -19.627 -34.383 1.00 87.38 444 ALA A C 1
ATOM 3602 O O . ALA A 1 444 ? 14.332 -19.581 -34.074 1.00 87.38 444 ALA A O 1
ATOM 3603 N N . MET A 1 445 ? 12.321 -20.587 -33.956 1.00 81.38 445 MET A N 1
ATOM 3604 C CA . MET A 1 445 ? 12.794 -21.706 -33.159 1.00 81.38 445 MET A CA 1
ATOM 3605 C C . MET A 1 445 ? 13.388 -22.780 -34.072 1.00 81.38 445 MET A C 1
ATOM 3607 O O . MET A 1 445 ? 12.754 -23.245 -35.014 1.00 81.38 445 MET A O 1
ATOM 3611 N N . MET A 1 446 ? 14.611 -23.203 -33.779 1.00 76.44 446 MET A N 1
ATOM 3612 C CA . MET A 1 446 ? 15.266 -24.310 -34.463 1.00 76.44 446 MET A CA 1
ATOM 3613 C C . MET A 1 446 ? 15.953 -25.180 -33.419 1.00 76.44 446 MET A C 1
ATOM 3615 O O . MET A 1 446 ? 16.734 -24.681 -32.611 1.00 76.44 446 MET A O 1
ATOM 3619 N N . THR A 1 447 ? 15.642 -26.481 -33.402 1.00 74.75 447 THR A N 1
ATOM 3620 C CA . THR A 1 447 ? 16.268 -27.460 -32.488 1.00 74.75 447 THR A CA 1
ATOM 3621 C C . THR A 1 447 ? 16.301 -26.990 -31.021 1.00 74.75 447 THR A C 1
ATOM 3623 O O . THR A 1 447 ? 17.346 -27.028 -30.379 1.00 74.75 447 THR A O 1
ATOM 3626 N N . ASN A 1 448 ? 15.166 -26.502 -30.498 1.00 75.19 448 ASN A N 1
ATOM 3627 C CA . ASN A 1 448 ? 15.012 -25.942 -29.141 1.00 75.19 448 ASN A CA 1
ATOM 3628 C C . ASN A 1 448 ? 15.812 -24.662 -28.814 1.00 75.19 448 ASN A C 1
ATOM 3630 O O . ASN A 1 448 ? 15.855 -24.254 -27.655 1.00 75.19 448 ASN A O 1
ATOM 3634 N N . ALA A 1 449 ? 16.390 -23.984 -29.805 1.00 73.38 449 ALA A N 1
ATOM 3635 C CA . ALA A 1 449 ? 17.022 -22.677 -29.637 1.00 73.38 449 ALA A CA 1
ATOM 3636 C C . ALA A 1 449 ? 16.304 -21.608 -30.472 1.00 73.38 449 ALA A C 1
ATOM 3638 O O . ALA A 1 449 ? 15.803 -21.888 -31.560 1.00 73.38 449 ALA A O 1
ATOM 3639 N N . ILE A 1 450 ? 16.259 -20.373 -29.969 1.00 82.50 450 ILE A N 1
ATOM 3640 C CA . ILE A 1 450 ? 15.773 -19.211 -30.724 1.00 82.50 450 ILE A CA 1
ATOM 3641 C C . ILE A 1 450 ? 16.963 -18.641 -31.492 1.00 82.50 450 ILE A C 1
ATOM 3643 O O . ILE A 1 450 ? 17.956 -18.246 -30.882 1.00 82.50 450 ILE A O 1
ATOM 3647 N N . ILE A 1 451 ? 16.877 -18.626 -32.821 1.00 85.50 451 ILE A N 1
ATOM 3648 C CA . ILE A 1 451 ? 17.987 -18.223 -33.689 1.00 85.50 451 ILE A CA 1
ATOM 3649 C C . ILE A 1 451 ? 17.569 -17.011 -34.525 1.00 85.50 451 ILE A C 1
ATOM 3651 O O . ILE A 1 451 ? 16.487 -17.042 -35.115 1.00 85.50 451 ILE A O 1
ATOM 3655 N N . PRO A 1 452 ? 18.398 -15.954 -34.599 1.00 88.31 452 PRO A N 1
ATOM 3656 C CA . PRO A 1 452 ? 18.148 -14.815 -35.477 1.00 88.31 452 PRO A CA 1
ATOM 3657 C C . PRO A 1 452 ? 18.325 -15.210 -36.949 1.00 88.31 452 PRO A C 1
ATOM 3659 O O . PRO A 1 452 ? 19.328 -15.811 -37.326 1.00 88.31 452 PRO A O 1
ATOM 3662 N N . LEU A 1 453 ? 17.341 -14.869 -37.780 1.00 88.62 453 LEU A N 1
ATOM 3663 C CA . LEU A 1 453 ? 17.263 -15.259 -39.194 1.00 88.62 453 LEU A CA 1
ATOM 3664 C C . LEU A 1 453 ? 17.217 -14.058 -40.146 1.00 88.62 453 LEU A C 1
ATOM 3666 O O . LEU A 1 453 ? 17.716 -14.143 -41.274 1.00 88.62 453 LEU A O 1
ATOM 3670 N N . VAL A 1 454 ? 16.630 -12.946 -39.706 1.00 91.25 454 VAL A N 1
ATOM 3671 C CA . VAL A 1 454 ? 16.559 -11.694 -40.470 1.00 91.25 454 VAL A CA 1
ATOM 3672 C C . VAL A 1 454 ? 17.076 -10.568 -39.594 1.00 91.25 454 VAL A C 1
ATOM 3674 O O . VAL A 1 454 ? 16.677 -10.469 -38.436 1.00 91.25 454 VAL A O 1
ATOM 3677 N N . TYR A 1 455 ? 17.929 -9.720 -40.154 1.00 89.81 455 TYR A N 1
ATOM 3678 C CA . TYR A 1 455 ? 18.500 -8.558 -39.483 1.00 89.81 455 TYR A CA 1
ATOM 3679 C C . TYR A 1 455 ? 18.149 -7.302 -40.278 1.00 89.81 455 TYR A C 1
ATOM 3681 O O . TYR A 1 455 ? 18.303 -7.292 -41.493 1.00 89.81 455 TYR A O 1
ATOM 3689 N N . GLY A 1 456 ? 17.683 -6.252 -39.614 1.00 88.44 456 GLY A N 1
ATOM 3690 C CA . GLY A 1 456 ? 17.312 -4.974 -40.209 1.00 88.44 456 GLY A CA 1
ATOM 3691 C C . GLY A 1 456 ? 18.021 -3.825 -39.508 1.00 88.44 456 GLY A C 1
ATOM 3692 O O . GLY A 1 456 ? 17.863 -3.654 -38.302 1.00 88.44 456 GLY A O 1
ATOM 3693 N N . LEU A 1 457 ? 18.787 -3.036 -40.254 1.00 86.62 457 LEU A N 1
ATOM 3694 C CA . LEU A 1 457 ? 19.296 -1.744 -39.800 1.00 86.62 457 LEU A CA 1
ATOM 3695 C C . LEU A 1 457 ? 18.279 -0.668 -40.172 1.00 86.62 457 LEU A C 1
ATOM 3697 O O . LEU A 1 457 ? 17.962 -0.509 -41.350 1.00 86.62 457 LEU A O 1
ATOM 3701 N N . LEU A 1 458 ? 17.760 0.041 -39.172 1.00 84.50 458 LEU A N 1
ATOM 3702 C CA . LEU A 1 458 ? 16.722 1.064 -39.332 1.00 84.50 458 LEU A CA 1
ATOM 3703 C C . LEU A 1 458 ? 17.261 2.438 -38.911 1.00 84.50 458 LEU A C 1
ATOM 3705 O O . LEU A 1 458 ? 18.093 2.530 -38.010 1.00 84.50 458 LEU A O 1
ATOM 3709 N N . ILE A 1 459 ? 16.755 3.520 -39.506 1.00 81.06 459 ILE A N 1
ATOM 3710 C CA . ILE A 1 459 ? 17.082 4.895 -39.074 1.00 81.06 459 ILE A CA 1
ATOM 3711 C C . ILE A 1 459 ? 16.328 5.293 -37.793 1.00 81.06 459 ILE A C 1
ATOM 3713 O O . ILE A 1 459 ? 16.801 6.126 -37.021 1.00 81.06 459 ILE A O 1
ATOM 3717 N N . GLY A 1 460 ? 15.160 4.698 -37.534 1.00 76.94 460 GLY A N 1
ATOM 3718 C CA . GLY A 1 460 ? 14.263 5.120 -36.458 1.00 76.94 460 GLY A CA 1
ATOM 3719 C C . GLY A 1 460 ? 13.508 3.981 -35.778 1.00 76.94 460 GLY A C 1
ATOM 3720 O O . GLY A 1 460 ? 13.667 2.806 -36.101 1.00 76.94 460 GLY A O 1
ATOM 3721 N N . LYS A 1 461 ? 12.691 4.359 -34.786 1.00 75.81 461 LYS A N 1
ATOM 3722 C CA . LYS A 1 461 ? 11.793 3.471 -34.019 1.00 75.81 461 LYS A CA 1
ATOM 3723 C C . LYS A 1 461 ? 10.313 3.759 -34.290 1.00 75.81 461 LYS A C 1
ATOM 3725 O O . LYS A 1 461 ? 9.449 3.473 -33.456 1.00 75.81 461 LYS A O 1
ATOM 3730 N N . SER A 1 462 ? 9.996 4.425 -35.396 1.00 78.06 462 SER A N 1
ATOM 3731 C CA . SER A 1 462 ? 8.610 4.760 -35.705 1.00 78.06 462 SER A CA 1
ATOM 3732 C C . SER A 1 462 ? 7.870 3.537 -36.251 1.00 78.06 462 SER A C 1
ATOM 3734 O O . SER A 1 462 ? 8.468 2.619 -36.806 1.00 78.06 462 SER A O 1
ATOM 3736 N N . ALA A 1 463 ? 6.539 3.524 -36.138 1.00 77.50 463 ALA A N 1
ATOM 3737 C CA . ALA A 1 463 ? 5.728 2.466 -36.748 1.00 77.50 463 ALA A CA 1
ATOM 3738 C C . ALA A 1 463 ? 5.928 2.381 -38.277 1.00 77.50 463 ALA A C 1
ATOM 3740 O O . ALA A 1 463 ? 5.802 1.302 -38.844 1.00 77.50 463 ALA A O 1
ATOM 3741 N N . GLN A 1 464 ? 6.268 3.498 -38.932 1.00 78.94 464 GLN A N 1
ATOM 3742 C CA . GLN A 1 464 ? 6.536 3.548 -40.372 1.00 78.94 464 GLN A CA 1
ATOM 3743 C C . GLN A 1 464 ? 7.831 2.811 -40.737 1.00 78.94 464 GLN A C 1
ATOM 3745 O O . GLN A 1 464 ? 7.846 2.071 -41.719 1.00 78.94 464 GLN A O 1
ATOM 3750 N N . ASP A 1 465 ? 8.876 2.944 -39.915 1.00 81.00 465 ASP A N 1
ATOM 3751 C CA . ASP A 1 465 ? 10.163 2.268 -40.131 1.00 81.00 465 ASP A CA 1
ATOM 3752 C C . ASP A 1 465 ? 9.996 0.742 -40.036 1.00 81.00 465 ASP A C 1
ATOM 3754 O O . ASP A 1 465 ? 10.417 0.000 -40.927 1.00 81.00 465 ASP A O 1
ATOM 3758 N N . TYR A 1 466 ? 9.286 0.269 -39.003 1.00 84.31 466 TYR A N 1
ATOM 3759 C CA . TYR A 1 466 ? 8.961 -1.153 -38.857 1.00 84.31 466 TYR A CA 1
ATOM 3760 C C . TYR A 1 466 ? 8.018 -1.650 -39.963 1.00 84.31 466 TYR A C 1
ATOM 3762 O O . TYR A 1 466 ? 8.204 -2.762 -40.457 1.00 84.31 466 TYR A O 1
ATOM 3770 N N . ASN A 1 467 ? 7.048 -0.834 -40.400 1.00 84.12 467 ASN A N 1
ATOM 3771 C CA . ASN A 1 467 ? 6.152 -1.190 -41.504 1.00 84.12 467 ASN A CA 1
ATOM 3772 C C . ASN A 1 467 ? 6.935 -1.461 -42.788 1.00 84.12 467 ASN A C 1
ATOM 3774 O O . ASN A 1 467 ? 6.727 -2.505 -43.405 1.00 84.12 467 ASN A O 1
ATOM 3778 N N . SER A 1 468 ? 7.877 -0.578 -43.131 1.00 85.12 468 SER A N 1
ATOM 3779 C CA . SER A 1 468 ? 8.761 -0.751 -44.286 1.00 85.12 468 SER A CA 1
ATOM 3780 C C . SER A 1 468 ? 9.574 -2.048 -44.184 1.00 85.12 468 SER A C 1
ATOM 3782 O O . SER A 1 468 ? 9.612 -2.836 -45.131 1.00 85.12 468 SER A O 1
ATOM 3784 N N . PHE A 1 469 ? 10.143 -2.342 -43.008 1.00 88.25 469 PHE A N 1
ATOM 3785 C CA . PHE A 1 469 ? 10.858 -3.599 -42.769 1.00 88.25 469 PHE A CA 1
ATOM 3786 C C . PHE A 1 469 ? 9.973 -4.833 -43.000 1.00 88.25 469 PHE A C 1
ATOM 3788 O O . PHE A 1 469 ? 10.334 -5.715 -43.783 1.00 88.25 469 PHE A O 1
ATOM 3795 N N . PHE A 1 470 ? 8.799 -4.893 -42.364 1.00 87.00 470 PHE A N 1
ATOM 3796 C CA . PHE A 1 470 ? 7.900 -6.037 -42.508 1.00 87.00 470 PHE A CA 1
ATOM 3797 C C . PHE A 1 470 ? 7.372 -6.181 -43.938 1.00 87.00 470 PHE A C 1
ATOM 3799 O O . PHE A 1 470 ? 7.305 -7.301 -44.431 1.00 87.00 470 PHE A O 1
ATOM 3806 N N . GLU A 1 471 ? 7.054 -5.093 -44.642 1.00 87.31 471 GLU A N 1
ATOM 3807 C CA . GLU A 1 471 ? 6.624 -5.155 -46.044 1.00 87.31 471 GLU A CA 1
ATOM 3808 C C . GLU A 1 471 ? 7.687 -5.795 -46.940 1.00 87.31 471 GLU A C 1
ATOM 3810 O O . GLU A 1 471 ? 7.379 -6.710 -47.706 1.00 87.31 471 GLU A O 1
ATOM 3815 N N . LYS A 1 472 ? 8.952 -5.375 -46.814 1.00 88.31 472 LYS A N 1
ATOM 3816 C CA . LYS A 1 472 ? 10.049 -5.915 -47.633 1.00 88.31 472 LYS A CA 1
ATOM 3817 C C . LYS A 1 472 ? 10.317 -7.395 -47.369 1.00 88.31 472 LYS A C 1
ATOM 3819 O O . LYS A 1 472 ? 10.623 -8.120 -48.315 1.00 88.31 472 LYS A O 1
ATOM 3824 N N . VAL A 1 473 ? 10.172 -7.846 -46.120 1.00 87.44 473 VAL A N 1
ATOM 3825 C CA . VAL A 1 473 ? 10.314 -9.264 -45.749 1.00 87.44 473 VAL A CA 1
ATOM 3826 C C . VAL A 1 473 ? 9.115 -10.078 -46.237 1.00 87.44 473 VAL A C 1
ATOM 3828 O O . VAL A 1 473 ? 9.289 -11.109 -46.879 1.00 87.44 473 VAL A O 1
ATOM 3831 N N . LEU A 1 474 ? 7.891 -9.606 -45.992 1.00 86.31 474 LEU A N 1
ATOM 3832 C CA . LEU A 1 474 ? 6.656 -10.342 -46.274 1.00 86.31 474 LEU A CA 1
ATOM 3833 C C . LEU A 1 474 ? 6.308 -10.438 -47.767 1.00 86.31 474 LEU A C 1
ATOM 3835 O O . LEU A 1 474 ? 5.426 -11.213 -48.129 1.00 86.31 474 LEU A O 1
ATOM 3839 N N . VAL A 1 475 ? 6.927 -9.639 -48.638 1.00 87.00 475 VAL A N 1
ATOM 3840 C CA . VAL A 1 475 ? 6.764 -9.748 -50.102 1.00 87.00 475 VAL A CA 1
ATOM 3841 C C . VAL A 1 475 ? 7.544 -10.934 -50.683 1.00 87.00 475 VAL A C 1
ATOM 3843 O O . VAL A 1 475 ? 7.197 -11.416 -51.756 1.00 87.00 475 VAL A O 1
ATOM 3846 N N . GLN A 1 476 ? 8.568 -11.434 -49.984 1.00 85.12 476 GLN A N 1
ATOM 3847 C CA . GLN A 1 476 ? 9.467 -12.457 -50.532 1.00 85.12 476 GLN A CA 1
ATOM 3848 C C . GLN A 1 476 ? 8.831 -13.840 -50.654 1.00 85.12 476 GLN A C 1
ATOM 3850 O O . GLN A 1 476 ? 9.226 -14.626 -51.511 1.00 85.12 476 GLN A O 1
ATOM 3855 N N . ASP A 1 477 ? 7.876 -14.156 -49.785 1.00 83.19 477 ASP A N 1
ATOM 3856 C CA . ASP A 1 477 ? 7.188 -15.442 -49.780 1.00 83.19 477 ASP A CA 1
ATOM 3857 C C . ASP A 1 477 ? 5.820 -15.307 -49.091 1.00 83.19 477 ASP A C 1
ATOM 3859 O O . ASP A 1 477 ? 5.512 -14.303 -48.443 1.00 83.19 477 ASP A O 1
ATOM 3863 N N . ASN A 1 478 ? 4.987 -16.336 -49.207 1.00 81.69 478 ASN A N 1
ATOM 3864 C CA . ASN A 1 478 ? 3.717 -16.425 -48.504 1.00 81.69 478 ASN A CA 1
ATOM 3865 C C . ASN A 1 478 ? 3.936 -16.895 -47.057 1.00 81.69 478 ASN A C 1
ATOM 3867 O O . ASN A 1 478 ? 3.849 -18.086 -46.747 1.00 81.69 478 ASN A O 1
ATOM 3871 N N . PHE A 1 479 ? 4.269 -15.951 -46.179 1.00 83.75 479 PHE A N 1
ATOM 3872 C CA . PHE A 1 479 ? 4.432 -16.193 -44.747 1.00 83.75 479 PHE A CA 1
ATOM 3873 C C . PHE A 1 479 ? 3.089 -16.137 -44.008 1.00 83.75 479 PHE A C 1
ATOM 3875 O O . PHE A 1 479 ? 2.330 -15.183 -44.174 1.00 83.75 479 PHE A O 1
ATOM 3882 N N . GLN A 1 480 ? 2.828 -17.124 -43.144 1.00 78.56 480 GLN A N 1
ATOM 3883 C CA . GLN A 1 480 ? 1.615 -17.205 -42.316 1.00 78.56 480 GLN A CA 1
ATOM 3884 C C . GLN A 1 480 ? 1.949 -17.535 -40.844 1.00 78.56 480 GLN A C 1
ATOM 3886 O O . GLN A 1 480 ? 1.640 -18.629 -40.370 1.00 78.56 480 GLN A O 1
ATOM 3891 N N . PRO A 1 481 ? 2.622 -16.633 -40.104 1.00 81.31 481 PRO A N 1
ATOM 3892 C CA . PRO A 1 481 ? 2.954 -16.876 -38.699 1.00 81.31 481 PRO A CA 1
ATOM 3893 C C . PRO A 1 481 ? 1.719 -16.795 -37.786 1.00 81.31 481 PRO A C 1
ATOM 3895 O O . PRO A 1 481 ? 1.125 -15.738 -37.638 1.00 81.31 481 PRO A O 1
ATOM 3898 N N . GLU A 1 482 ? 1.360 -17.871 -37.089 1.00 78.00 482 GLU A N 1
ATOM 3899 C CA . GLU A 1 482 ? 0.243 -17.881 -36.127 1.00 78.00 482 GLU A CA 1
ATOM 3900 C C . GLU A 1 482 ? 0.429 -16.879 -34.974 1.00 78.00 482 GLU A C 1
ATOM 3902 O O . GLU A 1 482 ? -0.546 -16.354 -34.436 1.00 78.00 482 GLU A O 1
ATOM 3907 N N . SER A 1 483 ? 1.674 -16.594 -34.578 1.00 78.00 483 SER A N 1
ATOM 3908 C CA . SER A 1 483 ? 1.956 -15.575 -33.566 1.00 78.00 483 SER A CA 1
ATOM 3909 C C . SER A 1 483 ? 3.325 -14.935 -33.751 1.00 78.00 483 SER A C 1
ATOM 3911 O O . SER A 1 483 ? 4.303 -15.628 -34.036 1.00 78.00 483 SER A O 1
ATOM 3913 N N . ILE A 1 484 ? 3.422 -13.641 -33.458 1.00 82.88 484 ILE A N 1
ATOM 3914 C CA . ILE A 1 484 ? 4.694 -12.920 -33.386 1.00 82.88 484 ILE A CA 1
ATOM 3915 C C . ILE A 1 484 ? 4.824 -12.316 -31.988 1.00 82.88 484 ILE A C 1
ATOM 3917 O O . ILE A 1 484 ? 3.972 -11.534 -31.568 1.00 82.88 484 ILE A O 1
ATOM 3921 N N . MET A 1 485 ? 5.878 -12.691 -31.267 1.00 77.38 485 MET A N 1
ATOM 3922 C CA . MET A 1 485 ? 6.203 -12.143 -29.952 1.00 77.38 485 MET A CA 1
ATOM 3923 C C . MET A 1 485 ? 7.268 -11.059 -30.110 1.00 77.38 485 MET A C 1
ATOM 3925 O O . MET A 1 485 ? 8.334 -11.326 -30.655 1.00 77.38 485 MET A O 1
ATOM 3929 N N . THR A 1 486 ? 6.974 -9.841 -29.663 1.00 78.62 486 THR A N 1
ATOM 3930 C CA . THR A 1 486 ? 7.884 -8.688 -29.747 1.00 78.62 486 THR A CA 1
ATOM 3931 C C . THR A 1 486 ? 7.977 -8.010 -28.390 1.00 78.62 486 THR A C 1
ATOM 3933 O O . THR A 1 486 ? 7.044 -8.103 -27.590 1.00 78.62 486 THR A O 1
ATOM 3936 N N . ASP A 1 487 ? 9.053 -7.264 -28.161 1.00 65.06 487 ASP A N 1
ATOM 3937 C CA . ASP A 1 487 ? 9.160 -6.361 -27.014 1.00 65.06 487 ASP A CA 1
ATOM 3938 C C . ASP A 1 487 ? 8.062 -5.279 -27.033 1.00 65.06 487 ASP A C 1
ATOM 3940 O O . ASP A 1 487 ? 7.503 -4.967 -28.089 1.00 65.06 487 ASP A O 1
ATOM 3944 N N . PHE A 1 488 ? 7.753 -4.693 -25.865 1.00 54.09 488 PHE A N 1
ATOM 3945 C CA . PHE A 1 488 ? 6.658 -3.729 -25.620 1.00 54.09 488 PHE A CA 1
ATOM 3946 C C . PHE A 1 488 ? 6.774 -2.379 -26.371 1.00 54.09 488 PHE A C 1
ATOM 3948 O O . PHE A 1 488 ? 6.130 -1.398 -25.997 1.00 54.09 488 PHE A O 1
ATOM 3955 N N . GLU A 1 489 ? 7.583 -2.291 -27.427 1.00 61.34 489 GLU A N 1
ATOM 3956 C CA . GLU A 1 489 ? 7.685 -1.101 -28.266 1.00 61.34 489 GLU A CA 1
ATOM 3957 C C . GLU A 1 489 ? 6.392 -0.912 -29.082 1.00 61.34 489 GLU A C 1
ATOM 3959 O O . GLU A 1 489 ? 6.058 -1.681 -29.987 1.00 61.34 489 GLU A O 1
ATOM 3964 N N . THR A 1 490 ? 5.652 0.157 -28.768 1.00 62.53 490 THR A N 1
ATOM 3965 C CA . THR A 1 490 ? 4.348 0.485 -29.371 1.00 62.53 490 THR A CA 1
ATOM 3966 C C . THR A 1 490 ? 4.395 0.561 -30.903 1.00 62.53 490 THR A C 1
ATOM 3968 O O . THR A 1 490 ? 3.412 0.222 -31.562 1.00 62.53 490 THR A O 1
ATOM 3971 N N . GLY A 1 491 ? 5.529 0.984 -31.477 1.00 57.94 491 GLY A N 1
ATOM 3972 C CA . GLY A 1 491 ? 5.747 1.057 -32.927 1.00 57.94 491 GLY A CA 1
ATOM 3973 C C . GLY A 1 491 ? 5.759 -0.319 -33.597 1.00 57.94 491 GLY A C 1
ATOM 3974 O O . GLY A 1 491 ? 5.037 -0.532 -34.571 1.00 57.94 491 GLY A O 1
ATOM 3975 N N . THR A 1 492 ? 6.494 -1.269 -33.022 1.00 60.22 492 THR A N 1
ATOM 3976 C CA . THR A 1 492 ? 6.601 -2.654 -33.499 1.00 60.22 492 THR A CA 1
ATOM 3977 C C . THR A 1 492 ? 5.259 -3.379 -33.408 1.00 60.22 492 THR A C 1
ATOM 3979 O O . THR A 1 492 ? 4.818 -3.998 -34.374 1.00 60.22 492 THR A O 1
ATOM 3982 N N . ILE A 1 493 ? 4.544 -3.229 -32.285 1.00 69.31 493 ILE A N 1
ATOM 3983 C CA . ILE A 1 493 ? 3.221 -3.846 -32.079 1.00 69.31 493 ILE A CA 1
ATOM 3984 C C . ILE A 1 493 ? 2.203 -3.321 -33.098 1.00 69.31 493 ILE A C 1
ATOM 3986 O O . ILE A 1 493 ? 1.421 -4.095 -33.660 1.00 69.31 493 ILE A O 1
ATOM 3990 N N . LYS A 1 494 ? 2.196 -2.004 -33.339 1.00 72.19 494 LYS A N 1
ATOM 3991 C CA . LYS A 1 494 ? 1.304 -1.386 -34.325 1.00 72.19 494 LYS A CA 1
ATOM 3992 C C . LYS A 1 494 ? 1.611 -1.897 -35.733 1.00 72.19 494 LYS A C 1
ATOM 3994 O O . LYS A 1 494 ? 0.684 -2.261 -36.448 1.00 72.19 494 LYS A O 1
ATOM 3999 N N . SER A 1 495 ? 2.892 -2.012 -36.076 1.00 66.31 495 SER A N 1
ATOM 4000 C CA . SER A 1 495 ? 3.331 -2.496 -37.381 1.00 66.31 495 SER A CA 1
ATOM 4001 C C . SER A 1 495 ? 2.957 -3.954 -37.651 1.00 66.31 495 SER A C 1
ATOM 4003 O O . SER A 1 495 ? 2.368 -4.275 -38.685 1.00 66.31 495 SER A O 1
ATOM 4005 N N . VAL A 1 496 ? 3.196 -4.841 -36.681 1.00 72.19 496 VAL A N 1
ATOM 4006 C CA . VAL A 1 496 ? 2.794 -6.252 -36.774 1.00 72.19 496 VAL A CA 1
ATOM 4007 C C . VAL A 1 496 ? 1.278 -6.377 -36.966 1.00 72.19 496 VAL A C 1
ATOM 4009 O O . VAL A 1 496 ? 0.816 -7.159 -37.798 1.00 72.19 496 VAL A O 1
ATOM 4012 N N . ARG A 1 497 ? 0.482 -5.570 -36.252 1.00 67.94 497 ARG A N 1
ATOM 4013 C CA . ARG A 1 497 ? -0.980 -5.544 -36.426 1.00 67.94 497 ARG A CA 1
ATOM 4014 C C . ARG A 1 497 ? -1.413 -5.007 -37.790 1.00 67.94 497 ARG A C 1
ATOM 4016 O O . ARG A 1 497 ? -2.392 -5.491 -38.342 1.00 67.94 497 ARG A O 1
ATOM 4023 N N . GLU A 1 498 ? -0.725 -4.014 -38.337 1.00 70.31 498 GLU A N 1
ATOM 4024 C CA . GLU A 1 498 ? -1.101 -3.417 -39.621 1.00 70.31 498 GLU A CA 1
ATOM 4025 C C . GLU A 1 498 ? -0.728 -4.297 -40.818 1.00 70.31 498 GLU A C 1
ATOM 4027 O O . GLU A 1 498 ? -1.543 -4.433 -41.730 1.00 70.31 498 GLU A O 1
ATOM 4032 N N . ASN A 1 499 ? 0.453 -4.919 -40.798 1.00 65.81 499 ASN A N 1
ATOM 4033 C CA . ASN A 1 499 ? 1.022 -5.596 -41.968 1.00 65.81 499 ASN A CA 1
ATOM 4034 C C . ASN A 1 499 ? 0.922 -7.121 -41.918 1.00 65.81 499 ASN A C 1
ATOM 4036 O O . ASN A 1 499 ? 0.763 -7.758 -42.960 1.00 65.81 499 ASN A O 1
ATOM 4040 N N . VAL A 1 500 ? 0.986 -7.712 -40.723 1.00 64.44 500 VAL A N 1
ATOM 4041 C CA . VAL A 1 500 ? 0.910 -9.168 -40.554 1.00 64.44 500 VAL A CA 1
ATOM 4042 C C . VAL A 1 500 ? -0.542 -9.570 -40.297 1.00 64.44 500 VAL A C 1
ATOM 4044 O O . VAL A 1 500 ? -1.062 -10.418 -41.013 1.00 64.44 500 VAL A O 1
ATOM 4047 N N . ALA A 1 501 ? -1.249 -8.901 -39.371 1.00 58.91 501 ALA A N 1
ATOM 4048 C CA . ALA A 1 501 ? -2.619 -9.291 -39.000 1.00 58.91 501 ALA A CA 1
ATOM 4049 C C . ALA A 1 501 ? -3.636 -9.200 -40.163 1.00 58.91 501 ALA A C 1
ATOM 4051 O O . ALA A 1 501 ? -4.522 -10.044 -40.264 1.00 58.91 501 ALA A O 1
ATOM 4052 N N . LYS A 1 502 ? -3.487 -8.227 -41.077 1.00 56.03 502 LYS A N 1
ATOM 4053 C CA . LYS A 1 502 ? -4.365 -8.066 -42.257 1.00 56.03 502 LYS A CA 1
ATOM 4054 C C . LYS A 1 502 ? -4.274 -9.200 -43.282 1.00 56.03 502 LYS A C 1
ATOM 4056 O O . LYS A 1 502 ? -5.144 -9.290 -44.136 1.00 56.03 502 LYS A O 1
ATOM 4061 N N . ARG A 1 503 ? -3.234 -10.039 -43.235 1.00 54.03 503 ARG A N 1
ATOM 4062 C CA . ARG A 1 503 ? -3.082 -11.196 -44.134 1.00 54.03 503 ARG A CA 1
ATOM 4063 C C . ARG A 1 503 ? -3.676 -12.496 -43.563 1.00 54.03 503 ARG A C 1
ATOM 4065 O O . ARG A 1 503 ? -3.607 -13.518 -44.237 1.00 54.03 503 ARG A O 1
ATOM 4072 N N . PHE A 1 504 ? -4.242 -12.464 -42.348 1.00 48.28 504 PHE A N 1
ATOM 4073 C CA . PHE A 1 504 ? -4.941 -13.603 -41.716 1.00 48.28 504 PHE A CA 1
ATOM 4074 C C . PHE A 1 504 ? -6.466 -13.565 -41.864 1.00 48.28 504 PHE A C 1
ATOM 4076 O O . PHE A 1 504 ? -7.143 -14.464 -41.368 1.00 48.28 504 PHE A O 1
ATOM 4083 N N . THR A 1 505 ? -7.002 -12.533 -42.513 1.00 36.66 505 THR A N 1
ATOM 4084 C CA . THR A 1 505 ? -8.390 -12.473 -42.995 1.00 36.66 505 THR A CA 1
ATOM 4085 C C . THR A 1 505 ? -8.398 -12.737 -44.483 1.00 36.66 505 THR A C 1
ATOM 4087 O O . THR A 1 505 ? -9.257 -13.525 -44.930 1.00 36.66 505 THR A O 1
#

InterPro domains:
  IPR018108 Mitochondrial carrier protein, transmembrane region [PF00153] (5-97)
  IPR018108 Mitochondrial carrier protein, transmembrane region [PF00153] (100-193)
  IPR018108 Mitochondrial carrier protein, transmembrane region [PF00153] (212-294)
  IPR018108 Mitochondrial carrier protein, transmembrane region [PS50920] (6-93)
  IPR018108 Mitochondrial carrier protein, transmembrane region [PS50920] (99-190)
  IPR018108 Mitochondrial carrier protein, transmembrane region [PS50920] (210-297)
  IPR023395 Mitochondrial carrier protein domain superfamily [G3DSA:1.50.40.10] (3-297)
  IPR023395 Mitochondrial carrier protein domain superfamily [SSF103506] (4-294)
  IPR050567 Mitochondrial Carrier [PTHR45624] (10-292)

pLDDT: mean 75.12, std 14.93, range [25.34, 96.38]

Radius of gyration: 34.0 Å; chains: 1; bounding box: 85×49×94 Å

Secondary structure (DSSP, 8-state):
------HHHHHHHHHHHHHHHHHHHHHHHHHHHHHHHHS-TTT-SSHHHHHHHHHHHH-HHHHHS-S-THHHHHHHHHHHHHHHHHHHHHHHHH---TT-HHHHHHHHHHHHHHHHHHHHHHHHHHHHHHHHTTT--S-TT---HHHHHHHHHHHTTGGGGGGTTHHHHHHHHHHHHHHHHHHHHHHHHHHHHHHHHHTTS---TTHHHHHHHHHHHHHHHHHHHHHHHHHHHHHHHHHS--STT--S-SSHHHHHHHHHHHHTSGGGGGTTHHHHHHHHHHHHHHHHHHHHHHHHHHHHHHHHHS---S------TTHHHHHHHHHHHHHHHHH----HHHHHHHHHTTS-HHHHTTSPPHHHHHHHHHHHH--PPPPTTSPPPGGGSB-TTS-B-EEEEETTEEEE--HHHHHHHHH-SEEEEEEE-S---TT-S-EEEEEEEETTEEEEEEEEEES--SHHHHHHHHHHHHTSS----SEEEE-S-HHHHHHIIIIIGGG--

Organism: NCBI:txid392033

Sequence (505 aa):
MGPSHNPFWNDILAGCVSGLTSVIVSHPLETLSIQRKINSPEVYQNIFHSFQVIYKHQGLIDGFYRGNLNLPLISPAFLTSAQFALYGQMTRHFVKDDNNIKQYMLCGALTGFLLSFIQTPISLILGQIHGNLNRRHTHVFDFHIKDCCKYIYENNNGLIGFYKGFSSNLICSITTSMFYFGGYEYIKKHLYQRHHRKFQNQNKNKNLRLNILLSGAIGGLSAWAICHPLDVIRSEIQTDDLRPGHRKYTSYFDCIKQMYEQENSIKIFYKGFFSGIIKSIPINAACFLAYEELDVIPIYLWTYFSQPTAHCHAPQPDRVPAIQLKNEIKARAVTTDESTSSIIHSALRKYPLNAAGELPKNEALMLMIRRQRTVETVDADGCLPEKLRKTYRGEDFILHEDKNLIIFTTKTNLSILKQNKHWFADGTFKVCPDDYYPLFTLHAMMTNAIIPLVYGLLIGKSAQDYNSFFEKVLVQDNFQPESIMTDFETGTIKSVRENVAKRFT

Foldseek 3Di:
DDDDPPVLVVLLVLQLVLQLLLCVLLQLLVLLVLVPVQDDCVCPVDSVSSVVVLCVPQNDCRRSPDAPCCLVNRVSSNLSSQLSSQLVVLCVVQPPDLPDLVSSLVSLLVSLQVSLVVVQLSLLLVLQLSLCSNPDPDDNYPCDSVNSLVVQQVAPVHPVSSCQLSVLSSVLSSLLSSQQRSLVSVLVVVLVVVCVVCVVPDDDPPVSVVVSLVSNLVSNLVSCVVRQLSVLLSSLRSSADSHPPRGPAPDSVSSVVVQCVVVVDPCSSCPCVVVVSVSVVSSSVSSVVVVVVVVCVVVVVCCVVDPDPDDDDDDDPLQVLLVVLLVQLLVCLQVDPDDLVCSNVVSCVPDDPSNVVVHDDSVVSSVSSVCSNPPDDQPPVNDDDPVVQADPVRFGQWLDDDLFKTKGAGPVLLVQQQVAQEKEKEWDQDDDPPQFGTWIFIWGDDPNDTDTGMTMGGNDLALVRLLVVLVSSCVVDPHQHNYYHYPPRPSNVVNCCVRRVVSVD